Protein AF-A0A9P6TW12-F1 (afdb_monomer_lite)

Sequence (571 aa):
MSLGIKYRTGRFTNHEDELIRQTIREYMERNNIDEEELKVWFSKSNRNSNPLERRFNSLWVAIAVRLETRPVHNIYLHLRRMYHPNNNVGLWSKEDDEKLVRLYAKYKGQWTIIGDELGRMADGCRDRYRNFLKDKDTANKGAWTLEEDERLLDIMREVLKKQGKSFDDTTFPWTVISGKMNGTRSRHQCRWRYTLVLRDRMEKVEFVDSKLTAIMKARRASNKDSGEKRSQDLEEHEKAILRETKRSILRGEESQQALAKTLRGALADVLMNDPSRTLEEDGTTKNSRRGVKQASYQLLDALKMVIESGKKYRSEVDWDKIARKLRTRVEESNAVPLAKITNACELFRSQMDKHTGDEEESIAATAAYEALKAAEVAAQAESMRARLSTIEGHRIKNGLEYLRLRPGNKNGQYKDIIPFMVAKTKRHLENSKYAKDANIQAAIAGLDGPISDTSLADMMSQQAIVDEACDAVLKSLETYFPLWTSGDDDEATSALASISMGLEMVNDALTKSGLPPIESRSLTRRASKAAKVTEEVFRTDEYLTDTDISDDDDDDDDVVKNEESDESIDD

Organism: NCBI:txid41804

InterPro domains:
  IPR001005 SANT/Myb domain [PS50090] (84-133)
  IPR001005 SANT/Myb domain [PS50090] (136-198)
  IPR001005 SANT/Myb domain [SM00717] (8-85)
  IPR001005 SANT/Myb domain [SM00717] (88-135)
  IPR001005 SANT/Myb domain [SM00717] (140-200)
  IPR009057 Homedomain-like superfamily [SSF46689] (63-136)
  IPR009057 Homedomain-like superfamily [SSF46689] (119-205)
  IPR017930 Myb domain [PS51294] (84-137)
  IPR051651 DMTF1 DNA-binding transcriptional regulators [PTHR46380] (6-328)

Radius of gyration: 40.32 Å; chains: 1; bounding box: 72×124×106 Å

Foldseek 3Di:
DDPDQQADDDDDDPVLVVLLVVLVVVLCVVVVNDLVNLQVVLADPDPPDDPCVVSVVVSLVSSCVSVVRHDSVVVVVVSSQVRHQQHPPDDQDPVLLVLLVVLCVVPVLPLSVSCVVSSHHSVVSVCCCQADNVLPVQAAPDDDDLCNLVLLVVLQVVQCVVVVHDPPPPDDPLSSSCVSSVVHHHSVRSVCCCPPPVVVLVVLLVVLVVVVVVVVVVVVVVVVVVVDDDDVVLVVVVVVLSVVLSSCSSNVPVNVVSNCVSVVVNCCVVPHPDPPDDDDDDDCVVLVVLLVLLQLQLLLVLLLVCVVVVHFDPVVDDLQVSLVVQLVLLLVLLVLLLVLLVQLLVVLVVCLVVQPDDPLSNLLSVLLNVLSVLLNVQLVVLSVSSSVSRQHSVRSVVVVVVQCPDPPRVPDTSVVVNVVSLVVNLVVCCVDPCVPPPVLVVLSVCSVDHDDSQHNSSVSSNVVSVVRSLVSSVVSLCVSLPDDDDDDLPVLLSSLCSSVSSLVSNQVSSVVSVHHRRDDVVSVVSSVVSVVVVVVVVVVVVVVPPDDDDDDDDDDDDDDDDDDDDDDDDD

Secondary structure (DSSP, 8-state):
---------SPPPHHHHHHHHHHHHHHHHHHT--HHHHHHHHH----SS-THHHHHHHHHHHHHHHHSSS-HHHHHHHHHHHS-TTSS--S--HHHHHHHHHHHHHHTT-HHHHHHHHTS-HHHHHHHIIIIITTTTT---SPPPHHHHHHHHHHHHHHHHHHT--TTSS---HHHHHHHTTTSS-HHHHHHHIIIIIHHHHHHHHHHHHHHHHHHHHHHHHHHHHTPPPPHHHHHHHHHHHHHHHHHHHHTS-TTHHHHHHHHHHHHHTT----------SSTHHHHHHHHHHHHHHHHHHHHHHHHTT--STTS--HHHHHHHHHHHHHHHHHHHHHHHHHHHHHHHTTGGG--SSHHHHHHHHHHHHHHHHHHHHHHHHHHHHHHSSPPHHHHHHHHHHHHTSTT-TT--GGGTHHHHHHHHHHHHHTSTTTT-HHHHHHHHGGGSS--SS-HHHHHHHHHHHHHHHHHHHHHHHHHS----SS-HHHHHHHHHHHHHHHHHHHHHHHHTT------HHHHHHHHHHHHHHHHHHHHHTTSS--------------------------

pLDDT: mean 71.52, std 16.89, range [28.06, 94.81]

Structure (mmCIF, N/CA/C/O backbone):
data_AF-A0A9P6TW12-F1
#
_entry.id   AF-A0A9P6TW12-F1
#
loop_
_atom_site.group_PDB
_atom_site.id
_atom_site.type_symbol
_atom_site.label_atom_id
_atom_site.label_alt_id
_atom_site.label_comp_id
_atom_site.label_asym_id
_atom_site.label_entity_id
_atom_site.label_seq_id
_atom_site.pdbx_PDB_ins_code
_atom_site.Cartn_x
_atom_site.Cartn_y
_atom_site.Cartn_z
_atom_site.occupancy
_atom_site.B_iso_or_equiv
_atom_site.auth_seq_id
_atom_site.auth_comp_id
_atom_site.auth_asym_id
_atom_site.auth_atom_id
_atom_site.pdbx_PDB_model_num
ATOM 1 N N . MET A 1 1 ? 6.227 -37.793 -26.957 1.00 35.91 1 MET A N 1
ATOM 2 C CA . MET A 1 1 ? 7.395 -36.880 -26.959 1.00 35.91 1 MET A CA 1
ATOM 3 C C . MET A 1 1 ? 7.417 -36.167 -28.302 1.00 35.91 1 MET A C 1
ATOM 5 O O . MET A 1 1 ? 7.296 -36.855 -29.305 1.00 35.91 1 MET A O 1
ATOM 9 N N . SER A 1 2 ? 7.514 -34.837 -28.360 1.00 42.03 2 SER A N 1
ATOM 10 C CA . SER A 1 2 ? 7.601 -34.123 -29.644 1.00 42.03 2 SER A CA 1
ATOM 11 C C . SER A 1 2 ? 9.039 -34.163 -30.175 1.00 42.03 2 SER A C 1
ATOM 13 O O . SER A 1 2 ? 9.882 -33.381 -29.731 1.00 42.03 2 SER A O 1
ATOM 15 N N . LEU A 1 3 ? 9.316 -35.076 -31.108 1.00 53.00 3 LEU A N 1
ATOM 16 C CA . LEU A 1 3 ? 10.551 -35.080 -31.893 1.00 53.00 3 LEU A CA 1
ATOM 17 C C . LEU A 1 3 ? 10.534 -33.871 -32.838 1.00 53.00 3 LEU A C 1
ATOM 19 O O . LEU A 1 3 ? 9.862 -33.879 -33.864 1.00 53.00 3 LEU A O 1
ATOM 23 N N . GLY A 1 4 ? 11.242 -32.810 -32.458 1.00 62.41 4 GLY A N 1
ATOM 24 C CA . GLY A 1 4 ? 11.359 -31.588 -33.244 1.00 62.41 4 GLY A CA 1
ATOM 25 C C . GLY A 1 4 ? 12.522 -30.736 -32.751 1.00 62.41 4 GLY A C 1
ATOM 26 O O . GLY A 1 4 ? 12.756 -30.632 -31.545 1.00 62.41 4 GLY A O 1
ATOM 27 N N . ILE A 1 5 ? 13.256 -30.133 -33.688 1.00 69.00 5 ILE A N 1
ATOM 28 C CA . ILE A 1 5 ? 14.385 -29.248 -33.387 1.0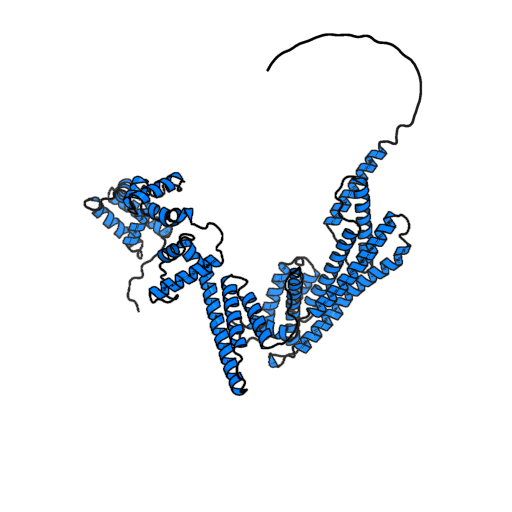0 69.00 5 ILE A CA 1
ATOM 29 C C . ILE A 1 5 ? 13.850 -28.025 -32.629 1.00 69.00 5 ILE A C 1
ATOM 31 O O . ILE A 1 5 ? 13.059 -27.245 -33.163 1.00 69.00 5 ILE A O 1
ATOM 35 N N . LYS A 1 6 ? 14.270 -27.855 -31.370 1.00 72.38 6 LYS A N 1
ATOM 36 C CA . LYS A 1 6 ? 13.885 -26.706 -30.540 1.00 72.38 6 LYS A CA 1
ATOM 37 C C . LYS A 1 6 ? 14.665 -25.468 -30.982 1.00 72.38 6 LYS A C 1
ATOM 39 O O . LYS A 1 6 ? 15.797 -25.262 -30.557 1.00 72.38 6 LYS A O 1
ATOM 44 N N . TYR A 1 7 ? 14.051 -24.644 -31.824 1.00 81.69 7 TYR A N 1
ATOM 45 C CA . TYR A 1 7 ? 14.631 -23.383 -32.282 1.00 81.69 7 TYR A CA 1
ATOM 46 C C . TYR A 1 7 ? 14.339 -22.221 -31.316 1.00 81.69 7 TYR A C 1
ATOM 48 O O . TYR A 1 7 ? 13.308 -22.179 -30.641 1.00 81.69 7 TYR A O 1
ATOM 56 N N . ARG A 1 8 ? 15.244 -21.241 -31.259 1.00 82.69 8 ARG A N 1
ATOM 57 C CA . ARG A 1 8 ? 15.177 -20.094 -30.348 1.00 82.69 8 ARG A CA 1
ATOM 58 C C . ARG A 1 8 ? 14.303 -18.972 -30.917 1.00 82.69 8 ARG A C 1
ATOM 60 O O . ARG A 1 8 ? 14.585 -18.382 -31.965 1.00 82.69 8 ARG A O 1
ATOM 67 N N . THR A 1 9 ? 13.247 -18.627 -30.188 1.00 80.19 9 THR A N 1
ATOM 68 C CA . THR A 1 9 ? 12.313 -17.535 -30.512 1.00 80.19 9 THR A CA 1
ATOM 69 C C . THR A 1 9 ? 12.504 -16.319 -29.608 1.00 80.19 9 THR A C 1
ATOM 71 O O . THR A 1 9 ? 13.036 -16.432 -28.508 1.00 80.19 9 THR A O 1
ATOM 74 N N . GLY A 1 10 ? 12.008 -15.155 -30.036 1.00 83.12 10 GLY A N 1
ATOM 75 C CA . GLY A 1 10 ? 12.087 -13.907 -29.268 1.00 83.12 10 GLY A CA 1
ATOM 76 C C . GLY A 1 10 ? 13.290 -13.040 -29.645 1.00 83.12 10 GLY A C 1
ATOM 77 O O . GLY A 1 10 ? 13.926 -13.278 -30.674 1.00 83.12 10 GLY A O 1
ATOM 78 N N . ARG A 1 11 ? 13.568 -12.014 -28.828 1.00 86.31 11 ARG A N 1
ATOM 79 C CA . ARG A 1 11 ? 14.599 -10.989 -29.079 1.00 86.31 11 ARG A CA 1
ATOM 80 C C . ARG A 1 11 ? 15.976 -11.626 -29.306 1.00 86.31 11 ARG A C 1
ATOM 82 O O . ARG A 1 11 ? 16.289 -12.627 -28.662 1.00 86.31 11 ARG A O 1
ATOM 89 N N . PHE A 1 12 ? 16.769 -11.050 -30.204 1.00 89.88 12 PHE A N 1
ATOM 90 C CA . PHE A 1 12 ? 18.193 -11.362 -30.324 1.00 89.88 12 PHE A CA 1
ATOM 91 C C . PHE A 1 12 ? 18.946 -10.760 -29.126 1.00 89.88 12 PHE A C 1
ATOM 93 O O . PHE A 1 12 ? 18.538 -9.719 -28.601 1.00 89.88 12 PHE A O 1
ATOM 100 N N . THR A 1 13 ? 19.974 -11.447 -28.630 1.00 91.62 13 THR A N 1
ATOM 101 C CA . THR A 1 13 ? 20.854 -10.926 -27.573 1.00 91.62 13 THR A CA 1
ATOM 102 C C . THR A 1 13 ? 21.998 -10.114 -28.173 1.00 91.62 13 THR A C 1
ATOM 104 O O . THR A 1 13 ? 22.372 -10.327 -29.320 1.00 91.62 13 THR A O 1
ATOM 107 N N . ASN A 1 14 ? 22.628 -9.247 -27.375 1.00 91.25 14 ASN A N 1
ATOM 108 C CA . ASN A 1 14 ? 23.792 -8.468 -27.819 1.00 91.25 14 ASN A CA 1
ATOM 109 C C . ASN A 1 14 ? 24.940 -9.357 -28.345 1.00 91.25 14 ASN A C 1
ATOM 111 O O . ASN A 1 14 ? 25.681 -8.938 -29.226 1.00 91.25 14 ASN A O 1
ATOM 115 N N . HIS A 1 15 ? 25.073 -10.583 -27.825 1.00 91.75 15 HIS A N 1
ATOM 116 C CA . HIS A 1 15 ? 26.046 -11.564 -28.309 1.00 91.75 15 HIS A CA 1
ATOM 117 C C . HIS A 1 15 ? 25.642 -12.166 -29.665 1.00 91.75 15 HIS A C 1
ATOM 119 O O . HIS A 1 15 ? 26.483 -12.269 -30.550 1.00 91.75 15 HIS A O 1
ATOM 125 N N . GLU A 1 16 ? 24.359 -12.499 -29.866 1.00 92.06 16 GLU A N 1
ATOM 126 C CA . GLU A 1 16 ? 23.861 -12.908 -31.189 1.00 92.06 16 GLU A CA 1
ATOM 127 C C . GLU A 1 16 ? 24.025 -11.770 -32.211 1.00 92.06 16 GLU A C 1
ATOM 129 O O . GLU A 1 16 ? 24.448 -12.027 -33.333 1.00 92.06 16 GLU A O 1
ATOM 134 N N . ASP A 1 17 ? 23.761 -10.519 -31.821 1.00 92.56 17 ASP A N 1
ATOM 135 C CA . ASP A 1 17 ? 23.966 -9.337 -32.667 1.00 92.56 17 ASP A CA 1
ATOM 136 C C . ASP A 1 17 ? 25.442 -9.135 -33.041 1.00 92.56 17 ASP A C 1
ATOM 138 O O . ASP A 1 17 ? 25.735 -8.788 -34.184 1.00 92.56 17 ASP A O 1
ATOM 142 N N . GLU A 1 18 ? 26.383 -9.365 -32.121 1.00 93.62 18 GLU A N 1
ATOM 143 C CA . GLU A 1 18 ? 27.808 -9.218 -32.430 1.00 93.62 18 GLU A CA 1
ATOM 144 C C . GLU A 1 18 ? 28.330 -10.355 -33.313 1.00 93.62 18 GLU A C 1
ATOM 146 O O . GLU A 1 18 ? 29.008 -10.083 -34.305 1.00 93.62 18 GLU A O 1
ATOM 151 N N . LEU A 1 19 ? 27.919 -11.604 -33.055 1.00 92.50 19 LEU A N 1
ATOM 152 C CA . LEU A 1 19 ? 28.173 -12.731 -33.962 1.00 92.50 19 LEU A CA 1
ATOM 153 C C . LEU A 1 19 ? 27.624 -12.450 -35.366 1.00 92.50 19 LEU A C 1
ATOM 155 O O . LEU A 1 19 ? 28.294 -12.726 -36.361 1.00 92.50 19 LEU A O 1
ATOM 159 N N . ILE A 1 20 ? 26.431 -11.860 -35.462 1.00 92.62 20 ILE A N 1
ATOM 160 C CA . ILE A 1 20 ? 25.836 -11.418 -36.725 1.00 92.62 20 ILE A CA 1
ATOM 161 C C . ILE A 1 20 ? 26.722 -10.368 -37.412 1.00 92.62 20 ILE A C 1
ATOM 163 O O . ILE A 1 20 ? 27.108 -10.577 -38.563 1.00 92.62 20 ILE A O 1
ATOM 167 N N . ARG A 1 21 ? 27.095 -9.275 -36.727 1.00 92.81 21 ARG A N 1
ATOM 168 C CA . ARG A 1 21 ? 27.945 -8.210 -37.301 1.00 92.81 21 ARG A CA 1
ATOM 169 C C . ARG A 1 21 ? 29.314 -8.722 -37.732 1.00 92.81 21 ARG A C 1
ATOM 171 O O . ARG A 1 21 ? 29.840 -8.271 -38.745 1.00 92.81 21 ARG A O 1
ATOM 178 N N . GLN A 1 22 ? 29.921 -9.610 -36.950 1.00 93.62 22 GLN A N 1
ATOM 179 C CA . GLN A 1 22 ? 31.202 -10.230 -37.280 1.00 93.62 22 GLN A CA 1
ATOM 180 C C . GLN A 1 22 ? 31.068 -11.100 -38.536 1.00 93.62 22 GLN A C 1
ATOM 182 O O . GLN A 1 22 ? 31.840 -10.956 -39.478 1.00 93.62 22 GLN A O 1
ATOM 187 N N . THR A 1 23 ? 30.042 -11.952 -38.590 1.00 92.19 23 THR A N 1
ATOM 188 C CA . THR A 1 23 ? 29.798 -12.842 -39.736 1.00 92.19 23 THR A CA 1
ATOM 189 C C . THR A 1 23 ? 29.503 -12.065 -41.016 1.00 92.19 23 THR A C 1
ATOM 191 O O . THR A 1 23 ? 29.952 -12.474 -42.081 1.00 92.19 23 THR A O 1
ATOM 194 N N . ILE A 1 24 ? 28.795 -10.935 -40.919 1.00 90.56 24 ILE A N 1
ATOM 195 C CA . ILE A 1 24 ? 28.547 -10.036 -42.053 1.00 90.56 24 ILE A CA 1
ATOM 196 C C . ILE A 1 24 ? 29.852 -9.411 -42.552 1.00 90.56 24 ILE A C 1
ATOM 198 O O . ILE A 1 24 ? 30.121 -9.527 -43.743 1.00 90.56 24 ILE A O 1
ATOM 202 N N . ARG A 1 25 ? 30.680 -8.836 -41.664 1.00 90.50 25 ARG A N 1
ATOM 203 C CA . ARG A 1 25 ? 31.995 -8.264 -42.020 1.00 90.50 25 ARG A CA 1
ATOM 204 C C . ARG A 1 25 ? 32.876 -9.279 -42.747 1.00 90.50 25 ARG A C 1
ATOM 206 O O . ARG A 1 25 ? 33.227 -9.067 -43.903 1.00 90.50 25 ARG A O 1
ATOM 213 N N . GLU A 1 26 ? 33.114 -10.439 -42.134 1.00 91.31 26 GLU A N 1
ATOM 214 C CA . GLU A 1 26 ? 33.948 -11.477 -42.750 1.00 91.31 26 GLU A CA 1
ATOM 215 C C . GLU A 1 26 ? 33.359 -12.029 -44.067 1.00 91.31 26 GLU A C 1
ATOM 217 O O . GLU A 1 26 ? 34.082 -12.561 -44.909 1.00 91.31 26 GLU A O 1
ATOM 222 N N . TYR A 1 27 ? 32.033 -12.005 -44.238 1.00 89.44 27 TYR A N 1
ATOM 223 C CA . TYR A 1 27 ? 31.390 -12.449 -45.476 1.00 89.44 27 TYR A CA 1
ATOM 224 C C . TYR A 1 27 ? 31.514 -11.397 -46.584 1.00 89.44 27 TYR A C 1
ATOM 226 O O . TYR A 1 27 ? 31.771 -11.759 -47.731 1.00 89.44 27 TYR A O 1
ATOM 234 N N . MET A 1 28 ? 31.350 -10.118 -46.245 1.00 87.50 28 MET A N 1
ATOM 235 C CA . MET A 1 28 ? 31.531 -8.981 -47.150 1.00 87.50 28 MET A CA 1
ATOM 236 C C . MET A 1 28 ? 32.958 -8.931 -47.693 1.00 87.50 28 MET A C 1
ATOM 238 O O . MET A 1 28 ? 33.137 -8.939 -48.910 1.00 87.50 28 MET A O 1
ATOM 242 N N . GLU A 1 29 ? 33.952 -9.023 -46.804 1.00 88.81 29 GLU A N 1
ATOM 243 C CA . GLU A 1 29 ? 35.379 -9.101 -47.147 1.00 88.81 29 GLU A CA 1
ATOM 244 C C . GLU A 1 29 ? 35.679 -10.259 -48.112 1.00 88.81 29 GLU A C 1
ATOM 246 O O . GLU A 1 29 ? 36.309 -10.064 -49.147 1.00 88.81 29 GLU A O 1
ATOM 251 N N . ARG A 1 30 ? 35.179 -11.472 -47.830 1.00 87.94 30 ARG A N 1
ATOM 252 C CA . ARG A 1 30 ? 35.426 -12.657 -48.679 1.00 87.94 30 ARG A CA 1
ATOM 253 C C . ARG A 1 30 ? 34.749 -12.609 -50.051 1.00 87.94 30 ARG A C 1
ATOM 255 O O . ARG A 1 30 ? 35.147 -13.366 -50.932 1.00 87.94 30 ARG A O 1
ATOM 262 N N . ASN A 1 31 ? 33.709 -11.793 -50.226 1.00 84.19 31 ASN A N 1
ATOM 263 C CA . ASN A 1 31 ? 32.914 -11.740 -51.459 1.00 84.19 31 ASN A CA 1
ATOM 264 C C . ASN A 1 31 ? 33.047 -10.409 -52.219 1.00 84.19 31 ASN A C 1
ATOM 266 O O . ASN A 1 31 ? 32.387 -10.253 -53.248 1.00 84.19 31 ASN A O 1
ATOM 270 N N . ASN A 1 32 ? 33.874 -9.473 -51.734 1.00 84.25 32 ASN A N 1
ATOM 271 C CA . ASN A 1 32 ? 33.990 -8.099 -52.238 1.00 84.25 32 ASN A CA 1
ATOM 272 C C . ASN A 1 32 ? 32.618 -7.406 -52.374 1.00 84.25 32 ASN A C 1
ATOM 274 O O . ASN A 1 32 ? 32.292 -6.854 -53.423 1.00 84.25 32 ASN A O 1
ATOM 278 N N . ILE A 1 33 ? 31.798 -7.496 -51.321 1.00 82.56 33 ILE A N 1
ATOM 279 C CA . ILE A 1 33 ? 30.477 -6.852 -51.223 1.00 82.56 33 ILE A CA 1
ATOM 280 C C . ILE A 1 33 ? 30.601 -5.661 -50.275 1.00 82.56 33 ILE A C 1
ATOM 282 O O . ILE A 1 33 ? 31.031 -5.840 -49.137 1.00 82.56 33 ILE A O 1
ATOM 286 N N . ASP A 1 34 ? 30.196 -4.475 -50.720 1.00 83.75 34 ASP A N 1
ATOM 287 C CA . ASP A 1 34 ? 30.173 -3.274 -49.879 1.00 83.75 34 ASP A CA 1
ATOM 288 C C . ASP A 1 34 ? 28.940 -3.244 -48.950 1.00 83.75 34 ASP A C 1
ATOM 290 O O . ASP A 1 34 ? 27.887 -3.820 -49.249 1.00 83.75 34 ASP A O 1
ATOM 294 N N . GLU A 1 35 ? 29.037 -2.553 -47.811 1.00 80.50 35 GLU A N 1
ATOM 295 C CA . GLU A 1 35 ? 27.927 -2.437 -46.858 1.00 80.50 35 GLU A CA 1
ATOM 296 C C . GLU A 1 35 ? 26.733 -1.682 -47.468 1.00 80.50 35 GLU A C 1
ATOM 298 O O . GLU A 1 35 ? 25.574 -2.016 -47.195 1.00 80.50 35 GLU A O 1
ATOM 303 N N . GLU A 1 36 ? 26.989 -0.719 -48.359 1.00 81.25 36 GLU A N 1
ATOM 304 C CA . GLU A 1 36 ? 25.931 -0.018 -49.087 1.00 81.25 36 GLU A CA 1
ATOM 305 C C . GLU A 1 36 ? 25.160 -0.947 -50.039 1.00 81.25 36 GLU A C 1
ATOM 307 O O . GLU A 1 36 ? 23.946 -0.791 -50.179 1.00 81.25 36 GLU A O 1
ATOM 312 N N . GLU A 1 37 ? 25.782 -1.988 -50.614 1.00 80.12 37 GLU A N 1
ATOM 313 C CA . GLU A 1 37 ? 25.046 -2.986 -51.408 1.00 80.12 37 GLU A CA 1
ATOM 314 C C . GLU A 1 37 ? 24.021 -3.747 -50.553 1.00 80.12 37 GLU A C 1
ATOM 316 O O . GLU A 1 37 ? 22.907 -4.016 -51.015 1.00 80.12 37 GLU A O 1
ATOM 321 N N . LEU A 1 38 ? 24.348 -4.047 -49.288 1.00 79.88 38 LEU A N 1
ATOM 322 C CA . LEU A 1 38 ? 23.417 -4.678 -48.344 1.00 79.88 38 LEU A CA 1
ATOM 323 C C . LEU A 1 38 ? 22.264 -3.728 -47.971 1.00 79.88 38 LEU A C 1
ATOM 325 O O . LEU A 1 38 ? 21.104 -4.150 -47.946 1.00 79.88 38 LEU A O 1
ATOM 329 N N . LYS A 1 39 ? 22.550 -2.442 -47.726 1.00 81.88 39 LYS A N 1
ATOM 330 C CA . LYS A 1 39 ? 21.523 -1.421 -47.428 1.00 81.88 39 LYS A CA 1
ATOM 331 C C . LYS A 1 39 ? 20.589 -1.196 -48.622 1.00 81.88 39 LYS A C 1
ATOM 333 O O . LYS A 1 39 ? 19.366 -1.174 -48.457 1.00 81.88 39 LYS A O 1
ATOM 338 N N . VAL A 1 40 ? 21.141 -1.112 -49.835 1.00 80.38 40 VAL A N 1
ATOM 339 C CA . VAL A 1 40 ? 20.389 -1.000 -51.098 1.00 80.38 40 VAL A CA 1
ATOM 340 C C . VAL A 1 40 ? 19.559 -2.257 -51.379 1.00 80.38 40 VAL A C 1
ATOM 342 O O . VAL A 1 40 ? 18.440 -2.156 -51.889 1.00 80.38 40 VAL A O 1
ATOM 345 N N . TRP A 1 41 ? 20.051 -3.444 -51.012 1.00 79.25 41 TRP A N 1
ATOM 346 C CA . TRP A 1 41 ? 19.275 -4.681 -51.118 1.00 79.25 41 TRP A CA 1
ATOM 347 C C . TRP A 1 41 ? 18.048 -4.680 -50.196 1.00 79.25 41 TRP A C 1
ATOM 349 O O . TRP A 1 41 ? 16.976 -5.127 -50.603 1.00 79.25 41 TRP A O 1
ATOM 359 N N . PHE A 1 42 ? 18.159 -4.120 -48.986 1.00 78.06 42 PHE A N 1
ATOM 360 C CA . PHE A 1 42 ? 17.013 -3.967 -48.085 1.00 78.06 42 PHE A CA 1
ATOM 361 C C . PHE A 1 42 ? 16.052 -2.827 -48.458 1.00 78.06 42 PHE A C 1
ATOM 363 O O . PHE A 1 42 ? 14.911 -2.861 -47.993 1.00 78.06 42 PHE A O 1
ATOM 370 N N . SER A 1 43 ? 16.472 -1.844 -49.265 1.00 71.69 43 SER A N 1
ATOM 371 C CA . SER A 1 43 ? 15.648 -0.678 -49.626 1.00 71.69 43 SER A CA 1
ATOM 372 C C . SER A 1 43 ? 14.775 -0.879 -50.867 1.00 71.69 43 SER A C 1
ATOM 374 O O . SER A 1 43 ? 13.687 -0.311 -50.952 1.00 71.69 43 SER A O 1
ATOM 376 N N . LYS A 1 44 ? 15.212 -1.687 -51.841 1.00 65.94 44 LYS A N 1
ATOM 377 C CA . LYS A 1 44 ? 14.475 -1.877 -53.099 1.00 65.94 44 LYS A CA 1
ATOM 378 C C . LYS A 1 44 ? 13.314 -2.865 -52.932 1.00 65.94 44 LYS A C 1
ATOM 380 O O . LYS A 1 44 ? 13.501 -4.041 -52.642 1.00 65.94 44 LYS A O 1
ATOM 385 N N . SER A 1 45 ? 12.099 -2.394 -53.215 1.00 53.56 45 SER A N 1
ATOM 386 C CA . SER A 1 45 ? 10.848 -3.170 -53.113 1.00 53.56 45 SER A CA 1
ATOM 387 C C . SER A 1 45 ? 10.736 -4.341 -54.117 1.00 53.56 45 SER A C 1
ATOM 389 O O . SER A 1 45 ? 9.920 -5.248 -53.938 1.00 53.56 45 SER A O 1
ATOM 391 N N . ASN A 1 46 ? 11.562 -4.363 -55.172 1.00 51.34 46 ASN A N 1
ATOM 392 C CA . ASN A 1 46 ? 11.480 -5.365 -56.236 1.00 51.34 46 ASN A CA 1
ATOM 393 C C . ASN A 1 46 ? 12.302 -6.630 -55.919 1.00 51.34 46 ASN A C 1
ATOM 395 O O . ASN A 1 46 ? 13.530 -6.618 -55.984 1.00 51.34 46 ASN A O 1
ATOM 399 N N . ARG A 1 47 ? 11.604 -7.727 -55.598 1.00 54.75 47 ARG A N 1
ATOM 400 C CA . ARG A 1 47 ? 12.206 -9.022 -55.228 1.00 54.75 47 ARG A CA 1
ATOM 401 C C . ARG A 1 47 ? 12.558 -9.915 -56.412 1.00 54.75 47 ARG A C 1
ATOM 403 O O . ARG A 1 47 ? 13.333 -10.844 -56.241 1.00 54.75 47 ARG A O 1
ATOM 410 N N . ASN A 1 48 ? 12.007 -9.655 -57.594 1.00 53.66 48 ASN A N 1
ATOM 411 C CA . ASN A 1 48 ? 12.191 -10.537 -58.737 1.00 53.66 48 ASN A CA 1
ATOM 412 C C . ASN A 1 48 ? 13.268 -9.950 -59.659 1.00 53.66 48 ASN A C 1
ATOM 414 O O . ASN A 1 48 ? 13.057 -8.895 -60.256 1.00 53.66 48 ASN A O 1
ATOM 418 N N . SER A 1 49 ? 14.373 -10.684 -59.839 1.00 52.91 49 SER A N 1
ATOM 419 C CA . SER A 1 49 ? 15.497 -10.381 -60.758 1.00 52.91 49 SER A CA 1
ATOM 420 C C . SER A 1 49 ? 16.643 -9.505 -60.216 1.00 52.91 49 SER A C 1
ATOM 422 O O . SER A 1 49 ? 17.221 -8.729 -60.973 1.00 52.91 49 SER A O 1
ATOM 424 N N . ASN A 1 50 ? 17.045 -9.648 -58.946 1.00 56.50 50 ASN A N 1
ATOM 425 C CA . ASN A 1 50 ? 18.325 -9.090 -58.479 1.00 56.50 50 ASN A CA 1
ATOM 426 C C . ASN A 1 50 ? 19.422 -10.182 -58.418 1.00 56.50 50 ASN A C 1
ATOM 428 O O . ASN A 1 50 ? 19.309 -11.086 -57.588 1.00 56.50 50 ASN A O 1
ATOM 432 N N . PRO A 1 51 ? 20.514 -10.101 -59.213 1.00 59.03 51 PRO A N 1
ATOM 433 C CA . PRO A 1 51 ? 21.645 -11.038 -59.139 1.00 59.03 51 PRO A CA 1
ATOM 434 C C . PRO A 1 51 ? 22.255 -11.197 -57.734 1.00 59.03 51 PRO A C 1
ATOM 436 O O . PRO A 1 51 ? 22.788 -12.259 -57.406 1.00 59.03 51 PRO A O 1
ATOM 439 N N . LEU A 1 52 ? 22.135 -10.170 -56.884 1.00 62.44 52 LEU A N 1
ATOM 440 C CA . LEU A 1 52 ? 22.606 -10.178 -55.496 1.00 62.44 52 LEU A CA 1
ATOM 441 C C . LEU A 1 52 ? 21.809 -11.124 -54.576 1.00 62.44 52 LEU A C 1
ATOM 443 O O . LEU A 1 52 ? 22.328 -11.533 -53.541 1.00 62.44 52 LEU A O 1
ATOM 447 N N . GLU A 1 53 ? 20.582 -11.525 -54.930 1.00 67.00 53 GLU A N 1
ATOM 448 C CA . GLU A 1 53 ? 19.747 -12.390 -54.078 1.00 67.00 53 GLU A CA 1
ATOM 449 C C . GLU A 1 53 ? 20.420 -13.744 -53.790 1.00 67.00 53 GLU A C 1
ATOM 451 O O . GLU A 1 53 ? 20.446 -14.201 -52.647 1.00 67.00 53 GLU A O 1
ATOM 456 N N . ARG A 1 54 ? 21.054 -14.355 -54.802 1.00 66.62 54 ARG A N 1
ATOM 457 C CA . ARG A 1 54 ? 21.809 -15.607 -54.623 1.00 66.62 54 ARG A CA 1
ATOM 458 C C . ARG A 1 54 ? 23.003 -15.432 -53.682 1.00 66.62 54 ARG A C 1
ATOM 460 O O . ARG A 1 54 ? 23.265 -16.332 -52.892 1.00 66.62 54 ARG A O 1
ATOM 467 N N . ARG A 1 55 ? 23.684 -14.278 -53.736 1.00 71.44 55 ARG A N 1
ATOM 468 C CA . ARG A 1 55 ? 24.815 -13.953 -52.850 1.00 71.44 55 ARG A CA 1
ATOM 469 C C . ARG A 1 55 ? 24.347 -13.761 -51.408 1.00 71.44 55 ARG A C 1
ATOM 471 O O . ARG A 1 55 ? 24.950 -14.312 -50.498 1.00 71.44 55 ARG A O 1
ATOM 478 N N . PHE A 1 56 ? 23.267 -13.024 -51.168 1.00 77.69 56 PHE A N 1
ATOM 479 C CA . PHE A 1 56 ? 22.787 -12.819 -49.799 1.00 77.69 56 PHE A CA 1
ATOM 480 C C . PHE A 1 56 ? 22.110 -14.064 -49.198 1.00 77.69 56 PHE A C 1
ATOM 482 O O . PHE A 1 56 ? 22.168 -14.264 -47.987 1.00 77.69 56 PHE A O 1
ATOM 489 N N . ASN A 1 57 ? 21.569 -14.974 -50.013 1.00 78.75 57 ASN A N 1
ATOM 490 C CA . ASN A 1 57 ? 21.037 -16.242 -49.505 1.00 78.75 57 ASN A CA 1
ATOM 491 C C . ASN A 1 57 ? 22.102 -17.122 -48.819 1.00 78.75 57 ASN A C 1
ATOM 493 O O . ASN A 1 57 ? 21.803 -17.719 -47.783 1.00 78.75 57 ASN A O 1
ATOM 497 N N . SER A 1 58 ? 23.349 -17.159 -49.308 1.00 83.50 58 SER A N 1
ATOM 498 C CA . SER A 1 58 ? 24.445 -17.852 -48.607 1.00 83.50 58 SER A CA 1
ATOM 499 C C . SER A 1 58 ? 24.889 -17.141 -47.324 1.00 83.50 58 SER A C 1
ATOM 501 O O . SER A 1 58 ? 25.255 -17.819 -46.362 1.00 83.50 58 SER A O 1
ATOM 503 N N . LEU A 1 59 ? 24.776 -15.808 -47.246 1.00 85.75 59 LEU A N 1
ATOM 504 C CA . LEU A 1 59 ? 25.010 -15.054 -46.007 1.00 85.75 59 LEU A CA 1
ATOM 505 C C . LEU A 1 59 ? 24.025 -15.466 -44.899 1.00 85.75 59 LEU A C 1
ATOM 507 O O . LEU A 1 59 ? 24.444 -15.702 -43.765 1.00 85.75 59 LEU A O 1
ATOM 511 N N . TRP A 1 60 ? 22.729 -15.614 -45.205 1.00 87.44 60 TRP A N 1
ATOM 512 C CA . TRP A 1 60 ? 21.745 -16.029 -44.191 1.00 87.44 60 TRP A CA 1
ATOM 513 C C . TRP A 1 60 ? 22.041 -17.424 -43.629 1.00 87.44 60 TRP A C 1
ATOM 515 O O . TRP A 1 60 ? 21.842 -17.654 -42.437 1.00 87.44 60 TRP A O 1
ATOM 525 N N . VAL A 1 61 ? 22.532 -18.340 -44.471 1.00 86.62 61 VAL A N 1
ATOM 526 C CA . VAL A 1 61 ? 22.941 -19.692 -44.059 1.00 86.62 61 VAL A CA 1
ATOM 527 C C . VAL A 1 61 ? 24.199 -19.637 -43.190 1.00 86.62 61 VAL A C 1
ATOM 529 O O . VAL A 1 61 ? 24.211 -20.248 -42.124 1.00 86.62 61 VAL A O 1
ATOM 532 N N . ALA A 1 62 ? 25.218 -18.859 -43.571 1.00 88.06 62 ALA A N 1
ATOM 533 C CA . ALA A 1 62 ? 26.436 -18.688 -42.773 1.00 88.06 62 ALA A CA 1
ATOM 534 C C . ALA A 1 62 ? 26.143 -18.134 -41.363 1.00 88.06 62 ALA A C 1
ATOM 536 O O . ALA A 1 62 ? 26.690 -18.619 -40.370 1.00 88.06 62 ALA A O 1
ATOM 537 N N . ILE A 1 63 ? 25.222 -17.168 -41.261 1.00 90.56 63 ILE A N 1
ATOM 538 C CA . ILE A 1 63 ? 24.746 -16.639 -39.977 1.00 90.56 63 ILE A CA 1
ATOM 539 C C . ILE A 1 63 ? 23.939 -17.697 -39.208 1.00 90.56 63 ILE A C 1
ATOM 541 O O . ILE A 1 63 ? 24.135 -17.858 -38.005 1.00 90.56 63 ILE A O 1
ATOM 545 N N . ALA A 1 64 ? 23.052 -18.446 -39.873 1.00 89.75 64 ALA A N 1
ATOM 546 C CA . ALA A 1 64 ? 22.248 -19.481 -39.221 1.00 89.75 64 ALA A CA 1
ATOM 547 C C . ALA A 1 64 ? 23.102 -20.606 -38.615 1.00 89.75 64 ALA A C 1
ATOM 549 O O . ALA A 1 64 ? 22.801 -21.051 -37.511 1.00 89.75 64 ALA A O 1
ATOM 550 N N . VAL A 1 65 ? 24.188 -21.006 -39.288 1.00 88.81 65 VAL A N 1
ATOM 551 C CA . VAL A 1 65 ? 25.159 -21.983 -38.766 1.00 88.81 65 VAL A CA 1
ATOM 552 C C . VAL A 1 65 ? 25.811 -21.474 -37.478 1.00 88.81 65 VAL A C 1
ATOM 554 O O . VAL A 1 65 ? 25.813 -22.194 -36.487 1.00 88.81 65 VAL A O 1
ATOM 557 N N . ARG A 1 66 ? 26.289 -20.221 -37.445 1.00 90.00 66 ARG A N 1
ATOM 558 C CA . ARG A 1 66 ? 26.930 -19.628 -36.251 1.00 90.00 66 ARG A CA 1
ATOM 559 C C . ARG A 1 66 ? 25.974 -19.322 -35.093 1.00 90.00 66 ARG A C 1
ATOM 561 O O . ARG A 1 66 ? 26.428 -19.152 -33.968 1.00 90.00 66 ARG A O 1
ATOM 568 N N . LEU A 1 67 ? 24.670 -19.217 -35.352 1.00 87.56 67 LEU A N 1
ATOM 569 C CA . LEU A 1 67 ? 23.649 -19.015 -34.315 1.00 87.56 67 LEU A CA 1
ATOM 570 C C . LEU A 1 67 ? 23.007 -20.323 -33.826 1.00 87.56 67 LEU A C 1
ATOM 572 O O . LEU A 1 67 ? 22.267 -20.278 -32.840 1.00 87.56 67 LEU A O 1
ATOM 576 N N . GLU A 1 68 ? 23.255 -21.440 -34.525 1.00 79.88 68 GLU A N 1
ATOM 577 C CA . GLU A 1 68 ? 22.874 -22.849 -34.274 1.00 79.88 68 GLU A CA 1
ATOM 578 C C . GLU A 1 68 ? 21.369 -23.168 -34.144 1.00 79.88 68 GLU A C 1
ATOM 580 O O . GLU A 1 68 ? 20.897 -24.225 -34.555 1.00 79.88 68 GLU A O 1
ATOM 585 N N . THR A 1 69 ? 20.586 -22.256 -33.574 1.00 83.06 69 THR A N 1
ATOM 586 C CA . THR A 1 69 ? 19.213 -22.468 -33.101 1.00 83.06 69 THR A CA 1
ATOM 587 C C . THR A 1 69 ? 18.222 -21.449 -33.667 1.00 83.06 69 THR A C 1
ATOM 589 O O . THR A 1 69 ? 17.027 -21.525 -33.375 1.00 83.06 69 THR A O 1
ATOM 592 N N . ARG A 1 70 ? 18.669 -20.469 -34.463 1.00 87.94 70 ARG A N 1
ATOM 593 C CA . ARG A 1 70 ? 17.819 -19.396 -35.011 1.00 87.94 70 ARG A CA 1
ATOM 594 C C . ARG A 1 70 ? 17.331 -19.735 -36.430 1.00 87.94 70 ARG A C 1
ATOM 596 O O . ARG A 1 70 ? 18.159 -19.938 -37.312 1.00 87.94 70 ARG A O 1
ATOM 603 N N . PRO A 1 71 ? 16.010 -19.731 -36.707 1.00 88.75 71 PRO A N 1
ATOM 604 C CA . PRO A 1 71 ? 15.503 -19.945 -38.062 1.00 88.75 71 PRO A CA 1
ATOM 605 C C . PRO A 1 71 ? 15.955 -18.843 -39.030 1.00 88.75 71 PRO A C 1
ATOM 607 O O . PRO A 1 71 ? 15.853 -17.658 -38.703 1.00 88.75 71 PRO A O 1
ATOM 610 N N . VAL A 1 72 ? 16.340 -19.227 -40.252 1.00 87.69 72 VAL A N 1
ATOM 611 C CA . VAL A 1 72 ? 16.789 -18.324 -41.336 1.00 87.69 72 VAL A CA 1
ATOM 612 C C . VAL A 1 72 ? 15.822 -17.152 -41.561 1.00 87.69 72 VAL A C 1
ATOM 614 O O . VAL A 1 72 ? 16.245 -16.007 -41.690 1.00 87.69 72 VAL A O 1
ATOM 617 N N . HIS A 1 73 ? 14.510 -17.403 -41.515 1.00 86.50 73 HIS A N 1
ATOM 618 C CA . HIS A 1 73 ? 13.491 -16.357 -41.647 1.00 86.50 73 HIS A CA 1
ATOM 619 C C . HIS A 1 73 ? 13.576 -15.278 -40.550 1.00 86.50 73 HIS A C 1
ATOM 621 O O . HIS A 1 73 ? 13.438 -14.088 -40.833 1.00 86.50 73 HIS A O 1
ATOM 627 N N . ASN A 1 74 ? 13.844 -15.671 -39.300 1.00 89.44 74 ASN A N 1
ATOM 628 C CA . ASN A 1 74 ? 13.981 -14.729 -38.186 1.00 89.44 74 ASN A CA 1
ATOM 629 C C . ASN A 1 74 ? 15.264 -13.902 -38.312 1.00 89.44 74 ASN A C 1
ATOM 631 O O . ASN A 1 74 ? 15.251 -12.720 -37.975 1.00 89.44 74 ASN A O 1
ATOM 635 N N . ILE A 1 75 ? 16.340 -14.511 -38.821 1.00 89.44 75 ILE A N 1
ATOM 636 C CA . ILE A 1 75 ? 17.608 -13.839 -39.125 1.00 89.44 75 ILE A CA 1
ATOM 637 C C . ILE A 1 75 ? 17.379 -12.780 -40.211 1.00 89.44 75 ILE A C 1
ATOM 639 O O . ILE A 1 75 ? 17.650 -11.608 -39.973 1.00 89.44 75 ILE A O 1
ATOM 643 N N . TYR A 1 76 ? 16.761 -13.144 -41.340 1.00 87.56 76 TYR A N 1
ATOM 644 C CA . TYR A 1 76 ? 16.387 -12.194 -42.396 1.00 87.56 76 TYR A CA 1
ATOM 645 C C . TYR A 1 76 ? 15.547 -11.016 -41.863 1.00 87.56 76 TYR A C 1
ATOM 647 O O . TYR A 1 76 ? 15.854 -9.857 -42.142 1.00 87.56 76 TYR A O 1
ATOM 655 N N . LEU A 1 77 ? 14.514 -11.282 -41.052 1.00 87.50 77 LEU A N 1
ATOM 656 C CA . LEU A 1 77 ? 13.677 -10.226 -40.464 1.00 87.50 77 LEU A CA 1
ATOM 657 C C . LEU A 1 77 ? 14.425 -9.321 -39.475 1.00 87.50 77 LEU A C 1
ATOM 659 O O . LEU A 1 77 ? 14.022 -8.174 -39.281 1.00 87.50 77 LEU A O 1
ATOM 663 N N . HIS A 1 78 ? 15.460 -9.832 -38.810 1.00 89.44 78 HIS A N 1
ATOM 664 C CA . HIS A 1 78 ? 16.296 -9.063 -37.891 1.00 89.44 78 HIS A CA 1
ATOM 665 C C . HIS A 1 78 ? 17.278 -8.174 -38.653 1.00 89.44 78 HIS A C 1
ATOM 667 O O . HIS A 1 78 ? 17.315 -6.966 -38.432 1.00 89.44 78 HIS A O 1
ATOM 673 N N . LEU A 1 79 ? 17.957 -8.735 -39.653 1.00 88.44 79 LEU A N 1
ATOM 674 C CA . LEU A 1 79 ? 18.875 -8.015 -40.538 1.00 88.44 79 LEU A CA 1
ATOM 675 C C . LEU A 1 79 ? 18.168 -6.919 -41.335 1.00 88.44 79 LEU A C 1
ATOM 677 O O . LEU A 1 79 ? 18.656 -5.792 -41.393 1.00 88.44 79 LEU A O 1
ATOM 681 N N . ARG A 1 80 ? 16.949 -7.193 -41.817 1.00 86.50 80 ARG A N 1
ATOM 682 C CA . ARG A 1 80 ? 16.073 -6.189 -42.437 1.00 86.50 80 ARG A CA 1
ATOM 683 C C . ARG A 1 80 ? 15.707 -5.038 -41.493 1.00 86.50 80 ARG A C 1
ATOM 685 O O . ARG A 1 80 ? 15.315 -3.984 -41.971 1.00 86.50 80 ARG A O 1
ATOM 692 N N . ARG A 1 81 ? 15.800 -5.195 -40.170 1.00 86.75 81 ARG A N 1
ATOM 693 C CA . ARG A 1 81 ? 15.665 -4.063 -39.234 1.00 86.75 81 ARG A CA 1
ATOM 694 C C . ARG A 1 81 ? 17.008 -3.385 -38.975 1.00 86.75 81 ARG A C 1
ATOM 696 O O . ARG A 1 81 ? 17.041 -2.167 -38.890 1.00 86.75 81 ARG A O 1
ATOM 703 N N . MET A 1 82 ? 18.100 -4.140 -38.873 1.00 86.19 82 MET A N 1
ATOM 704 C CA . MET A 1 82 ? 19.432 -3.573 -38.631 1.00 86.19 82 MET A CA 1
ATOM 705 C C . MET A 1 82 ? 19.928 -2.682 -39.782 1.00 86.19 82 MET A C 1
ATOM 707 O O . MET A 1 82 ? 20.461 -1.615 -39.507 1.00 86.19 82 MET A O 1
ATOM 711 N N . TYR A 1 83 ? 19.725 -3.095 -41.040 1.00 85.00 83 TYR A N 1
ATOM 712 C CA . TYR A 1 83 ? 20.392 -2.507 -42.216 1.00 85.00 83 TYR A CA 1
ATOM 713 C C . TYR A 1 83 ? 19.463 -1.808 -43.226 1.00 85.00 83 TYR A C 1
ATOM 715 O O . TYR A 1 83 ? 19.925 -1.328 -44.256 1.00 85.00 83 TYR A O 1
ATOM 723 N N . HIS A 1 84 ? 18.151 -1.738 -42.986 1.00 83.62 84 HIS A N 1
ATOM 724 C CA . HIS A 1 84 ? 17.250 -1.004 -43.883 1.00 83.62 84 HIS A CA 1
ATOM 725 C C . HIS A 1 84 ? 17.440 0.511 -43.693 1.00 83.62 84 HIS A C 1
ATOM 727 O O . HIS A 1 84 ? 17.253 0.979 -42.569 1.00 83.62 84 HIS A O 1
ATOM 733 N N . PRO A 1 85 ? 17.727 1.299 -44.749 1.00 81.88 85 PRO A N 1
ATOM 734 C CA . PRO A 1 85 ? 18.130 2.704 -44.600 1.00 81.88 85 PRO A CA 1
ATOM 735 C C . PRO A 1 85 ? 17.048 3.570 -43.945 1.00 81.88 85 PRO A C 1
ATOM 737 O O . PRO A 1 85 ? 17.347 4.394 -43.092 1.00 81.88 85 PRO A O 1
ATOM 740 N N . ASN A 1 86 ? 15.771 3.312 -44.247 1.00 82.00 86 ASN A N 1
ATOM 741 C CA . ASN A 1 86 ? 14.648 4.032 -43.628 1.00 82.00 86 ASN A CA 1
ATOM 742 C C . ASN A 1 86 ? 14.264 3.489 -42.227 1.00 82.00 86 ASN A C 1
ATOM 744 O O . ASN A 1 86 ? 13.132 3.693 -41.776 1.00 82.00 86 ASN A O 1
ATOM 748 N N . ASN A 1 87 ? 15.142 2.743 -41.549 1.00 78.81 87 ASN A N 1
ATOM 749 C CA . ASN A 1 87 ? 15.006 2.442 -40.122 1.00 78.81 87 ASN A CA 1
ATOM 750 C C . ASN A 1 87 ? 15.862 3.419 -39.291 1.00 78.81 87 ASN A C 1
ATOM 752 O O . ASN A 1 87 ? 16.839 3.964 -39.782 1.00 78.81 87 ASN A O 1
ATOM 756 N N . ASN A 1 88 ? 15.497 3.648 -38.026 1.00 65.25 88 ASN A N 1
ATOM 757 C CA . ASN A 1 88 ? 16.173 4.594 -37.122 1.00 65.25 88 ASN A CA 1
ATOM 758 C C . ASN A 1 88 ? 16.194 6.070 -37.595 1.00 65.25 88 ASN A C 1
ATOM 760 O O . ASN A 1 88 ? 17.050 6.834 -37.159 1.00 65.25 88 ASN A O 1
ATOM 764 N N . VAL A 1 89 ? 15.213 6.499 -38.403 1.00 76.00 89 VAL A N 1
ATOM 765 C CA . VAL A 1 89 ? 15.015 7.891 -38.890 1.00 76.00 89 VAL A CA 1
ATOM 766 C C . VAL A 1 89 ? 14.539 8.845 -37.769 1.00 76.00 89 VAL A C 1
ATOM 768 O O . VAL A 1 89 ? 13.581 9.597 -37.918 1.00 76.00 89 VAL A O 1
ATOM 771 N N . GLY A 1 90 ? 15.136 8.750 -36.582 1.00 76.94 90 GLY A N 1
ATOM 772 C CA . GLY A 1 90 ? 14.784 9.542 -35.406 1.00 76.94 90 GLY A CA 1
ATOM 773 C C . GLY A 1 90 ? 13.376 9.301 -34.840 1.00 76.94 90 GLY A C 1
ATOM 774 O O . GLY A 1 90 ? 12.621 8.413 -35.258 1.00 76.94 90 GLY A O 1
ATOM 775 N N . LEU A 1 91 ? 13.046 10.122 -33.841 1.00 85.44 91 LEU A N 1
ATOM 776 C CA . LEU A 1 91 ? 11.733 10.195 -33.197 1.00 85.44 91 LEU A CA 1
ATOM 777 C C . LEU A 1 91 ? 10.641 10.570 -34.213 1.00 85.44 91 LEU A C 1
ATOM 779 O O . LEU A 1 91 ? 10.922 11.182 -35.238 1.00 85.44 91 LEU A O 1
ATOM 783 N N . TRP A 1 92 ? 9.397 10.195 -33.921 1.00 89.94 92 TRP A N 1
ATOM 784 C CA . TRP A 1 92 ? 8.231 10.570 -34.728 1.00 89.94 92 TRP A CA 1
ATOM 785 C C . TRP A 1 92 ? 7.794 11.994 -34.389 1.00 89.94 92 TRP A C 1
ATOM 787 O O . TRP A 1 92 ? 7.444 12.252 -33.232 1.00 89.94 92 TRP A O 1
ATOM 797 N N . SER A 1 93 ? 7.796 12.890 -35.376 1.00 90.44 93 SER A N 1
ATOM 798 C CA . SER A 1 93 ? 7.294 14.257 -35.216 1.00 90.44 93 SER A CA 1
ATOM 799 C C . SER A 1 93 ? 5.760 14.325 -35.346 1.00 90.44 93 SER A C 1
ATOM 801 O O . SER A 1 93 ? 5.098 13.328 -35.656 1.00 90.44 93 SER A O 1
ATOM 803 N N . LYS A 1 94 ? 5.158 15.499 -35.099 1.00 89.88 94 LYS A N 1
ATOM 804 C CA . LYS A 1 94 ? 3.711 15.694 -35.327 1.00 89.88 94 LYS A CA 1
ATOM 805 C C . LYS A 1 94 ? 3.387 15.683 -36.823 1.00 89.88 94 LYS A C 1
ATOM 807 O O . LYS A 1 94 ? 2.369 15.135 -37.234 1.00 89.88 94 LYS A O 1
ATOM 812 N N . GLU A 1 95 ? 4.288 16.235 -37.621 1.00 91.00 95 GLU A N 1
ATOM 813 C CA . GLU A 1 95 ? 4.218 16.343 -39.075 1.00 91.00 95 GLU A CA 1
ATOM 814 C C . GLU A 1 95 ? 4.328 14.952 -39.724 1.00 91.00 95 GLU A C 1
ATOM 816 O O . GLU A 1 95 ? 3.553 14.636 -40.628 1.00 91.00 95 GLU A O 1
ATOM 821 N N . ASP A 1 96 ? 5.212 14.082 -39.209 1.00 91.06 96 ASP A N 1
ATOM 822 C CA . ASP A 1 96 ? 5.269 12.659 -39.577 1.00 91.06 96 ASP A CA 1
ATOM 823 C C . ASP A 1 96 ? 3.935 11.948 -39.312 1.00 91.06 96 ASP A C 1
ATOM 825 O O . ASP A 1 96 ? 3.441 11.205 -40.162 1.00 91.06 96 ASP A O 1
ATOM 829 N N . ASP A 1 97 ? 3.357 12.155 -38.123 1.00 93.50 97 ASP A N 1
ATOM 830 C CA . ASP A 1 97 ? 2.095 11.534 -37.719 1.00 93.50 97 ASP A CA 1
ATOM 831 C C . ASP A 1 97 ? 0.932 11.996 -38.608 1.00 93.50 97 ASP A C 1
ATOM 833 O O . ASP A 1 97 ? 0.134 11.176 -39.068 1.00 93.50 97 ASP A O 1
ATOM 837 N N . GLU A 1 98 ? 0.841 13.296 -38.895 1.00 93.19 98 GLU A N 1
ATOM 838 C CA . GLU A 1 98 ? -0.158 13.845 -39.811 1.00 93.19 98 GLU A CA 1
ATOM 839 C C . GLU A 1 98 ? 0.014 13.318 -41.234 1.00 93.19 98 GLU A C 1
ATOM 841 O O . GLU A 1 98 ? -0.961 12.877 -41.850 1.00 93.19 98 GLU A O 1
ATOM 846 N N . LYS A 1 99 ? 1.245 13.317 -41.760 1.00 94.44 99 LYS A N 1
ATOM 847 C CA . LYS A 1 99 ? 1.543 12.776 -43.089 1.00 94.44 99 LYS A CA 1
ATOM 848 C C . LYS A 1 99 ? 1.192 11.288 -43.151 1.00 94.44 99 LYS A C 1
ATOM 850 O O . LYS A 1 99 ? 0.536 10.867 -44.101 1.00 94.44 99 LYS A O 1
ATOM 855 N N . LEU A 1 100 ? 1.513 10.503 -42.121 1.00 94.31 100 LEU A N 1
ATOM 856 C CA . LEU A 1 100 ? 1.143 9.088 -42.019 1.00 94.31 100 LEU A CA 1
ATOM 857 C C . LEU A 1 100 ? -0.381 8.872 -41.998 1.00 94.31 100 LEU A C 1
ATOM 859 O O . LEU A 1 100 ? -0.871 7.962 -42.669 1.00 94.31 100 LEU A O 1
ATOM 863 N N . VAL A 1 101 ? -1.150 9.708 -41.290 1.00 93.12 101 VAL A N 1
ATOM 864 C CA . VAL A 1 101 ? -2.626 9.648 -41.309 1.00 93.12 101 VAL A CA 1
ATOM 865 C C . VAL A 1 101 ? -3.177 9.969 -42.704 1.00 93.12 101 VAL A C 1
ATOM 867 O O . VAL A 1 101 ? -4.010 9.213 -43.209 1.00 93.12 101 VAL A O 1
ATOM 870 N N . ARG A 1 102 ? -2.677 11.022 -43.369 1.00 94.12 102 ARG A N 1
ATOM 871 C CA . ARG A 1 102 ? -3.076 11.394 -44.743 1.00 94.12 102 ARG A CA 1
ATOM 872 C C . ARG A 1 102 ? -2.745 10.279 -45.751 1.00 94.12 102 ARG A C 1
ATOM 874 O O . ARG A 1 102 ? -3.601 9.887 -46.545 1.00 94.12 102 ARG A O 1
ATOM 881 N N . LEU A 1 103 ? -1.544 9.701 -45.675 1.00 94.69 103 LEU A N 1
ATOM 882 C CA . LEU A 1 103 ? -1.113 8.581 -46.522 1.00 94.69 103 LEU A CA 1
ATOM 883 C C . LEU A 1 103 ? -1.936 7.310 -46.274 1.00 94.69 103 LEU A C 1
ATOM 885 O O . LEU A 1 103 ? -2.312 6.624 -47.225 1.00 94.69 103 LEU A O 1
ATOM 889 N N . TYR A 1 104 ? -2.283 7.007 -45.020 1.00 93.75 104 TYR A N 1
ATOM 890 C CA . TYR A 1 104 ? -3.185 5.898 -44.716 1.00 93.75 104 TYR A CA 1
ATOM 891 C C . TYR A 1 104 ? -4.602 6.143 -45.250 1.00 93.75 104 TYR A C 1
ATOM 893 O O . TYR A 1 104 ? -5.231 5.216 -45.762 1.00 93.75 104 TYR A O 1
ATOM 901 N N . ALA A 1 105 ? -5.105 7.380 -45.192 1.00 92.44 105 ALA A N 1
ATOM 902 C CA . ALA A 1 105 ? -6.404 7.724 -45.762 1.00 92.44 105 ALA A CA 1
ATOM 903 C C . ALA A 1 105 ? -6.452 7.472 -47.282 1.00 92.44 105 ALA A C 1
ATOM 905 O O . ALA A 1 105 ? -7.470 6.957 -47.751 1.00 92.44 105 ALA A O 1
ATOM 906 N N . LYS A 1 106 ? -5.350 7.754 -47.998 1.00 94.81 106 LYS A N 1
ATOM 907 C CA . LYS A 1 106 ? -5.167 7.531 -49.445 1.00 94.81 106 LYS A CA 1
ATOM 908 C C . LYS A 1 106 ? -4.972 6.052 -49.816 1.00 94.81 106 LYS A C 1
ATOM 910 O O . LYS A 1 106 ? -5.676 5.549 -50.682 1.00 94.81 106 LYS A O 1
ATOM 915 N N . TYR A 1 107 ? -4.057 5.345 -49.146 1.00 93.44 107 TYR A N 1
ATOM 916 C CA . TYR A 1 107 ? -3.602 4.000 -49.548 1.00 93.44 107 TYR A CA 1
ATOM 917 C C . TYR A 1 107 ? -4.099 2.839 -48.667 1.00 93.44 107 TYR A C 1
ATOM 919 O O . TYR A 1 107 ? -3.690 1.695 -48.859 1.00 93.44 107 TYR A O 1
ATOM 927 N N . LYS A 1 108 ? -4.950 3.112 -47.669 1.00 88.62 108 LYS A N 1
ATOM 928 C CA . LYS A 1 108 ? -5.694 2.129 -46.848 1.00 88.62 108 LYS A CA 1
ATOM 929 C C . LYS A 1 108 ? -4.869 0.931 -46.338 1.00 88.62 108 LYS A C 1
ATOM 931 O O . LYS A 1 108 ? -5.336 -0.204 -46.314 1.00 88.62 108 LYS A O 1
ATOM 936 N N . GLY A 1 109 ? -3.644 1.184 -45.875 1.00 85.38 109 GLY A N 1
ATOM 937 C CA . GLY A 1 109 ? -2.781 0.159 -45.273 1.00 85.38 109 GLY A CA 1
ATOM 938 C C . GLY A 1 109 ? -1.854 -0.583 -46.238 1.00 85.38 109 GLY A C 1
ATOM 939 O O . GLY A 1 109 ? -1.287 -1.606 -45.855 1.00 85.38 109 GLY A O 1
ATOM 940 N N . GLN A 1 110 ? -1.632 -0.069 -47.450 1.00 91.75 110 GLN A N 1
ATOM 941 C CA . GLN A 1 110 ? -0.514 -0.482 -48.308 1.00 91.75 110 GLN A CA 1
ATOM 942 C C . GLN A 1 110 ? 0.816 0.053 -47.734 1.00 91.75 110 GLN A C 1
ATOM 944 O O . GLN A 1 110 ? 1.397 1.020 -48.221 1.00 91.75 110 GLN A O 1
ATOM 949 N N . TRP A 1 111 ? 1.278 -0.560 -46.638 1.00 91.81 111 TRP A N 1
ATOM 950 C CA . TRP A 1 111 ? 2.362 -0.038 -45.793 1.00 91.81 111 TRP A CA 1
ATOM 951 C C . TRP A 1 111 ? 3.700 0.174 -46.499 1.00 91.81 111 TRP A C 1
ATOM 953 O O . TRP A 1 111 ? 4.461 1.022 -46.051 1.00 91.81 111 TRP A O 1
ATOM 963 N N . THR A 1 112 ? 3.984 -0.572 -47.570 1.00 88.06 112 THR A N 1
ATOM 964 C CA . THR A 1 112 ? 5.185 -0.377 -48.394 1.00 88.06 112 THR A CA 1
ATOM 965 C C . THR A 1 112 ? 5.166 1.008 -49.039 1.00 88.06 112 THR A C 1
ATOM 967 O O . THR A 1 112 ? 6.003 1.829 -48.697 1.00 88.06 112 THR A O 1
ATOM 970 N N . ILE A 1 113 ? 4.125 1.320 -49.821 1.00 89.00 113 ILE A N 1
ATOM 971 C CA . ILE A 1 113 ? 3.951 2.624 -50.489 1.00 89.00 113 ILE A CA 1
ATOM 972 C C . ILE A 1 113 ? 3.908 3.766 -49.464 1.00 89.00 113 ILE A C 1
ATOM 974 O O . ILE A 1 113 ? 4.569 4.786 -49.632 1.00 89.00 113 ILE A O 1
ATOM 978 N N . ILE A 1 114 ? 3.179 3.572 -48.358 1.00 92.69 114 ILE A N 1
ATOM 979 C CA . ILE A 1 114 ? 3.111 4.548 -47.258 1.00 92.69 114 ILE A CA 1
ATOM 980 C C . ILE A 1 114 ? 4.501 4.792 -46.644 1.00 92.69 114 ILE A C 1
ATOM 982 O O . ILE A 1 114 ? 4.817 5.923 -46.289 1.00 92.69 114 ILE A O 1
ATOM 986 N N . GLY A 1 115 ? 5.319 3.749 -46.482 1.00 89.88 115 GLY A N 1
ATOM 987 C CA . GLY A 1 115 ? 6.675 3.860 -45.949 1.00 89.88 115 GLY A CA 1
ATOM 988 C C . GLY A 1 115 ? 7.639 4.550 -46.908 1.00 89.88 115 GLY A C 1
ATOM 989 O O . GLY A 1 115 ? 8.392 5.427 -46.486 1.00 89.88 115 GLY A O 1
ATOM 990 N N . ASP A 1 116 ? 7.553 4.213 -48.192 1.00 87.69 116 ASP A N 1
ATOM 991 C CA . ASP A 1 116 ? 8.368 4.801 -49.253 1.00 87.69 116 ASP A CA 1
ATOM 992 C C . ASP A 1 116 ? 8.073 6.311 -49.391 1.00 87.69 116 ASP A C 1
ATOM 994 O O . ASP A 1 116 ? 8.997 7.120 -49.350 1.00 87.69 116 ASP A O 1
ATOM 998 N N . GLU A 1 117 ? 6.796 6.724 -49.418 1.00 89.81 117 GLU A N 1
ATOM 999 C CA . GLU A 1 117 ? 6.405 8.148 -49.461 1.00 89.81 117 GLU A CA 1
ATOM 1000 C C . GLU A 1 117 ? 6.684 8.917 -48.157 1.00 89.81 117 GLU A C 1
ATOM 1002 O O . GLU A 1 117 ? 6.848 10.143 -48.174 1.00 89.81 117 GLU A O 1
ATOM 1007 N N . LEU A 1 118 ? 6.725 8.233 -47.009 1.00 89.19 118 LEU A N 1
ATOM 1008 C CA . LEU A 1 118 ? 7.056 8.843 -45.718 1.00 89.19 118 LEU A CA 1
ATOM 1009 C C . LEU A 1 118 ? 8.569 8.891 -45.446 1.00 89.19 118 LEU A C 1
ATOM 1011 O O . LEU A 1 118 ? 8.986 9.624 -44.558 1.00 89.19 118 LEU A O 1
ATOM 1015 N N . GLY A 1 119 ? 9.387 8.136 -46.186 1.00 88.25 119 GLY A N 1
ATOM 1016 C CA . GLY A 1 119 ? 10.815 7.974 -45.892 1.00 88.25 119 GLY A CA 1
ATOM 1017 C C . GLY A 1 119 ? 11.086 7.149 -44.625 1.00 88.25 119 GLY A C 1
ATOM 1018 O O . GLY A 1 119 ? 12.136 7.293 -44.006 1.00 88.25 119 GLY A O 1
ATOM 1019 N N . ARG A 1 120 ? 10.148 6.285 -44.209 1.00 89.75 120 ARG A N 1
ATOM 1020 C CA . ARG A 1 120 ? 10.232 5.465 -42.982 1.00 89.75 120 ARG A CA 1
ATOM 1021 C C . ARG A 1 120 ? 9.879 4.005 -43.279 1.00 89.75 120 ARG A C 1
ATOM 1023 O O . ARG A 1 120 ? 9.037 3.712 -44.118 1.00 89.75 120 ARG A O 1
ATOM 1030 N N . MET A 1 121 ? 10.504 3.055 -42.583 1.00 88.50 121 MET A N 1
ATOM 1031 C CA . MET A 1 121 ? 10.277 1.621 -42.805 1.00 88.50 121 MET A CA 1
ATOM 1032 C C . MET A 1 121 ? 8.787 1.248 -42.664 1.00 88.50 121 MET A C 1
ATOM 1034 O O . MET A 1 121 ? 8.170 1.514 -41.633 1.00 88.50 121 MET A O 1
ATOM 1038 N N . ALA A 1 122 ? 8.236 0.540 -43.656 1.00 89.00 122 ALA A N 1
ATOM 1039 C CA . ALA A 1 122 ? 6.828 0.122 -43.722 1.00 89.00 122 ALA A CA 1
ATOM 1040 C C . ALA A 1 122 ? 6.285 -0.541 -42.436 1.00 89.00 122 ALA A C 1
ATOM 1042 O O . ALA A 1 122 ? 5.162 -0.270 -42.004 1.00 89.00 122 ALA A O 1
ATOM 1043 N N . ASP A 1 123 ? 7.088 -1.400 -41.797 1.00 88.06 123 ASP A N 1
ATOM 1044 C CA . ASP A 1 123 ? 6.742 -2.035 -40.520 1.00 88.06 123 ASP A CA 1
ATOM 1045 C C . ASP A 1 123 ? 6.595 -1.002 -39.385 1.00 88.06 123 ASP A C 1
ATOM 1047 O O . ASP A 1 123 ? 5.651 -1.087 -38.598 1.00 88.06 123 ASP A O 1
ATOM 1051 N N . GLY A 1 124 ? 7.474 0.006 -39.349 1.00 88.62 124 GLY A N 1
ATOM 1052 C CA . GLY A 1 124 ? 7.412 1.136 -38.422 1.00 88.62 124 GLY A CA 1
ATOM 1053 C C . GLY A 1 124 ? 6.189 2.020 -38.662 1.00 88.62 124 GLY A C 1
ATOM 1054 O O . GLY A 1 124 ? 5.493 2.348 -37.705 1.00 88.62 124 GLY A O 1
ATOM 1055 N N . CYS A 1 125 ? 5.857 2.326 -39.920 1.00 91.56 125 CYS A N 1
ATOM 1056 C CA . CYS A 1 125 ? 4.649 3.080 -40.282 1.00 91.56 125 CYS A CA 1
ATOM 1057 C C . CYS A 1 125 ? 3.368 2.355 -39.845 1.00 91.56 125 CYS A C 1
ATOM 1059 O O . CYS A 1 125 ? 2.500 2.950 -39.204 1.00 91.56 125 CYS A O 1
ATOM 1061 N N . ARG A 1 126 ? 3.276 1.043 -40.112 1.00 90.56 126 ARG A N 1
ATOM 1062 C CA . ARG A 1 126 ? 2.163 0.202 -39.645 1.00 90.56 126 ARG A CA 1
ATOM 1063 C C . ARG A 1 126 ? 2.033 0.233 -38.129 1.00 90.56 126 ARG A C 1
ATOM 1065 O O . ARG A 1 126 ? 0.925 0.351 -37.607 1.00 90.56 126 ARG A O 1
ATOM 1072 N N . ASP A 1 127 ? 3.144 0.060 -37.420 1.00 87.81 127 ASP A N 1
ATOM 1073 C CA . ASP A 1 127 ? 3.130 -0.062 -35.966 1.00 87.81 127 ASP A CA 1
ATOM 1074 C C . ASP A 1 127 ? 2.929 1.293 -35.274 1.00 87.81 127 ASP A C 1
ATOM 1076 O O . ASP A 1 127 ? 2.234 1.335 -34.257 1.00 87.81 127 ASP A O 1
ATOM 1080 N N . ARG A 1 128 ? 3.398 2.405 -35.857 1.00 89.75 128 ARG A N 1
ATOM 1081 C CA . ARG A 1 128 ? 3.026 3.759 -35.426 1.00 89.75 128 ARG A CA 1
ATOM 1082 C C . ARG A 1 128 ? 1.530 3.986 -35.606 1.00 89.75 128 ARG A C 1
ATOM 1084 O O . ARG A 1 128 ? 0.841 4.267 -34.625 1.00 89.75 128 ARG A O 1
ATOM 1091 N N . TYR A 1 129 ? 1.010 3.781 -36.818 1.00 89.50 129 TYR A N 1
ATOM 1092 C CA . TYR A 1 129 ? -0.401 4.026 -37.107 1.00 89.50 129 TYR A CA 1
ATOM 1093 C C . TYR A 1 129 ? -1.315 3.184 -36.208 1.00 89.50 129 TYR A C 1
ATOM 1095 O O . TYR A 1 129 ? -2.160 3.722 -35.497 1.00 89.50 129 TYR A O 1
ATOM 1103 N N . ARG A 1 130 ? -1.097 1.863 -36.161 1.00 85.12 130 ARG A N 1
ATOM 1104 C CA . ARG A 1 130 ? -1.941 0.920 -35.410 1.00 85.12 130 ARG A CA 1
ATOM 1105 C C . ARG A 1 130 ? -1.911 1.113 -33.893 1.00 85.12 130 ARG A C 1
ATOM 1107 O O . ARG A 1 130 ? -2.896 0.768 -33.248 1.00 85.12 130 ARG A O 1
ATOM 1114 N N . ASN A 1 131 ? -0.793 1.558 -33.317 1.00 81.25 131 ASN A N 1
ATOM 1115 C CA . ASN A 1 131 ? -0.659 1.652 -31.860 1.00 81.25 131 ASN A CA 1
ATOM 1116 C C . ASN A 1 131 ? -0.885 3.076 -31.317 1.00 81.25 131 ASN A C 1
ATOM 1118 O O . ASN A 1 131 ? -1.192 3.192 -30.135 1.00 81.25 131 ASN A O 1
ATOM 1122 N N . PHE A 1 132 ? -0.730 4.126 -32.139 1.00 81.88 132 PHE A N 1
ATOM 1123 C CA . PHE A 1 132 ? -0.746 5.524 -31.677 1.00 81.88 132 PHE A CA 1
ATOM 1124 C C . PHE A 1 132 ? -1.671 6.469 -32.460 1.00 81.88 132 PHE A C 1
ATOM 1126 O O . PHE A 1 132 ? -2.097 7.465 -31.883 1.00 81.88 132 PHE A O 1
ATOM 1133 N N . LEU A 1 133 ? -1.975 6.203 -33.741 1.00 86.44 133 LEU A N 1
ATOM 1134 C CA . LEU A 1 133 ? -2.676 7.178 -34.601 1.00 86.44 133 LEU A CA 1
ATOM 1135 C C . LEU A 1 133 ? -4.102 6.783 -34.973 1.00 86.44 133 LEU A C 1
ATOM 1137 O O . LEU A 1 133 ? -4.967 7.649 -35.015 1.00 86.44 133 LEU A O 1
ATOM 1141 N N . LYS A 1 134 ? -4.361 5.492 -35.217 1.00 81.75 134 LYS A N 1
ATOM 1142 C CA . LYS A 1 134 ? -5.660 4.981 -35.685 1.00 81.75 134 LYS A CA 1
ATOM 1143 C C . LYS A 1 134 ? -6.830 5.455 -34.820 1.00 81.75 134 LYS A C 1
ATOM 1145 O O . LYS A 1 134 ? -7.876 5.805 -35.346 1.00 81.75 134 LYS A O 1
ATOM 1150 N N . ASP A 1 135 ? -6.624 5.420 -33.508 1.00 79.00 135 ASP A N 1
ATOM 1151 C CA . ASP A 1 135 ? -7.643 5.668 -32.491 1.00 79.00 135 ASP A CA 1
ATOM 1152 C C . ASP A 1 135 ? -7.289 6.918 -31.640 1.00 79.00 135 ASP A C 1
ATOM 1154 O O . ASP A 1 135 ? -7.806 7.082 -30.537 1.00 79.00 135 ASP A O 1
ATOM 1158 N N . LYS A 1 136 ? -6.386 7.791 -32.134 1.00 78.25 136 LYS A N 1
ATOM 1159 C CA . LYS A 1 136 ? -5.750 8.918 -31.407 1.00 78.25 136 LYS A CA 1
ATOM 1160 C C . LYS A 1 136 ? -6.737 9.834 -30.683 1.00 78.25 136 LYS A C 1
ATOM 1162 O O . LYS A 1 136 ? -6.461 10.231 -29.554 1.00 78.25 136 LYS A O 1
ATOM 1167 N N . ASP A 1 137 ? -7.861 10.132 -31.324 1.00 75.12 137 ASP A N 1
ATOM 1168 C CA . ASP A 1 137 ? -8.869 11.079 -30.829 1.00 75.12 137 ASP A CA 1
ATOM 1169 C C . ASP A 1 137 ? -9.816 10.439 -29.799 1.00 75.12 137 ASP A C 1
ATOM 1171 O O . ASP A 1 137 ? -10.435 11.129 -28.998 1.00 75.12 137 ASP A O 1
ATOM 1175 N N . THR A 1 138 ? -9.877 9.103 -29.775 1.00 74.31 138 THR A N 1
ATOM 1176 C CA . THR A 1 138 ? -10.648 8.308 -28.802 1.00 74.31 138 THR A CA 1
ATOM 1177 C C . THR A 1 138 ? -9.790 7.730 -27.672 1.00 74.31 138 THR A C 1
ATOM 1179 O O . THR A 1 138 ? -10.330 7.211 -26.699 1.00 74.31 138 THR A O 1
ATOM 1182 N N . ALA A 1 139 ? -8.460 7.771 -27.796 1.00 76.75 139 ALA A N 1
ATOM 1183 C CA . ALA A 1 139 ? -7.534 7.050 -26.928 1.00 76.75 139 ALA A CA 1
ATOM 1184 C C . ALA A 1 139 ? -7.388 7.689 -25.534 1.00 76.75 139 ALA A C 1
ATOM 1186 O O . ALA A 1 139 ? -6.804 8.764 -25.365 1.00 76.75 139 ALA A O 1
ATOM 1187 N N . ASN A 1 140 ? -7.805 6.951 -24.504 1.00 77.81 140 ASN A N 1
ATOM 1188 C CA . ASN A 1 140 ? -7.662 7.340 -23.108 1.00 77.81 140 ASN A CA 1
ATOM 1189 C C . ASN A 1 140 ? -6.191 7.268 -22.667 1.00 77.81 140 ASN A C 1
ATOM 1191 O O . ASN A 1 140 ? -5.573 6.195 -22.621 1.00 77.81 140 ASN A O 1
ATOM 1195 N N . LYS A 1 141 ? -5.639 8.428 -22.287 1.00 74.62 141 LYS A N 1
ATOM 1196 C CA . LYS A 1 141 ? -4.266 8.579 -21.765 1.00 74.62 141 LYS A CA 1
ATOM 1197 C C . LYS A 1 141 ? -4.164 8.437 -20.240 1.00 74.62 141 LYS A C 1
ATOM 1199 O O . LYS A 1 141 ? -3.069 8.208 -19.738 1.00 74.62 141 LYS A O 1
ATOM 1204 N N . GLY A 1 142 ? -5.281 8.560 -19.518 1.00 79.31 142 GLY A N 1
ATOM 1205 C CA . GLY A 1 142 ? -5.334 8.435 -18.057 1.00 79.31 142 GLY A CA 1
ATOM 1206 C C . GLY A 1 142 ? -5.152 7.000 -17.546 1.00 79.31 142 GLY A C 1
ATOM 1207 O O . GLY A 1 142 ? -5.037 6.049 -18.329 1.00 79.31 142 GLY A O 1
ATOM 1208 N N . ALA A 1 143 ? -5.168 6.835 -16.220 1.00 79.62 143 ALA A N 1
ATOM 1209 C CA . ALA A 1 143 ? -5.181 5.525 -15.565 1.00 79.62 143 ALA A CA 1
ATOM 1210 C C . ALA A 1 143 ? -6.362 4.660 -16.049 1.00 79.62 143 ALA A C 1
ATOM 1212 O O . ALA A 1 143 ? -7.358 5.187 -16.539 1.00 79.62 143 ALA A O 1
ATOM 1213 N N . TRP A 1 144 ? -6.236 3.334 -15.949 1.00 83.88 144 TRP A N 1
ATOM 1214 C CA . TRP A 1 144 ? -7.340 2.413 -16.245 1.00 83.88 144 TRP A CA 1
ATOM 1215 C C . TRP A 1 144 ? -8.441 2.572 -15.202 1.00 83.88 144 TRP A C 1
ATOM 1217 O O . TRP A 1 144 ? -8.184 2.360 -14.015 1.00 83.88 144 TRP A O 1
ATOM 1227 N N . THR A 1 145 ? -9.635 2.934 -15.662 1.00 82.19 145 THR A N 1
ATOM 1228 C CA . THR A 1 145 ? -10.842 2.987 -14.831 1.00 82.19 145 THR A CA 1
ATOM 1229 C C . THR A 1 145 ? -11.415 1.583 -14.614 1.00 82.19 145 THR A C 1
ATOM 1231 O O . THR A 1 145 ? -10.979 0.605 -15.231 1.00 82.19 145 THR A O 1
ATOM 1234 N N . LEU A 1 146 ? -12.380 1.474 -13.706 1.00 74.12 146 LEU A N 1
ATOM 1235 C CA . LEU A 1 146 ? -12.994 0.203 -13.324 1.00 74.12 146 LEU A CA 1
ATOM 1236 C C . LEU A 1 146 ? -13.930 -0.302 -14.422 1.00 74.12 146 LEU A C 1
ATOM 1238 O O . LEU A 1 146 ? -13.924 -1.477 -14.779 1.00 74.12 146 LEU A O 1
ATOM 1242 N N . GLU A 1 147 ? -14.646 0.632 -15.028 1.00 80.94 147 GLU A N 1
ATOM 1243 C CA . GLU A 1 147 ? -15.573 0.447 -16.131 1.00 80.94 147 GLU A CA 1
ATOM 1244 C C . GLU A 1 147 ? -14.816 -0.033 -17.380 1.00 80.94 147 GLU A C 1
ATOM 1246 O O . GLU A 1 147 ? -15.294 -0.895 -18.114 1.00 80.94 147 GLU A O 1
ATOM 1251 N N . GLU A 1 148 ? -13.593 0.462 -17.608 1.00 84.44 148 GLU A N 1
ATOM 1252 C CA . GLU A 1 148 ? -12.711 -0.035 -18.671 1.00 84.44 148 GLU A CA 1
ATOM 1253 C C . GLU A 1 148 ? -12.195 -1.458 -18.418 1.00 84.44 148 GLU A C 1
ATOM 1255 O O . GLU A 1 148 ? -12.059 -2.223 -19.376 1.00 84.44 148 GLU A O 1
ATOM 1260 N N . ASP A 1 149 ? -11.912 -1.824 -17.163 1.00 86.81 149 ASP A N 1
ATOM 1261 C CA . ASP A 1 149 ? -11.506 -3.183 -16.788 1.00 86.81 149 ASP A CA 1
ATOM 1262 C C . ASP A 1 149 ? -12.661 -4.182 -16.966 1.00 86.81 149 ASP A C 1
ATOM 1264 O O . ASP A 1 149 ? -12.481 -5.227 -17.599 1.00 86.81 149 ASP A O 1
ATOM 1268 N N . GLU A 1 150 ? -13.857 -3.861 -16.461 1.00 83.12 150 GLU A N 1
ATOM 1269 C CA . GLU A 1 150 ? -15.058 -4.693 -16.618 1.00 83.12 150 GLU A CA 1
ATOM 1270 C C . GLU A 1 150 ? -15.412 -4.874 -18.100 1.00 83.12 150 GLU A C 1
ATOM 1272 O O . GLU A 1 150 ? -15.551 -6.003 -18.582 1.00 83.12 150 GLU A O 1
ATOM 1277 N N . ARG A 1 151 ? -15.436 -3.771 -18.859 1.00 87.94 151 ARG A N 1
ATOM 1278 C CA . ARG A 1 151 ? -15.708 -3.768 -20.300 1.00 87.94 151 ARG A CA 1
ATOM 1279 C C . ARG A 1 151 ? -14.684 -4.578 -21.096 1.00 87.94 151 ARG A C 1
ATOM 1281 O O . ARG A 1 151 ? -15.064 -5.301 -22.019 1.00 87.94 151 ARG A O 1
ATOM 1288 N N . LEU A 1 152 ? -13.399 -4.509 -20.736 1.00 89.69 152 LEU A N 1
ATOM 1289 C CA . LEU A 1 152 ? -12.358 -5.342 -21.342 1.00 89.69 152 LEU A CA 1
ATOM 1290 C C . LEU A 1 152 ? -12.639 -6.836 -21.109 1.00 89.69 152 LEU A C 1
ATOM 1292 O O . LEU A 1 152 ? -12.551 -7.627 -22.052 1.00 89.69 152 LEU A O 1
ATOM 1296 N N . LEU A 1 153 ? -13.014 -7.226 -19.887 1.00 87.19 153 LEU A N 1
ATOM 1297 C CA . LEU A 1 153 ? -13.330 -8.618 -19.549 1.00 87.19 153 LEU A CA 1
ATOM 1298 C C . LEU A 1 153 ? -14.607 -9.126 -20.230 1.00 87.19 153 LEU A C 1
ATOM 1300 O O . LEU A 1 153 ? -14.638 -10.279 -20.667 1.00 87.19 153 LEU A O 1
ATOM 1304 N N . ASP A 1 154 ? -15.636 -8.289 -20.352 1.00 88.00 154 ASP A N 1
ATOM 1305 C CA . ASP A 1 154 ? -16.876 -8.612 -21.068 1.00 88.00 154 ASP A CA 1
ATOM 1306 C C . ASP A 1 154 ? -16.614 -8.847 -22.562 1.00 88.00 154 ASP A C 1
ATOM 1308 O O . ASP A 1 154 ? -17.031 -9.865 -23.122 1.00 88.00 154 ASP A O 1
ATOM 1312 N N . ILE A 1 155 ? -15.840 -7.961 -23.197 1.00 90.62 155 ILE A N 1
ATOM 1313 C CA . ILE A 1 155 ? -15.415 -8.103 -24.595 1.00 90.62 155 ILE A CA 1
ATOM 1314 C C . ILE A 1 155 ? -14.598 -9.383 -24.794 1.00 90.62 155 ILE A C 1
ATOM 1316 O O . ILE A 1 155 ? -14.810 -10.098 -25.777 1.00 90.62 155 ILE A O 1
ATOM 1320 N N . MET A 1 156 ? -13.677 -9.699 -23.876 1.00 88.12 156 MET A N 1
ATOM 1321 C CA . MET A 1 156 ? -12.912 -10.947 -23.926 1.00 88.12 156 MET A CA 1
ATOM 1322 C C . MET A 1 156 ? -13.834 -12.169 -23.817 1.00 88.12 156 MET A C 1
ATOM 1324 O O . MET A 1 156 ? -13.748 -13.054 -24.668 1.00 88.12 156 MET A O 1
ATOM 1328 N N . ARG A 1 157 ? -14.773 -12.186 -22.857 1.00 85.69 157 ARG A N 1
ATOM 1329 C CA . ARG A 1 157 ? -15.791 -13.246 -22.712 1.00 85.69 157 ARG A CA 1
ATOM 1330 C C . ARG A 1 157 ? -16.612 -13.442 -23.988 1.00 85.69 157 ARG A C 1
ATOM 1332 O O . ARG A 1 157 ? -16.781 -14.574 -24.440 1.00 85.69 157 ARG A O 1
ATOM 1339 N N . GLU A 1 158 ? -17.090 -12.363 -24.604 1.00 87.06 158 GLU A N 1
ATOM 1340 C CA . GLU A 1 158 ? -17.900 -12.426 -25.826 1.00 87.06 158 GLU A CA 1
ATOM 1341 C C . GLU A 1 158 ? -17.098 -12.941 -27.037 1.00 87.06 158 GLU A C 1
ATOM 1343 O O . GLU A 1 158 ? -17.598 -13.751 -27.822 1.00 87.06 158 GLU A O 1
ATOM 1348 N N . VAL A 1 159 ? -15.843 -12.502 -27.187 1.00 87.12 159 VAL A N 1
ATOM 1349 C CA . VAL A 1 159 ? -14.945 -12.943 -28.268 1.00 87.12 159 VAL A CA 1
ATOM 1350 C C . VAL A 1 159 ? -14.578 -14.422 -28.124 1.00 87.12 159 VAL A C 1
ATOM 1352 O O . VAL A 1 159 ? -14.642 -15.154 -29.109 1.00 87.12 159 VAL A O 1
ATOM 1355 N N . LEU A 1 160 ? -14.256 -14.877 -26.911 1.00 83.38 160 LEU A N 1
ATOM 1356 C CA . LEU A 1 160 ? -13.942 -16.280 -26.620 1.00 83.38 160 LEU A CA 1
ATOM 1357 C C . LEU A 1 160 ? -15.147 -17.195 -26.857 1.00 83.38 160 LEU A C 1
ATOM 1359 O O . LEU A 1 160 ? -15.023 -18.202 -27.556 1.00 83.38 160 LEU A O 1
ATOM 1363 N N . LYS A 1 161 ? -16.335 -16.792 -26.383 1.00 83.31 161 LYS A N 1
ATOM 1364 C CA . LYS A 1 161 ? -17.595 -17.514 -26.620 1.00 83.31 161 LYS A CA 1
ATOM 1365 C C . LYS A 1 161 ? -17.887 -17.673 -28.115 1.00 83.31 161 LYS A C 1
ATOM 1367 O O . LYS A 1 161 ? -18.276 -18.756 -28.541 1.00 83.31 161 LYS A O 1
ATOM 1372 N N . LYS A 1 162 ? -17.651 -16.632 -28.924 1.00 83.19 162 LYS A N 1
ATOM 1373 C CA . LYS A 1 162 ? -17.798 -16.684 -30.393 1.00 83.19 162 LYS A CA 1
ATOM 1374 C C . LYS A 1 162 ? -16.748 -17.552 -31.096 1.00 83.19 162 LYS A C 1
ATOM 1376 O O . LYS A 1 162 ? -16.990 -17.976 -32.219 1.00 83.19 162 LYS A O 1
ATOM 1381 N N . GLN A 1 163 ? -15.609 -17.821 -30.459 1.00 79.75 163 GLN A N 1
ATOM 1382 C CA . GLN A 1 163 ? -14.561 -18.709 -30.978 1.00 79.75 163 GLN A CA 1
ATOM 1383 C C . GLN A 1 163 ? -14.635 -20.142 -30.423 1.00 79.75 163 GLN A C 1
ATOM 1385 O O . GLN A 1 163 ? -13.833 -20.976 -30.833 1.00 79.75 163 GLN A O 1
ATOM 1390 N N . GLY A 1 164 ? -15.561 -20.436 -29.501 1.00 76.00 164 GLY A N 1
ATOM 1391 C CA . GLY A 1 164 ? -15.647 -21.739 -28.830 1.00 76.00 164 GLY A CA 1
ATOM 1392 C C . GLY A 1 164 ? -14.464 -22.040 -27.899 1.00 76.00 164 GLY A C 1
ATOM 1393 O O . GLY A 1 164 ? -14.140 -23.205 -27.689 1.00 76.00 164 GLY A O 1
ATOM 1394 N N . LYS A 1 165 ? -13.792 -21.006 -27.373 1.00 74.69 165 LYS A N 1
ATOM 1395 C CA . LYS A 1 165 ? -12.557 -21.118 -26.573 1.00 74.69 165 LYS A CA 1
ATOM 1396 C C . LYS A 1 165 ? -12.782 -20.722 -25.111 1.00 74.69 165 LYS A C 1
ATOM 1398 O O . LYS A 1 165 ? -13.628 -19.875 -24.830 1.00 74.69 165 LYS A O 1
ATOM 1403 N N . SER A 1 166 ? -12.006 -21.300 -24.190 1.00 69.69 166 SER A N 1
ATOM 1404 C CA . SER A 1 166 ? -11.925 -20.854 -22.790 1.00 69.69 166 SER A CA 1
ATOM 1405 C C . SER A 1 166 ? -10.832 -19.790 -22.601 1.00 69.69 166 SER A C 1
ATOM 1407 O O . SER A 1 166 ? -10.070 -19.495 -23.523 1.00 69.69 166 SER A O 1
ATOM 1409 N N . PHE A 1 167 ? -10.739 -19.213 -21.398 1.00 67.81 167 PHE A N 1
ATOM 1410 C CA . PHE A 1 167 ? -9.646 -18.302 -21.024 1.00 67.81 167 PHE A CA 1
ATOM 1411 C C . PHE A 1 167 ? -8.278 -18.995 -20.883 1.00 67.81 167 PHE A C 1
ATOM 1413 O O . PHE A 1 167 ? -7.262 -18.304 -20.820 1.00 67.81 167 PHE A O 1
ATOM 1420 N N . ASP A 1 168 ? -8.242 -20.331 -20.870 1.00 61.62 168 ASP A N 1
ATOM 1421 C CA . ASP A 1 168 ? -7.009 -21.124 -20.778 1.00 61.62 168 ASP A CA 1
ATOM 1422 C C . ASP A 1 168 ? -6.239 -21.166 -22.110 1.00 61.62 168 ASP A C 1
ATOM 1424 O O . ASP A 1 168 ? -5.040 -21.458 -22.132 1.00 61.62 168 ASP A O 1
ATOM 1428 N N . ASP A 1 169 ? -6.894 -20.841 -23.235 1.00 63.59 169 ASP A N 1
ATOM 1429 C CA . ASP A 1 169 ? -6.198 -20.648 -24.506 1.00 63.59 169 ASP A CA 1
ATOM 1430 C C . ASP A 1 169 ? -5.361 -19.364 -24.444 1.00 63.59 169 ASP A C 1
ATOM 1432 O O . ASP A 1 169 ? -5.865 -18.244 -24.347 1.00 63.59 169 ASP A O 1
ATOM 1436 N N . THR A 1 170 ? -4.045 -19.528 -24.554 1.00 62.84 170 THR A N 1
ATOM 1437 C CA . THR A 1 170 ? -3.057 -18.450 -24.436 1.00 62.84 170 THR A CA 1
ATOM 1438 C C . THR A 1 170 ? -3.168 -17.384 -25.548 1.00 62.84 170 THR A C 1
ATOM 1440 O O . THR A 1 170 ? -2.493 -16.349 -25.486 1.00 62.84 170 THR A O 1
ATOM 1443 N N . THR A 1 171 ? -3.996 -17.602 -26.580 1.00 76.94 171 THR A N 1
ATOM 1444 C CA . THR A 1 171 ? -4.008 -16.822 -27.830 1.00 76.94 171 THR A CA 1
ATOM 1445 C C . THR A 1 171 ? -5.261 -15.954 -28.011 1.00 76.94 171 THR A C 1
ATOM 1447 O O . THR A 1 171 ? -6.139 -16.243 -28.824 1.00 76.94 171 THR A O 1
ATOM 1450 N N . PHE A 1 172 ? -5.315 -14.810 -27.322 1.00 82.06 172 PHE A N 1
ATOM 1451 C CA . PHE A 1 172 ? -6.386 -13.819 -27.510 1.00 82.06 172 PHE A CA 1
ATOM 1452 C C . PHE A 1 172 ? -6.168 -12.916 -28.748 1.00 82.06 172 PHE A C 1
ATOM 1454 O O . PHE A 1 172 ? -5.065 -12.389 -28.948 1.00 82.06 172 PHE A O 1
ATOM 1461 N N . PRO A 1 173 ? -7.211 -12.623 -29.553 1.00 86.69 173 PRO A N 1
ATOM 1462 C CA . PRO A 1 173 ? -7.123 -11.731 -30.713 1.00 86.69 173 PRO A CA 1
ATOM 1463 C C . PRO A 1 173 ? -7.179 -10.247 -30.295 1.00 86.69 173 PRO A C 1
ATOM 1465 O O . PRO A 1 173 ? -8.152 -9.536 -30.550 1.00 86.69 173 PRO A O 1
ATOM 1468 N N . TRP A 1 174 ? -6.109 -9.748 -29.666 1.00 86.88 174 TRP A N 1
ATOM 1469 C CA . TRP A 1 174 ? -6.036 -8.402 -29.062 1.00 86.88 174 TRP A CA 1
ATOM 1470 C C . TRP A 1 174 ? -6.418 -7.230 -29.981 1.00 86.88 174 TRP A C 1
ATOM 1472 O O . TRP A 1 174 ? -6.893 -6.205 -29.499 1.00 86.88 174 TRP A O 1
ATOM 1482 N N . THR A 1 175 ? -6.237 -7.364 -31.297 1.00 85.81 175 THR A N 1
ATOM 1483 C CA . THR A 1 175 ? -6.669 -6.350 -32.276 1.00 85.81 175 THR A CA 1
ATOM 1484 C C . THR A 1 175 ? -8.197 -6.253 -32.382 1.00 85.81 175 THR A C 1
ATOM 1486 O O . THR A 1 175 ? -8.714 -5.147 -32.496 1.00 85.81 175 THR A O 1
ATOM 1489 N N . VAL A 1 176 ? -8.924 -7.371 -32.275 1.00 87.62 176 VAL A N 1
ATOM 1490 C CA . VAL A 1 176 ? -10.399 -7.383 -32.251 1.00 87.62 176 VAL A CA 1
ATOM 1491 C C . VAL A 1 176 ? -10.913 -6.839 -30.917 1.00 87.62 176 VAL A C 1
ATOM 1493 O O . VAL A 1 176 ? -11.834 -6.029 -30.897 1.00 87.62 176 VAL A O 1
ATOM 1496 N N . ILE A 1 177 ? -10.275 -7.231 -29.809 1.00 90.25 177 ILE A N 1
ATOM 1497 C CA . ILE A 1 177 ? -10.617 -6.774 -28.451 1.00 90.25 177 ILE A CA 1
ATOM 1498 C C . ILE A 1 177 ? -10.474 -5.246 -28.334 1.00 90.25 177 ILE A C 1
ATOM 1500 O O . ILE A 1 177 ? -11.400 -4.573 -27.897 1.00 90.25 177 ILE A O 1
ATOM 1504 N N . SER A 1 178 ? -9.353 -4.681 -28.792 1.00 88.62 178 SER A N 1
ATOM 1505 C CA . SER A 1 178 ? -9.122 -3.226 -28.807 1.00 88.62 178 SER A CA 1
ATOM 1506 C C . SER A 1 178 ? -10.082 -2.481 -29.748 1.00 88.62 178 SER A C 1
ATOM 1508 O O . SER A 1 178 ? -10.590 -1.424 -29.384 1.00 88.62 178 SER A O 1
ATOM 1510 N N . GLY A 1 179 ? -10.432 -3.060 -30.904 1.00 87.00 179 GLY A N 1
ATOM 1511 C CA . GLY A 1 179 ? -11.475 -2.503 -31.776 1.00 87.00 179 GLY A CA 1
ATOM 1512 C C . GLY A 1 179 ? -12.848 -2.432 -31.093 1.00 87.00 179 GLY A C 1
ATOM 1513 O O . GLY A 1 179 ? -13.527 -1.412 -31.177 1.00 87.00 179 GLY A O 1
ATOM 1514 N N . LYS A 1 180 ? -13.223 -3.474 -30.342 1.00 88.94 180 LYS A N 1
ATOM 1515 C CA . LYS A 1 180 ? -14.461 -3.510 -29.545 1.00 88.94 180 LYS A CA 1
ATOM 1516 C C . LYS A 1 180 ? -14.459 -2.588 -28.322 1.00 88.94 180 LYS A C 1
ATOM 1518 O O . LYS A 1 180 ? -15.530 -2.243 -27.841 1.00 88.94 180 LYS A O 1
ATOM 1523 N N . MET A 1 181 ? -13.292 -2.139 -27.857 1.00 87.19 181 MET A N 1
ATOM 1524 C CA . MET A 1 181 ? -13.183 -1.057 -26.867 1.00 87.19 181 MET A CA 1
ATOM 1525 C C . MET A 1 181 ? -13.491 0.331 -27.472 1.00 87.19 181 MET A C 1
ATOM 1527 O O . MET A 1 181 ? -13.359 1.329 -26.773 1.00 87.19 181 MET A O 1
ATOM 1531 N N . ASN A 1 182 ? -13.922 0.432 -28.739 1.00 84.19 182 ASN A N 1
ATOM 1532 C CA . ASN A 1 182 ? -14.126 1.698 -29.466 1.00 84.19 182 ASN A CA 1
ATOM 1533 C C . ASN A 1 182 ? -12.863 2.578 -29.514 1.00 84.19 182 ASN A C 1
ATOM 1535 O O . ASN A 1 182 ? -12.955 3.797 -29.452 1.00 84.19 182 ASN A O 1
ATOM 1539 N N . GLY A 1 183 ? -11.676 1.966 -29.590 1.00 78.50 183 GLY A N 1
ATOM 1540 C CA . GLY A 1 183 ? -10.419 2.711 -29.701 1.00 78.50 183 GLY A CA 1
ATOM 1541 C C . GLY A 1 183 ? -9.925 3.368 -28.405 1.00 78.50 183 GLY A C 1
ATOM 1542 O O . GLY A 1 183 ? -8.812 3.888 -28.390 1.00 78.50 183 GLY A O 1
ATOM 1543 N N . THR A 1 184 ? -10.665 3.280 -27.289 1.00 86.00 184 THR A N 1
ATOM 1544 C CA . THR A 1 184 ? -10.258 3.933 -26.028 1.00 86.00 184 THR A CA 1
ATOM 1545 C C . THR A 1 184 ? -8.937 3.412 -25.472 1.00 86.00 184 THR A C 1
ATOM 1547 O O . THR A 1 184 ? -8.188 4.162 -24.848 1.00 86.00 184 THR A O 1
ATOM 1550 N N . ARG A 1 185 ? -8.611 2.137 -25.718 1.00 86.69 185 ARG A N 1
ATOM 1551 C CA . ARG A 1 185 ? -7.359 1.496 -25.298 1.00 86.69 185 ARG A CA 1
ATOM 1552 C C . ARG A 1 185 ? -6.774 0.658 -26.431 1.00 86.69 185 ARG A C 1
ATOM 1554 O O . ARG A 1 185 ? -7.465 -0.144 -27.065 1.00 86.69 185 ARG A O 1
ATOM 1561 N N . SER A 1 186 ? -5.471 0.811 -26.660 1.00 84.62 186 SER A N 1
ATOM 1562 C CA . SER A 1 186 ? -4.736 0.057 -27.679 1.00 84.62 186 SER A CA 1
ATOM 1563 C C . SER A 1 186 ? -4.598 -1.424 -27.312 1.00 84.62 186 SER A C 1
ATOM 1565 O O . SER A 1 186 ? -4.542 -1.804 -26.140 1.00 84.62 186 SER A O 1
ATOM 1567 N N . ARG A 1 187 ? -4.418 -2.278 -28.328 1.00 85.56 187 ARG A N 1
ATOM 1568 C CA . ARG A 1 187 ? -4.202 -3.731 -28.168 1.00 85.56 187 ARG A CA 1
ATOM 1569 C C . ARG A 1 187 ? -3.102 -4.098 -27.159 1.00 85.56 187 ARG A C 1
ATOM 1571 O O . ARG A 1 187 ? -3.185 -5.144 -26.522 1.00 85.56 187 ARG A O 1
ATOM 1578 N N . HIS A 1 188 ? -2.068 -3.261 -27.036 1.00 81.12 188 HIS A N 1
ATOM 1579 C CA . HIS A 1 188 ? -0.955 -3.480 -26.110 1.00 81.12 188 HIS A CA 1
ATOM 1580 C C . HIS A 1 188 ? -1.341 -3.125 -24.678 1.00 81.12 188 HIS A C 1
ATOM 1582 O O . HIS A 1 188 ? -1.056 -3.912 -23.780 1.00 81.12 188 HIS A O 1
ATOM 1588 N N . GLN A 1 189 ? -2.047 -2.008 -24.470 1.00 84.25 189 GLN A N 1
ATOM 1589 C CA . GLN A 1 189 ? -2.583 -1.642 -23.157 1.00 84.25 189 GLN A CA 1
ATOM 1590 C C . GLN A 1 189 ? -3.581 -2.704 -22.669 1.00 84.25 189 GLN A C 1
ATOM 1592 O O . GLN A 1 189 ? -3.439 -3.171 -21.543 1.00 84.25 189 GLN A O 1
ATOM 1597 N N . CYS A 1 190 ? -4.515 -3.162 -23.516 1.00 88.88 190 CYS A N 1
ATOM 1598 C CA . CYS A 1 190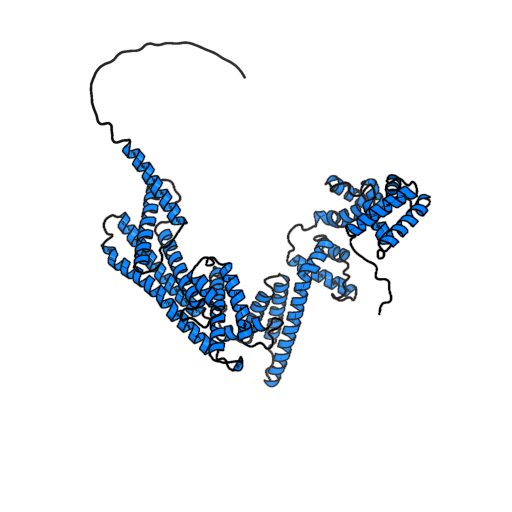 ? -5.469 -4.223 -23.157 1.00 88.88 190 CYS A CA 1
ATOM 1599 C C . CYS A 1 190 ? -4.759 -5.528 -22.761 1.00 88.88 190 CYS A C 1
ATOM 1601 O O . CYS A 1 190 ? -5.046 -6.101 -21.710 1.00 88.88 190 CYS A O 1
ATOM 1603 N N . ARG A 1 191 ? -3.781 -5.976 -23.567 1.00 85.88 191 ARG A N 1
ATOM 1604 C CA . ARG A 1 191 ? -2.988 -7.178 -23.262 1.00 85.88 191 ARG A CA 1
ATOM 1605 C C . ARG A 1 191 ? -2.224 -7.038 -21.949 1.00 85.88 191 ARG A C 1
ATOM 1607 O O . ARG A 1 191 ? -2.200 -7.982 -21.162 1.00 85.88 191 ARG A O 1
ATOM 1614 N N . TRP A 1 192 ? -1.577 -5.895 -21.728 1.00 85.25 192 TRP A N 1
ATOM 1615 C CA . TRP A 1 192 ? -0.803 -5.627 -20.517 1.00 85.25 192 TRP A CA 1
ATOM 1616 C C . TRP A 1 192 ? -1.714 -5.624 -19.286 1.00 85.25 192 TRP A C 1
ATOM 1618 O O . TRP A 1 192 ? -1.453 -6.377 -18.345 1.00 85.25 192 TRP A O 1
ATOM 1628 N N . ARG A 1 193 ? -2.821 -4.869 -19.324 1.00 87.94 193 ARG A N 1
ATOM 1629 C CA . ARG A 1 193 ? -3.793 -4.787 -18.227 1.00 87.94 193 ARG A CA 1
ATOM 1630 C C . ARG A 1 193 ? -4.337 -6.161 -17.853 1.00 87.94 193 ARG A C 1
ATOM 1632 O O . ARG A 1 193 ? -4.310 -6.522 -16.679 1.00 87.94 193 ARG A O 1
ATOM 1639 N N . TYR A 1 194 ? -4.725 -6.966 -18.843 1.00 86.00 194 TYR A N 1
ATOM 1640 C CA . TYR A 1 194 ? -5.146 -8.339 -18.587 1.00 86.00 194 TYR A CA 1
ATOM 1641 C C . TYR A 1 194 ? -4.026 -9.185 -17.962 1.00 86.00 194 TYR A C 1
ATOM 1643 O O . TYR A 1 194 ? -4.212 -9.767 -16.897 1.00 86.00 194 TYR A O 1
ATOM 1651 N N . THR A 1 195 ? -2.845 -9.220 -18.587 1.00 81.75 195 THR A N 1
ATOM 1652 C CA . THR A 1 195 ? -1.774 -10.165 -18.220 1.00 81.75 195 THR A CA 1
ATOM 1653 C C . THR A 1 195 ? -1.164 -9.892 -16.843 1.00 81.75 195 THR A C 1
ATOM 1655 O O . THR A 1 195 ? -0.795 -10.848 -16.165 1.00 81.75 195 THR A O 1
ATOM 1658 N N . LEU A 1 196 ? -1.022 -8.621 -16.437 1.00 76.75 196 LEU A N 1
ATOM 1659 C CA . LEU A 1 196 ? -0.379 -8.259 -15.163 1.00 76.75 196 LEU A CA 1
ATOM 1660 C C . LEU A 1 196 ? -1.344 -7.866 -14.038 1.00 76.75 196 LEU A C 1
ATOM 1662 O O . LEU A 1 196 ? -0.902 -7.789 -12.897 1.00 76.75 196 LEU A O 1
ATOM 1666 N N . VAL A 1 197 ? -2.620 -7.586 -14.331 1.00 79.31 197 VAL A N 1
ATOM 1667 C CA . VAL A 1 197 ? -3.579 -7.117 -13.314 1.00 79.31 197 VAL A CA 1
ATOM 1668 C C . VAL A 1 197 ? -4.832 -7.984 -13.282 1.00 79.31 197 VAL A C 1
ATOM 1670 O O . VAL A 1 197 ? -5.149 -8.556 -12.242 1.00 79.31 197 VAL A O 1
ATOM 1673 N N . LEU A 1 198 ? -5.553 -8.112 -14.400 1.00 81.81 198 LEU A N 1
ATOM 1674 C CA . LEU A 1 198 ? -6.875 -8.749 -14.364 1.00 81.81 198 LEU A CA 1
ATOM 1675 C C . LEU A 1 198 ? -6.815 -10.271 -14.239 1.00 81.81 198 LEU A C 1
ATOM 1677 O O . LEU A 1 198 ? -7.683 -10.831 -13.583 1.00 81.81 198 LEU A O 1
ATOM 1681 N N . ARG A 1 199 ? -5.790 -10.941 -14.784 1.00 80.50 199 ARG A N 1
ATOM 1682 C CA . ARG A 1 199 ? -5.644 -12.401 -14.661 1.00 80.50 199 ARG A CA 1
ATOM 1683 C C . ARG A 1 199 ? -5.534 -12.841 -13.194 1.00 80.50 199 ARG A C 1
ATOM 1685 O O . ARG A 1 199 ? -6.305 -13.681 -12.755 1.00 80.50 199 ARG A O 1
ATOM 1692 N N . ASP A 1 200 ? -4.662 -12.197 -12.418 1.00 71.88 200 ASP A N 1
ATOM 1693 C CA . ASP A 1 200 ? -4.510 -12.443 -10.973 1.00 71.88 200 ASP A CA 1
ATOM 1694 C C . ASP A 1 200 ? -5.792 -12.098 -10.181 1.00 71.88 200 ASP A C 1
ATOM 1696 O O . ASP A 1 200 ? -6.163 -12.819 -9.255 1.00 71.88 200 ASP A O 1
ATOM 1700 N N . ARG A 1 201 ? -6.532 -11.048 -10.575 1.00 74.19 201 ARG A N 1
ATOM 1701 C CA . ARG A 1 201 ? -7.860 -10.755 -10.001 1.00 74.19 201 ARG A CA 1
ATOM 1702 C C . ARG A 1 201 ? -8.892 -11.842 -10.344 1.00 74.19 201 ARG A C 1
ATOM 1704 O O . ARG A 1 201 ? -9.666 -12.219 -9.469 1.00 74.19 201 ARG A O 1
ATOM 1711 N N . MET A 1 202 ? -8.893 -12.376 -11.567 1.00 73.38 202 MET A N 1
ATOM 1712 C CA . MET A 1 202 ? -9.801 -13.450 -12.001 1.00 73.38 202 MET A CA 1
ATOM 1713 C C . MET A 1 202 ? -9.505 -14.785 -11.308 1.00 73.38 202 MET A C 1
ATOM 1715 O O . MET A 1 202 ? -10.425 -15.386 -10.761 1.00 73.38 202 MET A O 1
ATOM 1719 N N . GLU A 1 203 ? -8.238 -15.200 -11.236 1.00 69.12 203 GLU A N 1
ATOM 1720 C CA . GLU A 1 203 ? -7.812 -16.407 -10.506 1.00 69.12 203 GLU A CA 1
ATOM 1721 C C . GLU A 1 203 ? -8.272 -16.350 -9.028 1.00 69.12 203 GLU A C 1
ATOM 1723 O O . GLU A 1 203 ? -8.738 -17.341 -8.459 1.00 69.12 203 GLU A O 1
ATOM 1728 N N . LYS A 1 204 ? -8.242 -15.157 -8.407 1.00 66.31 204 LYS A N 1
ATOM 1729 C CA . LYS A 1 204 ? -8.789 -14.919 -7.057 1.00 66.31 204 LYS A CA 1
ATOM 1730 C C . LYS A 1 204 ? -10.318 -15.000 -6.998 1.00 66.31 204 LYS A C 1
ATOM 1732 O O . LYS A 1 204 ? -10.842 -15.560 -6.038 1.00 66.31 204 LYS A O 1
ATOM 1737 N N . VAL A 1 205 ? -11.034 -14.469 -7.991 1.00 67.75 205 VAL A N 1
ATOM 1738 C CA . VAL A 1 205 ? -12.504 -14.575 -8.098 1.00 67.75 205 VAL A CA 1
ATOM 1739 C C . VAL A 1 205 ? -12.944 -16.040 -8.204 1.00 67.75 205 VAL A C 1
ATOM 1741 O O . VAL A 1 205 ? -13.846 -16.454 -7.477 1.00 67.75 205 VAL A O 1
ATOM 1744 N N . GLU A 1 206 ? -12.283 -16.845 -9.036 1.00 68.00 206 GLU A N 1
ATOM 1745 C CA . GLU A 1 206 ? -12.592 -18.274 -9.202 1.00 68.00 206 GLU A CA 1
ATOM 1746 C C . GLU A 1 206 ? -12.284 -19.086 -7.935 1.00 68.00 206 GLU A C 1
ATOM 1748 O O . GLU A 1 206 ? -13.074 -19.940 -7.519 1.00 68.00 206 GLU A O 1
ATOM 1753 N N . PHE A 1 207 ? -11.180 -18.771 -7.249 1.00 65.62 207 PHE A N 1
ATOM 1754 C CA . PHE A 1 207 ? -10.864 -19.350 -5.942 1.00 65.62 207 PHE A CA 1
ATOM 1755 C C . PHE A 1 207 ? -11.946 -19.046 -4.887 1.00 65.62 207 PHE A C 1
ATOM 1757 O O . PHE A 1 207 ? -12.305 -19.921 -4.092 1.00 65.62 207 PHE A O 1
ATOM 1764 N N . VAL A 1 208 ? -12.497 -17.826 -4.891 1.00 61.66 208 VAL A N 1
ATOM 1765 C CA . VAL A 1 208 ? -13.602 -17.424 -4.003 1.00 61.66 208 VAL A CA 1
ATOM 1766 C C . VAL A 1 208 ? -14.889 -18.175 -4.335 1.00 61.66 208 VAL A C 1
ATOM 1768 O O . VAL A 1 208 ? -15.510 -18.714 -3.419 1.00 61.66 208 VAL A O 1
ATOM 1771 N N . ASP A 1 209 ? -15.254 -18.276 -5.615 1.00 63.47 209 ASP A N 1
ATOM 1772 C CA . ASP A 1 209 ? -16.427 -19.036 -6.067 1.00 63.47 209 ASP A CA 1
ATOM 1773 C C . ASP A 1 209 ? -16.357 -20.505 -5.642 1.00 63.47 209 ASP A C 1
ATOM 1775 O O . ASP A 1 209 ? -17.318 -21.045 -5.088 1.00 63.47 209 ASP A O 1
ATOM 1779 N N . SER A 1 210 ? -15.203 -21.145 -5.845 1.00 65.69 210 SER A N 1
ATOM 1780 C CA . SER A 1 210 ? -14.968 -22.535 -5.447 1.00 65.69 210 SER A CA 1
ATOM 1781 C C . SER A 1 210 ? -15.124 -22.723 -3.931 1.00 65.69 210 SER A C 1
ATOM 1783 O O . SER A 1 210 ? -15.859 -23.603 -3.468 1.00 65.69 210 SER A O 1
ATOM 1785 N N . LYS A 1 211 ? -14.515 -21.832 -3.135 1.00 59.78 211 LYS A N 1
ATOM 1786 C CA . LYS A 1 211 ? -14.580 -21.884 -1.669 1.00 59.78 211 LYS A CA 1
ATOM 1787 C C . LYS A 1 211 ? -15.992 -21.625 -1.132 1.00 59.78 211 LYS A C 1
ATOM 1789 O O . LYS A 1 211 ? -16.424 -22.326 -0.218 1.00 59.78 211 LYS A O 1
ATOM 1794 N N . LEU A 1 212 ? -16.726 -20.667 -1.700 1.00 58.88 212 LEU A N 1
ATOM 1795 C CA . LEU A 1 212 ? -18.109 -20.385 -1.311 1.00 58.88 212 LEU A CA 1
ATOM 1796 C C . LEU A 1 212 ? -19.050 -21.530 -1.707 1.00 58.88 212 LEU A C 1
ATOM 1798 O O . LEU A 1 212 ? -19.882 -21.940 -0.902 1.00 58.88 212 LEU A O 1
ATOM 1802 N N . THR A 1 213 ? -18.868 -22.111 -2.896 1.00 64.12 213 THR A N 1
ATOM 1803 C CA . THR A 1 213 ? -19.637 -23.282 -3.351 1.00 64.12 213 THR A CA 1
ATOM 1804 C C . THR A 1 213 ? -19.451 -24.470 -2.403 1.00 64.12 213 THR A C 1
ATOM 1806 O O . THR A 1 213 ? -20.421 -25.153 -2.068 1.00 64.12 213 THR A O 1
ATOM 1809 N N . ALA A 1 214 ? -18.231 -24.690 -1.898 1.00 62.41 214 ALA A N 1
ATOM 1810 C CA . ALA A 1 214 ? -17.959 -25.704 -0.881 1.00 62.41 214 ALA A CA 1
ATOM 1811 C C . ALA A 1 214 ? -18.668 -25.412 0.458 1.00 62.41 214 ALA A C 1
ATOM 1813 O O . ALA A 1 214 ? -19.263 -26.322 1.036 1.00 62.41 214 ALA A O 1
ATOM 1814 N N . ILE A 1 215 ? -18.674 -24.154 0.922 1.00 56.22 215 ILE A N 1
ATOM 1815 C CA . ILE A 1 215 ? -19.386 -23.730 2.145 1.00 56.22 215 ILE A CA 1
ATOM 1816 C C . ILE A 1 215 ? -20.902 -23.929 1.995 1.00 56.22 215 ILE A C 1
ATOM 1818 O O . ILE A 1 215 ? -21.526 -24.560 2.847 1.00 56.22 215 ILE A O 1
ATOM 1822 N N . MET A 1 216 ? -21.491 -23.471 0.886 1.00 60.16 216 MET A N 1
ATOM 1823 C CA . MET A 1 216 ? -22.916 -23.661 0.586 1.00 60.16 216 MET A CA 1
ATOM 1824 C C . MET A 1 216 ? -23.289 -25.147 0.513 1.00 60.16 216 MET A C 1
ATOM 1826 O O . MET A 1 216 ? -24.350 -25.542 0.995 1.00 60.16 216 MET A O 1
ATOM 1830 N N . LYS A 1 217 ? -22.417 -25.996 -0.049 1.00 63.78 217 LYS A N 1
ATOM 1831 C CA . LYS A 1 217 ? -22.614 -27.452 -0.091 1.00 63.78 217 LYS A CA 1
ATOM 1832 C C . LYS A 1 217 ? -22.566 -28.082 1.307 1.00 63.78 217 LYS A C 1
ATOM 1834 O O . LYS A 1 217 ? -23.415 -28.916 1.607 1.00 63.78 217 LYS A O 1
ATOM 1839 N N . ALA A 1 218 ? -21.630 -27.665 2.161 1.00 58.38 218 ALA A N 1
ATOM 1840 C CA . ALA A 1 218 ? -21.531 -28.140 3.542 1.00 58.38 218 ALA A CA 1
ATOM 1841 C C . ALA A 1 218 ? -22.747 -27.718 4.389 1.00 58.38 218 ALA A C 1
ATOM 1843 O O . ALA A 1 218 ? -23.338 -28.552 5.072 1.00 58.38 218 ALA A O 1
ATOM 1844 N N . ARG A 1 219 ? -23.194 -26.457 4.281 1.00 57.75 219 ARG A N 1
ATOM 1845 C CA . ARG A 1 219 ? -24.388 -25.973 4.997 1.00 57.75 219 ARG A CA 1
ATOM 1846 C C . ARG A 1 219 ? -25.670 -26.653 4.511 1.00 57.75 219 ARG A C 1
ATOM 1848 O O . ARG A 1 219 ? -26.503 -27.020 5.328 1.00 57.75 219 ARG A O 1
ATOM 1855 N N . ARG A 1 220 ? -25.802 -26.912 3.203 1.00 59.56 220 ARG A N 1
ATOM 1856 C CA . ARG A 1 220 ? -26.917 -27.707 2.649 1.00 59.56 220 ARG A CA 1
ATOM 1857 C C . ARG A 1 220 ? -26.960 -29.140 3.175 1.00 59.56 220 ARG A C 1
ATOM 1859 O O . ARG A 1 220 ? -28.054 -29.680 3.270 1.00 59.56 220 ARG A O 1
ATOM 1866 N N . ALA A 1 221 ? -25.819 -29.750 3.503 1.00 60.03 221 ALA A N 1
ATOM 1867 C CA . ALA A 1 221 ? -25.809 -31.038 4.193 1.00 60.03 221 ALA A CA 1
ATOM 1868 C C . ALA A 1 221 ? -26.346 -30.881 5.627 1.00 60.03 221 ALA A C 1
ATOM 1870 O O . ALA A 1 221 ? -27.306 -31.551 5.982 1.00 60.03 221 ALA A O 1
ATOM 1871 N N . SER A 1 222 ? -25.830 -29.909 6.389 1.00 55.56 222 SER A N 1
ATOM 1872 C CA . SER A 1 222 ? -26.258 -29.648 7.774 1.00 55.56 222 SER A CA 1
ATOM 1873 C C . SER A 1 222 ? -27.749 -29.297 7.916 1.00 55.56 222 SER A C 1
ATOM 1875 O O . SER A 1 222 ? -28.407 -29.799 8.818 1.00 55.56 222 SER A O 1
ATOM 1877 N N . ASN A 1 223 ? -28.308 -28.465 7.028 1.00 54.00 223 ASN A N 1
ATOM 1878 C CA . ASN A 1 223 ? -29.734 -28.106 7.057 1.00 54.00 223 ASN A CA 1
ATOM 1879 C C . ASN A 1 223 ? -30.655 -29.252 6.600 1.00 54.00 223 ASN A C 1
ATOM 1881 O O . ASN A 1 223 ? -31.853 -29.229 6.875 1.00 54.00 223 ASN A O 1
ATOM 1885 N N . LYS A 1 224 ? -30.119 -30.259 5.898 1.00 56.22 224 LYS A N 1
ATOM 1886 C CA . LYS A 1 224 ? -30.892 -31.446 5.513 1.00 56.22 224 LYS A CA 1
ATOM 1887 C C . LYS A 1 224 ? -31.161 -32.354 6.717 1.00 56.22 224 LYS A C 1
ATOM 1889 O O . LYS A 1 224 ? -32.209 -32.990 6.746 1.00 56.22 224 LYS A O 1
ATOM 1894 N N . ASP A 1 225 ? -30.268 -32.338 7.707 1.00 50.94 225 ASP A N 1
ATOM 1895 C CA . ASP A 1 225 ? -30.436 -33.044 8.980 1.00 50.94 225 ASP A CA 1
ATOM 1896 C C . ASP A 1 225 ? -31.348 -32.278 9.965 1.00 50.94 225 ASP A C 1
ATOM 1898 O O . ASP A 1 225 ? -31.969 -32.903 10.820 1.00 50.94 225 ASP A O 1
ATOM 1902 N N . SER A 1 226 ? -31.488 -30.947 9.837 1.00 53.06 226 SER A N 1
ATOM 1903 C CA . SER A 1 226 ? -32.375 -30.132 10.695 1.00 53.06 226 SER A CA 1
ATOM 1904 C C . SER A 1 226 ? -33.812 -29.961 10.176 1.00 53.06 226 SER A C 1
ATOM 1906 O O . SER A 1 226 ? -34.658 -29.434 10.893 1.00 53.06 226 SER A O 1
ATOM 1908 N N . GLY A 1 227 ? -34.111 -30.383 8.941 1.00 47.69 227 GLY A N 1
ATOM 1909 C CA . GLY A 1 227 ? -35.455 -30.300 8.343 1.00 47.69 227 GLY A CA 1
ATOM 1910 C C . GLY A 1 227 ? -35.917 -28.888 7.945 1.00 47.69 227 GLY A C 1
ATOM 1911 O O . GLY A 1 227 ? -37.067 -28.697 7.546 1.00 47.69 227 GLY A O 1
ATOM 1912 N N . GLU A 1 228 ? -35.036 -27.894 8.031 1.00 51.53 228 GLU A N 1
ATOM 1913 C CA . GLU A 1 228 ? -35.383 -26.476 7.936 1.00 51.53 228 GLU A CA 1
ATOM 1914 C C . GLU A 1 228 ? -35.433 -25.983 6.474 1.00 51.53 228 GLU A C 1
ATOM 1916 O O . GLU A 1 228 ? -34.452 -26.065 5.725 1.00 51.53 228 GLU A O 1
ATOM 1921 N N . LYS A 1 229 ? -36.591 -25.466 6.037 1.00 50.31 229 LYS A N 1
ATOM 1922 C CA . LYS A 1 229 ? -36.809 -25.012 4.651 1.00 50.31 229 LYS A CA 1
ATOM 1923 C C . LYS A 1 229 ? -36.227 -23.609 4.432 1.00 50.31 229 LYS A C 1
ATOM 1925 O O . LYS A 1 229 ? -36.548 -22.672 5.152 1.00 50.31 229 LYS A O 1
ATOM 1930 N N . ARG A 1 230 ? -35.388 -23.460 3.402 1.00 51.88 230 ARG A N 1
ATOM 1931 C CA . ARG A 1 230 ? -34.668 -22.216 3.068 1.00 51.88 230 ARG A CA 1
ATOM 1932 C C . ARG A 1 230 ? -35.634 -21.090 2.659 1.00 51.88 230 ARG A C 1
ATOM 1934 O O . ARG A 1 230 ? -36.414 -21.293 1.731 1.00 51.88 230 ARG A O 1
ATOM 1941 N N . SER A 1 231 ? -35.520 -19.902 3.265 1.00 58.56 231 SER A N 1
ATOM 1942 C CA . SER A 1 231 ? -36.117 -18.682 2.690 1.00 58.56 231 SER A CA 1
ATOM 1943 C C . SER A 1 231 ? -35.381 -18.288 1.401 1.00 58.56 231 SER A C 1
ATOM 1945 O O . SER A 1 231 ? -34.148 -18.341 1.350 1.00 58.56 231 SER A O 1
ATOM 1947 N N . GLN A 1 232 ? -36.125 -17.886 0.365 1.00 56.38 232 GLN A N 1
ATOM 1948 C CA . GLN A 1 232 ? -35.549 -17.398 -0.894 1.00 56.38 232 GLN A CA 1
ATOM 1949 C C . GLN A 1 232 ? -34.717 -16.123 -0.691 1.00 56.38 232 GLN A C 1
ATOM 1951 O O . GLN A 1 232 ? -33.690 -15.967 -1.353 1.00 56.38 232 GLN A O 1
ATOM 1956 N N . ASP A 1 233 ? -35.085 -15.279 0.273 1.00 51.03 233 ASP A N 1
ATOM 1957 C CA . ASP A 1 233 ? -34.444 -13.980 0.515 1.00 51.03 233 ASP A CA 1
ATOM 1958 C C . ASP A 1 233 ? -32.977 -14.135 0.943 1.00 51.03 233 ASP A C 1
ATOM 1960 O O . ASP A 1 233 ? -32.097 -13.414 0.474 1.00 51.03 233 ASP A O 1
ATOM 1964 N N . LEU A 1 234 ? -32.681 -15.149 1.767 1.00 53.88 234 LEU A N 1
ATOM 1965 C CA . LEU A 1 234 ? -31.312 -15.485 2.178 1.00 53.88 234 LEU A CA 1
ATOM 1966 C C . LEU A 1 234 ? -30.455 -15.936 0.986 1.00 53.88 234 LEU A C 1
ATOM 1968 O O . LEU A 1 234 ? -29.273 -15.610 0.902 1.00 53.88 234 LEU A O 1
ATOM 1972 N N . GLU A 1 235 ? -31.044 -16.668 0.039 1.00 60.22 235 GLU A N 1
ATOM 1973 C CA . GLU A 1 235 ? -30.352 -17.109 -1.173 1.00 60.22 235 GLU A CA 1
ATOM 1974 C C . GLU A 1 235 ? -30.095 -15.958 -2.163 1.00 60.22 235 GLU A C 1
ATOM 1976 O O . GLU A 1 235 ? -29.058 -15.940 -2.834 1.00 60.22 235 GLU A O 1
ATOM 1981 N N . GLU A 1 236 ? -31.019 -15.004 -2.264 1.00 63.00 236 GLU A N 1
ATOM 1982 C CA . GLU A 1 236 ? -30.854 -13.766 -3.033 1.00 63.00 236 GLU A CA 1
ATOM 1983 C C . GLU A 1 236 ? -29.744 -12.892 -2.418 1.00 63.00 236 GLU A C 1
ATOM 1985 O O . GLU A 1 236 ? -28.836 -12.444 -3.125 1.00 63.00 236 GLU A O 1
ATOM 1990 N N . HIS A 1 237 ? -29.755 -12.736 -1.091 1.00 58.44 237 HIS A N 1
ATOM 1991 C CA . HIS A 1 237 ? -28.779 -11.956 -0.332 1.00 58.44 237 HIS A CA 1
ATOM 1992 C C . HIS A 1 237 ? -27.352 -12.522 -0.454 1.00 58.44 237 HIS A C 1
ATOM 1994 O O . HIS A 1 237 ? -26.429 -11.794 -0.824 1.00 58.44 237 HIS A O 1
ATOM 2000 N N . GLU A 1 238 ? -27.161 -13.838 -0.281 1.00 56.62 238 GLU A N 1
ATOM 2001 C CA . GLU A 1 238 ? -25.869 -14.510 -0.512 1.00 56.62 238 GLU A CA 1
ATOM 2002 C C . GLU A 1 238 ? -25.327 -14.261 -1.938 1.00 56.62 238 GLU A C 1
ATOM 2004 O O . GLU A 1 238 ? -24.128 -14.030 -2.134 1.00 56.62 238 GLU A O 1
ATOM 2009 N N . LYS A 1 239 ? -26.205 -14.265 -2.953 1.00 65.50 239 LYS A N 1
ATOM 2010 C CA . LYS A 1 239 ? -25.836 -13.979 -4.352 1.00 65.50 239 LYS A CA 1
ATOM 2011 C C . LYS A 1 239 ? -25.501 -12.501 -4.571 1.00 65.50 239 LYS A C 1
ATOM 2013 O O . LYS A 1 239 ? -24.592 -12.207 -5.350 1.00 65.50 239 LYS A O 1
ATOM 2018 N N . ALA A 1 240 ? -26.191 -11.577 -3.904 1.00 64.31 240 ALA A N 1
ATOM 2019 C CA . ALA A 1 240 ? -25.903 -10.144 -3.961 1.00 64.31 240 ALA A CA 1
ATOM 2020 C C . ALA A 1 240 ? -24.523 -9.817 -3.362 1.00 64.31 240 ALA A C 1
ATOM 2022 O O . ALA A 1 240 ? -23.704 -9.174 -4.022 1.00 64.31 240 ALA A O 1
ATOM 2023 N N . ILE A 1 241 ? -24.219 -10.361 -2.180 1.00 58.88 241 ILE A N 1
ATOM 2024 C CA . ILE A 1 241 ? -22.906 -10.248 -1.525 1.00 58.88 241 ILE A CA 1
ATOM 2025 C C . ILE A 1 241 ? -21.793 -10.780 -2.432 1.00 58.88 241 ILE A C 1
ATOM 2027 O O . ILE A 1 241 ? -20.744 -10.145 -2.567 1.00 58.88 241 ILE A O 1
ATOM 2031 N N . LEU A 1 242 ? -22.005 -11.928 -3.085 1.00 62.59 242 LEU A N 1
ATOM 2032 C CA . LEU A 1 242 ? -21.024 -12.486 -4.015 1.00 62.59 242 LEU A CA 1
ATOM 2033 C C . LEU A 1 242 ? -20.785 -11.555 -5.212 1.00 62.59 242 LEU A C 1
ATOM 2035 O O . LEU A 1 242 ? -19.632 -11.309 -5.562 1.00 62.59 242 LEU A O 1
ATOM 2039 N N . ARG A 1 243 ? -21.845 -11.002 -5.820 1.00 70.19 243 ARG A N 1
ATOM 2040 C CA . ARG A 1 243 ? -21.731 -10.024 -6.922 1.00 70.19 243 ARG A CA 1
ATOM 2041 C C . ARG A 1 243 ? -20.931 -8.786 -6.497 1.00 70.19 243 ARG A C 1
ATOM 2043 O O . ARG A 1 243 ? -20.080 -8.334 -7.259 1.00 70.19 243 ARG A O 1
ATOM 2050 N N . GLU A 1 244 ? -21.143 -8.273 -5.285 1.00 66.62 244 GLU A N 1
ATOM 2051 C CA . GLU A 1 244 ? -20.383 -7.123 -4.775 1.00 66.62 244 GLU A CA 1
ATOM 2052 C C . GLU A 1 244 ? -18.933 -7.473 -4.425 1.00 66.62 244 GLU A C 1
ATOM 2054 O O . GLU A 1 244 ? -18.015 -6.742 -4.782 1.00 66.62 244 GLU A O 1
ATOM 2059 N N . THR A 1 245 ? -18.694 -8.639 -3.822 1.00 60.53 245 THR A N 1
ATOM 2060 C CA . THR A 1 245 ? -17.337 -9.121 -3.511 1.00 60.53 245 THR A CA 1
ATOM 2061 C C . THR A 1 245 ? -16.510 -9.307 -4.784 1.00 60.53 245 THR A C 1
ATOM 2063 O O . THR A 1 245 ? -15.340 -8.929 -4.827 1.00 60.53 245 THR A O 1
ATOM 2066 N N . LYS A 1 246 ? -17.120 -9.850 -5.847 1.00 70.00 246 LYS A N 1
ATOM 2067 C CA . LYS A 1 246 ? -16.484 -9.984 -7.164 1.00 70.00 246 LYS A CA 1
ATOM 2068 C C . LYS A 1 246 ? -16.127 -8.631 -7.756 1.00 70.00 246 LYS A C 1
ATOM 2070 O O . LYS A 1 246 ? -14.991 -8.466 -8.194 1.00 70.00 246 LYS A O 1
ATOM 2075 N N . ARG A 1 247 ? -17.056 -7.668 -7.717 1.00 69.69 247 ARG A N 1
ATOM 2076 C CA . ARG A 1 247 ? -16.785 -6.287 -8.136 1.00 69.69 247 ARG A CA 1
ATOM 2077 C C . ARG A 1 247 ? -15.635 -5.695 -7.326 1.00 69.69 247 ARG A C 1
ATOM 2079 O O . ARG A 1 247 ? -14.650 -5.315 -7.932 1.00 69.69 247 ARG A O 1
ATOM 2086 N N . SER A 1 248 ? -15.651 -5.745 -5.994 1.00 65.69 248 SER A N 1
ATOM 2087 C CA . SER A 1 248 ? -14.558 -5.241 -5.136 1.00 65.69 248 SER A CA 1
ATOM 2088 C C . SER A 1 248 ? -13.176 -5.861 -5.441 1.00 65.69 248 SER A C 1
ATOM 2090 O O . SER A 1 248 ? -12.182 -5.142 -5.581 1.00 65.69 248 SER A O 1
ATOM 2092 N N . ILE A 1 249 ? -13.090 -7.182 -5.662 1.00 64.38 249 ILE A N 1
ATOM 2093 C CA . ILE A 1 249 ? -11.833 -7.840 -6.083 1.00 64.38 249 ILE A CA 1
ATOM 2094 C C . ILE A 1 249 ? -11.389 -7.350 -7.470 1.00 64.38 249 ILE A C 1
ATOM 2096 O O . ILE A 1 249 ? -10.197 -7.100 -7.679 1.00 64.38 249 ILE A O 1
ATOM 2100 N N . LEU A 1 250 ? -12.330 -7.172 -8.403 1.00 66.56 250 LEU A N 1
ATOM 2101 C CA . LEU A 1 250 ? -12.072 -6.572 -9.712 1.00 66.56 250 LEU A CA 1
ATOM 2102 C C . LEU A 1 250 ? -11.699 -5.084 -9.608 1.00 66.56 250 LEU A C 1
ATOM 2104 O O . LEU A 1 250 ? -10.854 -4.655 -10.392 1.00 66.56 250 LEU A O 1
ATOM 2108 N N . ARG A 1 251 ? -12.197 -4.338 -8.607 1.00 63.69 251 ARG A N 1
ATOM 2109 C CA . ARG A 1 251 ? -11.773 -2.962 -8.279 1.00 63.69 251 ARG A CA 1
ATOM 2110 C C . ARG A 1 251 ? -10.328 -2.894 -7.783 1.00 63.69 251 ARG A C 1
ATOM 2112 O O . ARG A 1 251 ? -9.644 -1.893 -7.980 1.00 63.69 251 ARG A O 1
ATOM 2119 N N . GLY A 1 252 ? -9.813 -3.986 -7.219 1.00 53.44 252 GLY A N 1
ATOM 2120 C CA . GLY A 1 252 ? -8.460 -4.051 -6.664 1.00 53.44 252 GLY A CA 1
ATOM 2121 C C . GLY A 1 252 ? -8.339 -3.472 -5.255 1.00 53.44 252 GLY A C 1
ATOM 2122 O O . GLY A 1 252 ? -7.223 -3.365 -4.750 1.00 53.44 252 GLY A O 1
ATOM 2123 N N . GLU A 1 253 ? -9.469 -3.156 -4.622 1.00 52.00 253 GLU A N 1
ATOM 2124 C CA . GLU A 1 253 ? -9.580 -2.893 -3.188 1.00 52.00 253 GLU A CA 1
ATOM 2125 C C . GLU A 1 253 ? -9.023 -4.110 -2.439 1.00 52.00 253 GLU A C 1
ATOM 2127 O O . GLU A 1 253 ? -9.470 -5.228 -2.687 1.00 52.00 253 GLU A O 1
ATOM 2132 N N . GLU A 1 254 ? -8.005 -3.900 -1.594 1.00 51.31 254 GLU A N 1
ATOM 2133 C CA . GLU A 1 254 ? -7.122 -4.913 -0.986 1.00 51.31 254 GLU A CA 1
ATOM 2134 C C . GLU A 1 254 ? -7.702 -6.341 -0.932 1.00 51.31 254 GLU A C 1
ATOM 2136 O O . GLU A 1 254 ? -8.332 -6.756 0.041 1.00 51.31 254 GLU A O 1
ATOM 2141 N N . SER A 1 255 ? -7.475 -7.115 -1.997 1.00 50.97 255 SER A N 1
ATOM 2142 C CA . SER A 1 255 ? -8.379 -8.209 -2.402 1.00 50.97 255 SER A CA 1
ATOM 2143 C C . SER A 1 255 ? -8.487 -9.406 -1.449 1.00 50.97 255 SER A C 1
ATOM 2145 O O . SER A 1 255 ? -9.418 -10.195 -1.580 1.00 50.97 255 SER A O 1
ATOM 2147 N N . GLN A 1 256 ? -7.599 -9.542 -0.457 1.00 45.22 256 GLN A N 1
ATOM 2148 C CA . GLN A 1 256 ? -7.783 -10.494 0.651 1.00 45.22 256 GLN A CA 1
ATOM 2149 C C . GLN A 1 256 ? -8.442 -9.865 1.889 1.00 45.22 256 GLN A C 1
ATOM 2151 O O . GLN A 1 256 ? -9.165 -10.559 2.601 1.00 45.22 256 GLN A O 1
ATOM 2156 N N . GLN A 1 257 ? -8.243 -8.567 2.140 1.00 48.91 257 GLN A N 1
ATOM 2157 C CA . GLN A 1 257 ? -8.858 -7.849 3.260 1.00 48.91 257 GLN A CA 1
ATOM 2158 C C . GLN A 1 257 ? -10.312 -7.478 2.969 1.00 48.91 257 GLN A C 1
ATOM 2160 O O . GLN A 1 257 ? -11.155 -7.692 3.836 1.00 48.91 257 GLN A O 1
ATOM 2165 N N . ALA A 1 258 ? -10.615 -7.006 1.754 1.00 48.75 258 ALA A N 1
ATOM 2166 C CA . ALA A 1 258 ? -11.972 -6.727 1.286 1.00 48.75 258 ALA A CA 1
ATOM 2167 C C . ALA A 1 258 ? -12.808 -8.014 1.252 1.00 48.75 258 ALA A C 1
ATOM 2169 O O . ALA A 1 258 ? -13.819 -8.108 1.942 1.00 48.75 258 ALA A O 1
ATOM 2170 N N . LEU A 1 259 ? -12.300 -9.066 0.595 1.00 47.50 259 LEU A N 1
ATOM 2171 C CA . LEU A 1 259 ? -12.882 -10.411 0.635 1.00 47.50 259 LEU A CA 1
ATOM 2172 C C . LEU A 1 259 ? -13.126 -10.887 2.072 1.00 47.50 259 LEU A C 1
ATOM 2174 O O . LEU A 1 259 ? -14.199 -11.398 2.373 1.00 47.50 259 LEU A O 1
ATOM 2178 N N . ALA A 1 260 ? -12.162 -10.705 2.978 1.00 46.44 260 ALA A N 1
ATOM 2179 C CA . ALA A 1 260 ? -12.357 -11.060 4.374 1.00 46.44 260 ALA A CA 1
ATOM 2180 C C . ALA A 1 260 ? -13.358 -10.135 5.090 1.00 46.44 260 ALA A C 1
ATOM 2182 O O . ALA A 1 260 ? -14.068 -10.626 5.952 1.00 46.44 260 ALA A O 1
ATOM 2183 N N . LYS A 1 261 ? -13.437 -8.825 4.810 1.00 53.22 261 LYS A N 1
ATOM 2184 C CA . LYS A 1 261 ? -14.409 -7.883 5.416 1.00 53.22 261 LYS A CA 1
ATOM 2185 C C . LYS A 1 261 ? -15.836 -8.228 4.976 1.00 53.22 261 LYS A C 1
ATOM 2187 O O . LYS A 1 261 ? -16.716 -8.299 5.830 1.00 53.22 261 LYS A O 1
ATOM 2192 N N . THR A 1 262 ? -16.029 -8.526 3.693 1.00 46.44 262 THR A N 1
ATOM 2193 C CA . THR A 1 262 ? -17.329 -8.859 3.098 1.00 46.44 262 THR A CA 1
ATOM 2194 C C . THR A 1 262 ? -17.760 -10.289 3.413 1.00 46.44 262 THR A C 1
ATOM 2196 O O . THR A 1 262 ? -18.894 -10.482 3.832 1.00 46.44 262 THR A O 1
ATOM 2199 N N . LEU A 1 263 ? -16.859 -11.283 3.357 1.00 41.94 263 LEU A N 1
ATOM 2200 C CA . LEU A 1 263 ? -17.171 -12.626 3.865 1.00 41.94 263 LEU A CA 1
ATOM 2201 C C . LEU A 1 263 ? -17.376 -12.634 5.381 1.00 41.94 263 LEU A C 1
ATOM 2203 O O . LEU A 1 263 ? -18.237 -13.372 5.824 1.00 41.94 263 LEU A O 1
ATOM 2207 N N . ARG A 1 264 ? -16.645 -11.842 6.185 1.00 45.88 264 ARG A N 1
ATOM 2208 C CA . ARG A 1 264 ? -16.940 -11.700 7.629 1.00 45.88 264 ARG A CA 1
ATOM 2209 C C . ARG A 1 264 ? -18.264 -10.983 7.876 1.00 45.88 264 ARG A C 1
ATOM 2211 O O . ARG A 1 264 ? -18.901 -11.313 8.859 1.00 45.88 264 ARG A O 1
ATOM 2218 N N . GLY A 1 265 ? -18.663 -10.049 7.009 1.00 41.62 265 GLY A N 1
ATOM 2219 C CA . GLY A 1 265 ? -20.002 -9.457 7.023 1.00 41.62 265 GLY A CA 1
ATOM 2220 C C . GLY A 1 265 ? -21.058 -10.524 6.785 1.00 41.62 265 GLY A C 1
ATOM 2221 O O . GLY A 1 265 ? -21.783 -10.855 7.701 1.00 41.62 265 GLY A O 1
ATOM 2222 N N . ALA A 1 266 ? -21.001 -11.200 5.640 1.00 37.72 266 ALA A N 1
ATOM 2223 C CA . ALA A 1 266 ? -21.905 -12.298 5.301 1.00 37.72 266 ALA A CA 1
ATOM 2224 C C . ALA A 1 266 ? -21.913 -13.453 6.322 1.00 37.72 266 ALA A C 1
ATOM 2226 O O . ALA A 1 266 ? -22.942 -14.079 6.548 1.00 37.72 266 ALA A O 1
ATOM 2227 N N . LEU A 1 267 ? -20.768 -13.776 6.939 1.00 35.91 267 LEU A N 1
ATOM 2228 C CA . LEU A 1 267 ? -20.720 -14.771 8.013 1.00 35.91 267 LEU A CA 1
ATOM 2229 C C . LEU A 1 267 ? -21.309 -14.234 9.317 1.00 35.91 267 LEU A C 1
ATOM 2231 O O . LEU A 1 267 ? -21.853 -15.033 10.064 1.00 35.91 267 LEU A O 1
ATOM 2235 N N . ALA A 1 268 ? -21.193 -12.936 9.605 1.00 37.97 268 ALA A N 1
ATOM 2236 C CA . ALA A 1 268 ? -21.847 -12.311 10.749 1.00 37.97 268 ALA A CA 1
ATOM 2237 C C . ALA A 1 268 ? -23.360 -12.234 10.510 1.00 37.97 268 ALA A C 1
ATOM 2239 O O . ALA A 1 268 ? -24.101 -12.839 11.265 1.00 37.97 268 ALA A O 1
ATOM 2240 N N . ASP A 1 269 ? -23.814 -11.656 9.401 1.00 34.66 269 ASP A N 1
ATOM 2241 C CA . ASP A 1 269 ? -25.235 -11.471 9.079 1.00 34.66 269 ASP A CA 1
ATOM 2242 C C . ASP A 1 269 ? -26.018 -12.808 9.013 1.00 34.66 269 ASP A C 1
ATOM 2244 O O . ASP A 1 269 ? -27.230 -12.833 9.208 1.00 34.66 269 ASP A O 1
ATOM 2248 N N . VAL A 1 270 ? -25.339 -13.946 8.782 1.00 37.28 270 VAL A N 1
ATOM 2249 C CA . VAL A 1 270 ? -25.953 -15.293 8.701 1.00 37.28 270 VAL A CA 1
ATOM 2250 C C . VAL A 1 270 ? -25.547 -16.233 9.866 1.00 37.28 270 VAL A C 1
ATOM 2252 O O . VAL A 1 270 ? -25.893 -17.422 9.850 1.00 37.28 270 VAL A O 1
ATOM 2255 N N . LEU A 1 271 ? -24.816 -15.748 10.883 1.00 34.03 271 LEU A N 1
ATOM 2256 C CA . LEU A 1 271 ? -24.513 -16.490 12.131 1.00 34.03 271 LEU A CA 1
ATOM 2257 C C . LEU A 1 271 ? -24.737 -15.685 13.429 1.00 34.03 271 LEU A C 1
ATOM 2259 O O . LEU A 1 271 ? -24.749 -16.283 14.501 1.00 34.03 271 LEU A O 1
ATOM 2263 N N . MET A 1 272 ? -24.880 -14.361 13.352 1.00 42.84 272 MET A N 1
ATOM 2264 C CA . MET A 1 272 ? -24.835 -13.418 14.470 1.00 42.84 272 MET A CA 1
ATOM 2265 C C . MET A 1 272 ? -25.850 -12.284 14.248 1.00 42.84 272 MET A C 1
ATOM 2267 O O . MET A 1 272 ? -25.567 -11.306 13.560 1.00 42.84 272 MET A O 1
ATOM 2271 N N . ASN A 1 273 ? -27.008 -12.365 14.906 1.00 36.16 273 ASN A N 1
ATOM 2272 C CA . ASN A 1 273 ? -27.744 -11.148 15.255 1.00 36.16 273 ASN A CA 1
ATOM 2273 C C . ASN A 1 273 ? -26.921 -10.411 16.329 1.00 36.16 273 ASN A C 1
ATOM 2275 O O . ASN A 1 273 ? -26.977 -10.789 17.497 1.00 36.16 273 ASN A O 1
ATOM 2279 N N . ASP A 1 274 ? -26.142 -9.399 15.939 1.00 34.78 274 ASP A N 1
ATOM 2280 C CA . ASP A 1 274 ? -25.384 -8.525 16.849 1.00 34.78 274 ASP A CA 1
ATOM 2281 C C . ASP A 1 274 ? -25.459 -7.062 16.345 1.00 34.78 274 ASP A C 1
ATOM 2283 O O . ASP A 1 274 ? -25.034 -6.807 15.213 1.00 34.78 274 ASP A O 1
ATOM 2287 N N . PRO A 1 275 ? -25.996 -6.088 17.115 1.00 36.66 275 PRO A N 1
ATOM 2288 C CA . PRO A 1 275 ? -26.335 -4.746 16.608 1.00 36.66 275 PRO A CA 1
ATOM 2289 C C . PRO A 1 275 ? -25.149 -3.809 16.306 1.00 36.66 275 PRO A C 1
ATOM 2291 O O . PRO A 1 275 ? -25.344 -2.617 16.083 1.00 36.66 275 PRO A O 1
ATOM 2294 N N . SER A 1 276 ? -23.913 -4.305 16.298 1.00 36.84 276 SER A N 1
ATOM 2295 C CA . SER A 1 276 ? -22.684 -3.495 16.269 1.00 36.84 276 SER A CA 1
ATOM 2296 C C . SER A 1 276 ? -22.270 -2.953 14.882 1.00 36.84 276 SER A C 1
ATOM 2298 O O . SER A 1 276 ? -21.092 -2.663 14.657 1.00 36.84 276 SER A O 1
ATOM 2300 N N . ARG A 1 277 ? -23.195 -2.842 13.916 1.00 35.44 277 ARG A N 1
ATOM 2301 C CA . ARG A 1 277 ? -22.914 -2.395 12.534 1.00 35.44 277 ARG A CA 1
ATOM 2302 C C . ARG A 1 277 ? -23.901 -1.352 12.010 1.00 35.44 277 ARG A C 1
ATOM 2304 O O . ARG A 1 277 ? -24.639 -1.577 11.056 1.00 35.44 277 ARG A O 1
ATOM 2311 N N . THR A 1 278 ? -23.783 -0.149 12.549 1.00 33.44 278 THR A N 1
ATOM 2312 C CA . THR A 1 278 ? -24.161 1.074 11.835 1.00 33.44 278 THR A CA 1
ATOM 2313 C C . THR A 1 278 ? -22.961 2.017 11.783 1.00 33.44 278 THR A C 1
ATOM 2315 O O . THR A 1 278 ? -22.363 2.283 12.820 1.00 33.44 278 THR A O 1
ATOM 2318 N N . LEU A 1 279 ? -22.686 2.542 10.580 1.00 31.47 279 LEU A N 1
ATOM 2319 C CA . LEU A 1 279 ? -21.810 3.687 10.268 1.00 31.47 279 LEU A CA 1
ATOM 2320 C C . LEU A 1 279 ? -20.280 3.435 10.242 1.00 31.47 279 LEU A C 1
ATOM 2322 O O . LEU A 1 279 ? -19.593 3.422 11.258 1.00 31.47 279 LEU A O 1
ATOM 2326 N N . GLU A 1 280 ? -19.733 3.351 9.022 1.00 32.19 280 GLU A N 1
ATOM 2327 C CA . GLU A 1 280 ? -18.431 3.945 8.679 1.00 32.19 280 GLU A CA 1
ATOM 2328 C C . GLU A 1 280 ? -18.730 5.231 7.892 1.00 32.19 280 GLU A C 1
ATOM 2330 O O . GLU A 1 280 ? -19.073 5.133 6.721 1.00 32.19 280 GLU A O 1
ATOM 2335 N N . GLU A 1 281 ? -18.603 6.403 8.517 1.00 38.00 281 GLU A N 1
ATOM 2336 C CA . GLU A 1 281 ? -18.349 7.696 7.857 1.00 38.00 281 GLU A CA 1
ATOM 2337 C C . GLU A 1 281 ? -17.944 8.712 8.942 1.00 38.00 281 GLU A C 1
ATOM 2339 O O . GLU A 1 281 ? -18.798 9.252 9.629 1.00 38.00 281 GLU A O 1
ATOM 2344 N N . ASP A 1 282 ? -16.625 8.814 9.184 1.00 28.06 282 ASP A N 1
ATOM 2345 C CA . ASP A 1 282 ? -15.862 9.944 9.768 1.00 28.06 282 ASP A CA 1
ATOM 2346 C C . ASP A 1 282 ? -14.607 9.476 10.531 1.00 28.06 282 ASP A C 1
ATOM 2348 O O . ASP A 1 282 ? -14.634 8.474 11.248 1.00 28.06 282 ASP A O 1
ATOM 2352 N N . GLY A 1 283 ? -13.501 10.226 10.375 1.00 36.06 283 GLY A N 1
ATOM 2353 C CA . GLY A 1 283 ? -12.323 10.379 11.268 1.00 36.06 283 GLY A CA 1
ATOM 2354 C C . GLY A 1 283 ? -11.496 9.166 11.757 1.00 36.06 283 GLY A C 1
ATOM 2355 O O . GLY A 1 283 ? -10.310 9.295 12.065 1.00 36.06 283 GLY A O 1
ATOM 2356 N N . THR A 1 284 ? -12.063 7.969 11.828 1.00 34.12 284 THR A N 1
ATOM 2357 C CA . THR A 1 284 ? -11.668 6.866 12.730 1.00 34.12 284 THR A CA 1
ATOM 2358 C C . THR A 1 284 ? -10.454 6.035 12.282 1.00 34.12 284 THR A C 1
ATOM 2360 O O . THR A 1 284 ? -10.009 5.122 12.987 1.00 34.12 284 THR A O 1
ATOM 2363 N N . THR A 1 285 ? -9.849 6.356 11.134 1.00 41.31 285 THR A N 1
ATOM 2364 C CA . THR A 1 285 ? -8.806 5.523 10.497 1.00 41.31 285 THR A CA 1
ATOM 2365 C C . THR A 1 285 ? -7.491 5.418 11.284 1.00 41.31 285 THR A C 1
ATOM 2367 O O . THR A 1 285 ? -6.781 4.417 11.144 1.00 41.31 285 THR A O 1
ATOM 2370 N N . LYS A 1 286 ? -7.155 6.396 12.143 1.00 39.94 286 LYS A N 1
ATOM 2371 C CA . LYS A 1 286 ? -5.972 6.325 13.027 1.00 39.94 286 LYS A CA 1
ATOM 2372 C C . LYS A 1 286 ? -6.157 5.291 14.149 1.00 39.94 286 LYS A C 1
ATOM 2374 O O . LYS A 1 286 ? -5.264 4.471 14.375 1.00 39.94 286 LYS A O 1
ATOM 2379 N N . ASN A 1 287 ? -7.326 5.266 14.787 1.00 39.72 287 ASN A N 1
ATOM 2380 C CA . ASN A 1 287 ? -7.582 4.450 15.982 1.00 39.72 287 ASN A CA 1
ATOM 2381 C C . ASN A 1 287 ? -7.640 2.953 15.644 1.00 39.72 287 ASN A C 1
ATOM 2383 O O . ASN A 1 287 ? -7.035 2.132 16.336 1.00 39.72 287 ASN A O 1
ATOM 2387 N N . SER A 1 288 ? -8.240 2.604 14.499 1.00 42.34 288 SER A N 1
ATOM 2388 C CA . SER A 1 288 ? -8.207 1.234 13.962 1.00 42.34 288 SER A CA 1
ATOM 2389 C C . SER A 1 288 ? -6.770 0.718 13.757 1.00 42.34 288 SER A C 1
ATOM 2391 O O . SER A 1 288 ? -6.455 -0.429 14.082 1.00 42.34 288 SER A O 1
ATOM 2393 N N . ARG A 1 289 ? -5.845 1.579 13.301 1.00 46.41 289 ARG A N 1
ATOM 2394 C CA . ARG A 1 289 ? -4.431 1.215 13.093 1.00 46.41 289 ARG A CA 1
ATOM 2395 C C . ARG A 1 289 ? -3.651 1.036 14.402 1.00 46.41 289 ARG A C 1
ATOM 2397 O O . ARG A 1 289 ? -2.764 0.184 14.426 1.00 46.41 289 ARG A O 1
ATOM 2404 N N . ARG A 1 290 ? -3.958 1.788 15.471 1.00 50.31 290 ARG A N 1
ATOM 2405 C CA . ARG A 1 290 ? -3.348 1.588 16.807 1.00 50.31 290 ARG A CA 1
ATOM 2406 C C . ARG A 1 290 ? -3.771 0.237 17.406 1.00 50.31 290 ARG A C 1
ATOM 2408 O O . ARG A 1 290 ? -2.906 -0.589 17.695 1.00 50.31 290 ARG A O 1
ATOM 2415 N N . GLY A 1 291 ? -5.074 -0.054 17.463 1.00 49.88 291 GLY A N 1
ATOM 2416 C CA . GLY A 1 291 ? -5.590 -1.317 18.023 1.00 49.88 291 GLY A CA 1
ATOM 2417 C C . GLY A 1 291 ? -5.081 -2.579 17.305 1.00 49.88 291 GLY A C 1
ATOM 2418 O O . GLY A 1 291 ? -4.764 -3.581 17.945 1.00 49.88 291 GLY A O 1
ATOM 2419 N N . VAL A 1 292 ? -4.910 -2.530 15.977 1.00 49.59 292 VAL A N 1
ATOM 2420 C CA . VAL A 1 292 ? -4.331 -3.643 15.192 1.00 49.59 292 VAL A CA 1
ATOM 2421 C C . VAL A 1 292 ? -2.855 -3.906 15.534 1.00 49.59 292 VAL A C 1
ATOM 2423 O O . VAL A 1 292 ? -2.411 -5.058 15.489 1.00 49.59 292 VAL A O 1
ATOM 2426 N N . LYS A 1 293 ? -2.087 -2.870 15.900 1.00 58.50 293 LYS A N 1
ATOM 2427 C CA . LYS A 1 293 ? -0.693 -3.026 16.347 1.00 58.50 293 LYS A CA 1
ATOM 2428 C C . LYS A 1 293 ? -0.628 -3.641 17.742 1.00 58.50 293 LYS A C 1
ATOM 2430 O O . LYS A 1 293 ? 0.076 -4.632 17.911 1.00 58.50 293 LYS A O 1
ATOM 2435 N N . GLN A 1 294 ? -1.425 -3.145 18.689 1.00 61.88 294 GLN A N 1
ATOM 2436 C CA . GLN A 1 294 ? -1.438 -3.668 20.060 1.00 61.88 294 GLN A CA 1
ATOM 2437 C C . GLN A 1 294 ? -1.852 -5.148 20.110 1.00 61.88 294 GLN A C 1
ATOM 2439 O O . GLN A 1 294 ? -1.155 -5.975 20.701 1.00 61.88 294 GLN A O 1
ATOM 2444 N N . ALA A 1 295 ? -2.893 -5.524 19.360 1.00 60.00 295 ALA A N 1
ATOM 2445 C CA . ALA A 1 295 ? -3.301 -6.920 19.197 1.00 60.00 295 ALA A CA 1
ATOM 2446 C C . ALA A 1 295 ? -2.224 -7.815 18.538 1.00 60.00 295 ALA A C 1
ATOM 2448 O O . ALA A 1 295 ? -2.262 -9.035 18.693 1.00 60.00 295 ALA A O 1
ATOM 2449 N N . SER A 1 296 ? -1.262 -7.240 17.802 1.00 61.06 296 SER A N 1
ATOM 2450 C CA . SER A 1 296 ? -0.149 -7.990 17.199 1.00 61.06 296 SER A CA 1
ATOM 2451 C C . SER A 1 296 ? 0.971 -8.296 18.198 1.00 61.06 296 SER A C 1
ATOM 2453 O O . SER A 1 296 ? 1.596 -9.349 18.074 1.00 61.06 296 SER A O 1
ATOM 2455 N N . TYR A 1 297 ? 1.213 -7.420 19.179 1.00 70.94 297 TYR A N 1
ATOM 2456 C CA . TYR A 1 297 ? 2.184 -7.659 20.254 1.00 70.94 297 TYR A CA 1
ATOM 2457 C C . TYR A 1 297 ? 1.624 -8.640 21.290 1.00 70.94 297 TYR A C 1
ATOM 2459 O O . TYR A 1 297 ? 2.242 -9.670 21.538 1.00 70.94 297 TYR A O 1
ATOM 2467 N N . GLN A 1 298 ? 0.382 -8.428 21.741 1.00 71.56 298 GLN A N 1
ATOM 2468 C CA . GLN A 1 298 ? -0.325 -9.340 22.655 1.00 71.56 298 GLN A CA 1
ATOM 2469 C C . GLN A 1 298 ? -0.440 -10.780 22.118 1.00 71.56 298 GLN A C 1
ATOM 2471 O O . GLN A 1 298 ? -0.527 -11.733 22.890 1.00 71.56 298 GLN A O 1
ATOM 2476 N N . LEU A 1 299 ? -0.426 -10.969 20.792 1.00 69.44 299 LEU A N 1
ATOM 2477 C CA . LEU A 1 299 ? -0.407 -12.294 20.163 1.00 69.44 299 LEU A CA 1
ATOM 2478 C C . LEU A 1 299 ? 0.922 -13.045 20.382 1.00 69.44 299 LEU A C 1
ATOM 2480 O O . LEU A 1 299 ? 0.921 -14.276 20.422 1.00 69.44 299 LEU A O 1
ATOM 2484 N N . LEU A 1 300 ? 2.045 -12.332 20.518 1.00 71.88 300 LEU A N 1
ATOM 2485 C CA . LEU A 1 300 ? 3.341 -12.929 20.848 1.00 71.88 300 LEU A CA 1
ATOM 2486 C C . LEU A 1 300 ? 3.372 -13.368 22.318 1.00 71.88 300 LEU A C 1
ATOM 2488 O O . LEU A 1 300 ? 3.771 -14.498 22.598 1.00 71.88 300 LEU A O 1
ATOM 2492 N N . ASP A 1 301 ? 2.862 -12.538 23.228 1.00 77.12 301 ASP A N 1
ATOM 2493 C CA . ASP A 1 301 ? 2.745 -12.889 24.647 1.00 77.12 301 ASP A CA 1
ATOM 2494 C C . ASP A 1 301 ? 1.790 -14.074 24.841 1.00 77.12 301 ASP A C 1
ATOM 2496 O O . ASP A 1 301 ? 2.142 -15.050 25.502 1.00 77.12 301 ASP A O 1
ATOM 2500 N N . ALA A 1 302 ? 0.638 -14.077 24.156 1.00 76.38 302 ALA A N 1
ATOM 2501 C CA . ALA A 1 302 ? -0.275 -15.221 24.123 1.00 76.38 302 ALA A CA 1
ATOM 2502 C C . ALA A 1 302 ? 0.424 -16.524 23.690 1.00 76.38 302 ALA A C 1
ATOM 2504 O O . ALA A 1 302 ? 0.183 -17.576 24.281 1.00 76.38 302 ALA A O 1
ATOM 2505 N N . LEU A 1 303 ? 1.298 -16.473 22.676 1.00 73.06 303 LEU A N 1
ATOM 2506 C CA . LEU A 1 303 ? 2.069 -17.636 22.222 1.00 73.06 303 LEU A CA 1
ATOM 2507 C C . LEU A 1 303 ? 3.085 -18.108 23.269 1.00 73.06 303 LEU A C 1
ATOM 2509 O O . LEU A 1 303 ? 3.183 -19.315 23.498 1.00 73.06 303 LEU A O 1
ATOM 2513 N N . LYS A 1 304 ? 3.800 -17.189 23.930 1.00 77.75 304 LYS A N 1
ATOM 2514 C CA . LYS A 1 304 ? 4.721 -17.538 25.022 1.00 77.75 304 LYS A CA 1
ATOM 2515 C C . LYS A 1 304 ? 3.977 -18.193 26.195 1.00 77.75 304 LYS A C 1
ATOM 2517 O O . LYS A 1 304 ? 4.373 -19.273 26.625 1.00 77.75 304 LYS A O 1
ATOM 2522 N N . MET A 1 305 ? 2.831 -17.641 26.609 1.00 82.06 305 MET A N 1
ATOM 2523 C CA . MET A 1 305 ? 1.991 -18.200 27.684 1.00 82.06 305 MET A CA 1
ATOM 2524 C C . MET 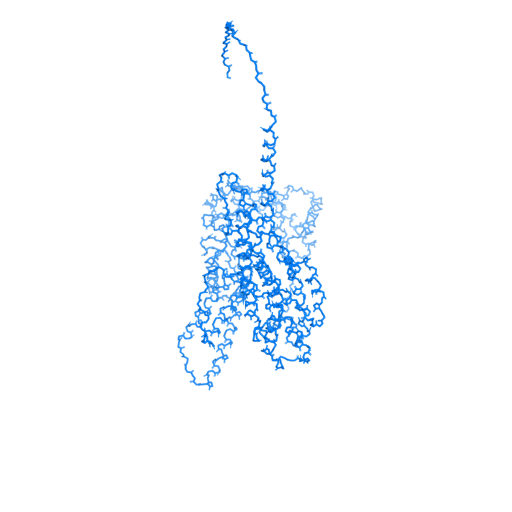A 1 305 ? 1.496 -19.622 27.373 1.00 82.06 305 MET A C 1
ATOM 2526 O O . MET A 1 305 ? 1.342 -20.445 28.277 1.00 82.06 305 MET A O 1
ATOM 2530 N N . VAL A 1 306 ? 1.241 -19.937 26.096 1.00 79.62 306 VAL A N 1
ATOM 2531 C CA . VAL A 1 306 ? 0.891 -21.302 25.674 1.00 79.62 306 VAL A CA 1
ATOM 2532 C C . VAL A 1 306 ? 2.078 -22.254 25.844 1.00 79.62 306 VAL A C 1
ATOM 2534 O O . VAL A 1 306 ? 1.883 -23.348 26.376 1.00 79.62 306 VAL A O 1
ATOM 2537 N N . ILE A 1 307 ? 3.292 -21.846 25.459 1.00 76.50 307 ILE A N 1
ATOM 2538 C CA . ILE A 1 307 ? 4.501 -22.672 25.617 1.00 76.50 307 ILE A CA 1
ATOM 2539 C C . ILE A 1 307 ? 4.828 -22.903 27.096 1.00 76.50 307 ILE A C 1
ATOM 2541 O O . ILE A 1 307 ? 5.048 -24.047 27.488 1.00 76.50 307 ILE A O 1
ATOM 2545 N N . GLU A 1 308 ? 4.786 -21.858 27.924 1.00 82.25 308 GLU A N 1
ATOM 2546 C CA . GLU A 1 308 ? 4.997 -21.952 29.377 1.00 82.25 308 GLU A CA 1
ATOM 2547 C C . GLU A 1 308 ? 3.967 -22.870 30.054 1.00 82.25 308 GLU A C 1
ATOM 2549 O O . GLU A 1 308 ? 4.293 -23.592 30.992 1.00 82.25 308 GLU A O 1
ATOM 2554 N N . SER A 1 309 ? 2.734 -22.928 29.534 1.00 81.31 309 SER A N 1
ATOM 2555 C CA . SER A 1 309 ? 1.712 -23.869 30.016 1.00 81.31 309 SER A CA 1
ATOM 2556 C C . SER A 1 309 ? 1.958 -25.340 29.635 1.00 81.31 309 SER A C 1
ATOM 2558 O O . SER A 1 309 ? 1.147 -26.199 29.981 1.00 81.31 309 SER A O 1
ATOM 2560 N N . GLY A 1 310 ? 3.028 -25.642 28.887 1.00 77.50 310 GLY A N 1
ATOM 2561 C CA . GLY A 1 310 ? 3.399 -26.990 28.436 1.00 77.50 310 GLY A CA 1
ATOM 2562 C C . GLY A 1 310 ? 2.491 -27.586 27.351 1.00 77.50 310 GLY A C 1
ATOM 2563 O O . GLY A 1 310 ? 2.720 -28.714 26.907 1.00 77.50 310 GLY A O 1
ATOM 2564 N N . LYS A 1 311 ? 1.467 -26.844 26.911 1.00 80.25 311 LYS A N 1
ATOM 2565 C CA . LYS A 1 311 ? 0.440 -27.301 25.968 1.00 80.25 311 LYS A CA 1
ATOM 2566 C C . LYS A 1 311 ? 0.994 -27.382 24.552 1.00 80.25 311 LYS A C 1
ATOM 2568 O O . LYS A 1 311 ? 1.506 -26.406 24.003 1.00 80.25 311 LYS A O 1
ATOM 2573 N N . LYS A 1 312 ? 0.868 -28.559 23.943 1.00 66.88 312 LYS A N 1
ATOM 2574 C CA . LYS A 1 312 ? 1.429 -28.863 22.619 1.00 66.88 312 LYS A CA 1
ATOM 2575 C C . LYS A 1 312 ? 0.400 -28.668 21.511 1.00 66.88 312 LYS A C 1
ATOM 2577 O O . LYS A 1 312 ? 0.786 -28.380 20.379 1.00 66.88 312 LYS A O 1
ATOM 2582 N N . TYR A 1 313 ? -0.892 -28.788 21.826 1.00 65.38 313 TYR A N 1
ATOM 2583 C CA . TYR A 1 313 ? -1.975 -28.810 20.846 1.00 65.38 313 TYR A CA 1
ATOM 2584 C C . TYR A 1 313 ? -3.043 -27.737 21.100 1.00 65.38 313 TYR A C 1
ATOM 2586 O O . TYR A 1 313 ? -3.269 -27.263 22.209 1.00 65.38 313 TYR A O 1
ATOM 2594 N N . ARG A 1 314 ? -3.740 -27.332 20.033 1.00 61.41 314 ARG A N 1
ATOM 2595 C CA . ARG A 1 314 ? -4.720 -26.227 20.055 1.00 61.41 314 ARG A CA 1
ATOM 2596 C C . ARG A 1 314 ? -6.041 -26.536 20.747 1.00 61.41 314 ARG A C 1
ATOM 2598 O O . ARG A 1 314 ? -6.689 -25.608 21.222 1.00 61.41 314 ARG A O 1
ATOM 2605 N N . SER A 1 315 ? -6.413 -27.807 20.825 1.00 68.44 315 SER A N 1
ATOM 2606 C CA . SER A 1 315 ? -7.540 -28.296 21.625 1.00 68.44 315 SER A CA 1
ATOM 2607 C C . SER A 1 315 ? -7.308 -28.150 23.132 1.00 68.44 315 SER A C 1
ATOM 2609 O O . SER A 1 315 ? -8.270 -28.062 23.882 1.00 68.44 315 SER A O 1
ATOM 2611 N N . GLU A 1 316 ? -6.050 -28.098 23.578 1.00 75.62 316 GLU A N 1
ATOM 2612 C CA . GLU A 1 316 ? -5.691 -28.024 24.999 1.00 75.62 316 GLU A CA 1
ATOM 2613 C C . GLU A 1 316 ? -5.772 -26.587 25.544 1.00 75.62 316 GLU A C 1
ATOM 2615 O O . GLU A 1 316 ? -5.816 -26.381 26.759 1.00 75.62 316 GLU A O 1
ATOM 2620 N N . VAL A 1 317 ? -5.742 -25.575 24.670 1.00 77.19 317 VAL A N 1
ATOM 2621 C CA . VAL A 1 317 ? -5.588 -24.162 25.047 1.00 77.19 317 VAL A CA 1
ATOM 2622 C C . VAL A 1 317 ? -6.939 -23.490 25.306 1.00 77.19 317 VAL A C 1
ATOM 2624 O O . VAL A 1 317 ? -7.778 -23.374 24.415 1.00 77.19 317 VAL A O 1
ATOM 2627 N N . ASP A 1 318 ? -7.095 -22.971 26.524 1.00 83.25 318 ASP A N 1
ATOM 2628 C CA . ASP A 1 318 ? -8.176 -22.067 26.924 1.00 83.25 318 ASP A CA 1
ATOM 2629 C C . ASP A 1 318 ? -7.784 -20.631 26.541 1.00 83.25 318 ASP A C 1
ATOM 2631 O O . ASP A 1 318 ? -7.022 -19.954 27.239 1.00 83.25 318 ASP A O 1
ATOM 2635 N N . TRP A 1 319 ? -8.261 -20.202 25.373 1.00 78.94 319 TRP A N 1
ATOM 2636 C CA . TRP A 1 319 ? -7.933 -18.902 24.789 1.00 78.94 319 TRP A CA 1
ATOM 2637 C C . TRP A 1 319 ? -8.562 -17.730 25.545 1.00 78.94 319 TRP A C 1
ATOM 2639 O O . TRP A 1 319 ? -7.978 -16.649 25.573 1.00 78.94 319 TRP A O 1
ATOM 2649 N N . ASP A 1 320 ? -9.708 -17.937 26.192 1.00 79.12 320 ASP A N 1
ATOM 2650 C CA . ASP A 1 320 ? -10.412 -16.883 26.924 1.00 79.12 320 ASP A CA 1
ATOM 2651 C C . ASP A 1 320 ? -9.761 -16.633 28.291 1.00 79.12 320 ASP A C 1
ATOM 2653 O O . ASP A 1 320 ? -9.669 -15.491 28.739 1.00 79.12 320 ASP A O 1
ATOM 2657 N N . LYS A 1 321 ? -9.197 -17.669 28.928 1.00 85.81 321 LYS A N 1
ATOM 2658 C CA . LYS A 1 321 ? -8.322 -17.509 30.100 1.00 85.81 321 LYS A CA 1
ATOM 2659 C C . LYS A 1 321 ? -7.023 -16.775 29.768 1.00 85.81 321 LYS A C 1
ATOM 2661 O O . LYS A 1 321 ? -6.576 -15.982 30.594 1.00 85.81 321 LYS A O 1
ATOM 2666 N N . ILE A 1 322 ? -6.441 -16.991 28.586 1.00 83.12 322 ILE A N 1
ATOM 2667 C CA . ILE A 1 322 ? -5.274 -16.217 28.124 1.00 83.12 322 ILE A CA 1
ATOM 2668 C C . ILE A 1 322 ? -5.668 -14.758 27.866 1.00 83.12 322 ILE A C 1
ATOM 2670 O O . ILE A 1 322 ? -5.026 -13.860 28.404 1.00 83.12 322 ILE A O 1
ATOM 2674 N N . ALA A 1 323 ? -6.760 -14.511 27.137 1.00 77.62 323 ALA A N 1
ATOM 2675 C CA . ALA A 1 323 ? -7.255 -13.160 26.868 1.00 77.62 323 ALA A CA 1
ATOM 2676 C C . ALA A 1 323 ? -7.588 -12.379 28.155 1.00 77.62 323 ALA A C 1
ATOM 2678 O O . ALA A 1 323 ? -7.249 -11.202 28.260 1.00 77.62 323 ALA A O 1
ATOM 2679 N N . ARG A 1 324 ? -8.190 -13.031 29.166 1.00 85.31 324 ARG A N 1
ATOM 2680 C CA . ARG A 1 324 ? -8.404 -12.428 30.495 1.00 85.31 324 ARG A CA 1
ATOM 2681 C C . ARG A 1 324 ? -7.087 -12.039 31.167 1.00 85.31 324 ARG A C 1
ATOM 2683 O O . ARG A 1 324 ? -6.956 -10.893 31.571 1.00 85.31 324 ARG A O 1
ATOM 2690 N N . LYS A 1 325 ? -6.100 -12.945 31.229 1.00 87.00 325 LYS A N 1
ATOM 2691 C CA . LYS A 1 325 ? -4.788 -12.639 31.828 1.00 87.00 325 LYS A CA 1
ATOM 2692 C C . LYS A 1 325 ? -4.068 -11.481 31.126 1.00 87.00 325 LYS A C 1
ATOM 2694 O O . LYS A 1 325 ? -3.491 -10.641 31.803 1.00 87.00 325 LYS A O 1
ATOM 2699 N N . LEU A 1 326 ? -4.109 -11.430 29.792 1.00 84.81 326 LEU A N 1
ATOM 2700 C CA . LEU A 1 326 ? -3.520 -10.329 29.022 1.00 84.81 326 LEU A CA 1
ATOM 2701 C C . LEU A 1 326 ? -4.226 -8.997 29.303 1.00 84.81 326 LEU A C 1
ATOM 2703 O O . LEU A 1 326 ? -3.560 -7.974 29.400 1.00 84.81 326 LEU A O 1
ATOM 2707 N N . ARG A 1 327 ? -5.555 -9.004 29.478 1.00 83.12 327 ARG A N 1
ATOM 2708 C CA . ARG A 1 327 ? -6.317 -7.800 29.843 1.00 83.12 327 ARG A CA 1
ATOM 2709 C C . ARG A 1 327 ? -5.920 -7.284 31.224 1.00 83.12 327 ARG A C 1
ATOM 2711 O O . ARG A 1 327 ? -5.596 -6.111 31.337 1.00 83.12 327 ARG A O 1
ATOM 2718 N N . THR A 1 328 ? -5.867 -8.165 32.225 1.00 86.88 328 THR A N 1
ATOM 2719 C CA . THR A 1 328 ? -5.441 -7.811 33.589 1.00 86.88 328 THR A CA 1
ATOM 2720 C C . THR A 1 328 ? -4.015 -7.260 33.613 1.00 86.88 328 THR A C 1
ATOM 2722 O O . THR A 1 328 ? -3.794 -6.206 34.191 1.00 86.88 328 THR A O 1
ATOM 2725 N N . ARG A 1 329 ? -3.067 -7.881 32.895 1.00 86.25 329 ARG A N 1
ATOM 2726 C CA . ARG A 1 329 ? -1.691 -7.363 32.808 1.00 86.25 329 ARG A CA 1
ATOM 2727 C C . ARG A 1 329 ? -1.619 -5.966 32.176 1.00 86.25 329 ARG A C 1
ATOM 2729 O O . ARG A 1 329 ? -0.870 -5.124 32.657 1.00 86.25 329 ARG A O 1
ATOM 2736 N N . VAL A 1 330 ? -2.409 -5.699 31.132 1.00 84.81 330 VAL A N 1
ATOM 2737 C CA . VAL A 1 330 ? -2.485 -4.360 30.517 1.00 84.81 330 VAL A CA 1
ATOM 2738 C C . VAL A 1 330 ? -3.104 -3.341 31.480 1.00 84.81 330 VAL A C 1
ATOM 2740 O O . VAL A 1 330 ? -2.623 -2.215 31.551 1.00 84.81 330 VAL A O 1
ATOM 2743 N N . GLU A 1 331 ? -4.132 -3.722 32.244 1.00 85.06 331 GLU A N 1
ATOM 2744 C CA . GLU A 1 331 ? -4.729 -2.878 33.293 1.00 85.06 331 GLU A CA 1
ATOM 2745 C C . GLU A 1 331 ? -3.696 -2.529 34.386 1.00 85.06 331 GLU A C 1
ATOM 2747 O O . GLU A 1 331 ? -3.510 -1.353 34.698 1.00 85.06 331 GLU A O 1
ATOM 2752 N N . GLU A 1 332 ? -2.970 -3.527 34.900 1.00 87.94 332 GLU A N 1
ATOM 2753 C CA . GLU A 1 332 ? -1.900 -3.375 35.900 1.00 87.94 332 GLU A CA 1
ATOM 2754 C C . GLU A 1 332 ? -0.732 -2.520 35.375 1.00 87.94 332 GLU A C 1
ATOM 2756 O O . GLU A 1 332 ? -0.267 -1.604 36.053 1.00 87.94 332 GLU A O 1
ATOM 2761 N N . SER A 1 333 ? -0.281 -2.767 34.141 1.00 88.25 333 SER A N 1
ATOM 2762 C CA . SER A 1 333 ? 0.806 -2.017 33.504 1.00 88.25 333 SER A CA 1
ATOM 2763 C C . SER A 1 333 ? 0.447 -0.546 33.272 1.00 88.25 333 SER A C 1
ATOM 2765 O O . SER A 1 333 ? 1.269 0.343 33.527 1.00 88.25 333 SER A O 1
ATOM 2767 N N . ASN A 1 334 ? -0.779 -0.273 32.819 1.00 89.88 334 ASN A N 1
ATOM 2768 C CA . ASN A 1 334 ? -1.255 1.079 32.538 1.00 89.88 334 ASN A CA 1
ATOM 2769 C C . ASN A 1 334 ? -1.483 1.913 33.809 1.00 89.88 334 ASN A C 1
ATOM 2771 O O . ASN A 1 334 ? -1.481 3.141 33.726 1.00 89.88 334 ASN A O 1
ATOM 2775 N N . ALA A 1 335 ? -1.645 1.285 34.979 1.00 89.38 335 ALA A N 1
ATOM 2776 C CA . ALA A 1 335 ? -1.792 2.002 36.245 1.00 89.38 335 ALA A CA 1
ATOM 2777 C C . ALA A 1 335 ? -0.566 2.876 36.576 1.00 89.38 335 ALA A C 1
ATOM 2779 O O . ALA A 1 335 ? -0.719 3.943 37.165 1.00 89.38 335 ALA A O 1
ATOM 2780 N N . VAL A 1 336 ? 0.639 2.473 36.148 1.00 89.88 336 VAL A N 1
ATOM 2781 C CA . VAL A 1 336 ? 1.890 3.204 36.418 1.00 89.88 336 VAL A CA 1
ATOM 2782 C C . VAL A 1 336 ? 1.936 4.593 35.753 1.00 89.88 336 VAL A C 1
ATOM 2784 O O . VAL A 1 336 ? 2.110 5.571 36.482 1.00 89.88 336 VAL A O 1
ATOM 2787 N N . PRO A 1 337 ? 1.790 4.751 34.417 1.00 90.44 337 PRO A N 1
ATOM 2788 C CA . PRO A 1 337 ? 1.756 6.079 33.803 1.00 90.44 337 PRO A CA 1
ATOM 2789 C C . PRO A 1 337 ? 0.531 6.894 34.234 1.00 90.44 337 PRO A C 1
ATOM 2791 O O . PRO A 1 337 ? 0.668 8.098 34.418 1.00 90.44 337 PRO A O 1
ATOM 2794 N N . LEU A 1 338 ? -0.630 6.261 34.459 1.00 90.94 338 LEU A N 1
ATOM 2795 C CA . LEU A 1 338 ? -1.821 6.956 34.960 1.00 90.94 338 LEU A CA 1
ATOM 2796 C C . LEU A 1 338 ? -1.566 7.610 36.321 1.00 90.94 338 LEU A C 1
ATOM 2798 O O . LEU A 1 338 ? -1.768 8.811 36.452 1.00 90.94 338 LEU A O 1
ATOM 2802 N N . ALA A 1 339 ? -1.044 6.857 37.294 1.00 92.12 339 ALA A N 1
ATOM 2803 C CA . ALA A 1 339 ? -0.731 7.388 38.618 1.00 92.12 339 ALA A CA 1
ATOM 2804 C C . ALA A 1 339 ? 0.259 8.563 38.551 1.00 92.12 339 ALA A C 1
ATOM 2806 O O . ALA A 1 339 ? 0.092 9.543 39.267 1.00 92.12 339 ALA A O 1
ATOM 2807 N N . LYS A 1 340 ? 1.255 8.517 37.655 1.00 92.69 340 LYS A N 1
ATOM 2808 C CA . LYS A 1 340 ? 2.180 9.645 37.455 1.00 92.69 340 LYS A CA 1
ATOM 2809 C C . LYS A 1 340 ? 1.497 10.892 36.882 1.00 92.69 340 LYS A C 1
ATOM 2811 O O . LYS A 1 340 ? 1.836 11.994 37.298 1.00 92.69 340 LYS A O 1
ATOM 2816 N N . ILE A 1 341 ? 0.558 10.733 35.947 1.00 91.31 341 ILE A N 1
ATOM 2817 C CA . ILE A 1 341 ? -0.181 11.858 35.352 1.00 91.31 341 ILE A CA 1
ATOM 2818 C C . ILE A 1 341 ? -1.140 12.469 36.383 1.00 91.31 341 ILE A C 1
ATOM 2820 O O . ILE A 1 341 ? -1.123 13.683 36.568 1.00 91.31 341 ILE A O 1
ATOM 2824 N N . THR A 1 342 ? -1.904 11.650 37.114 1.00 92.75 342 THR A N 1
ATOM 2825 C CA . THR A 1 342 ? -2.771 12.118 38.209 1.00 92.75 342 THR A CA 1
ATOM 2826 C C . THR A 1 342 ? -1.954 12.829 39.295 1.00 92.75 342 THR A C 1
ATOM 2828 O O . THR A 1 342 ? -2.295 13.948 39.669 1.00 92.75 342 THR A O 1
ATOM 2831 N N . ASN A 1 343 ? -0.811 12.268 39.717 1.00 92.75 343 ASN A N 1
ATOM 2832 C CA . ASN A 1 343 ? 0.095 12.923 40.669 1.00 92.75 343 ASN A CA 1
ATOM 2833 C C . ASN A 1 343 ? 0.589 14.291 40.165 1.00 92.75 343 ASN A C 1
ATOM 2835 O O . ASN A 1 343 ? 0.661 15.227 40.957 1.00 92.75 343 ASN A O 1
ATOM 2839 N N . ALA A 1 344 ? 0.898 14.439 38.869 1.00 91.44 344 ALA A N 1
ATOM 2840 C CA . ALA A 1 344 ? 1.290 15.729 38.293 1.00 91.44 344 ALA A CA 1
ATOM 2841 C C . ALA A 1 344 ? 0.147 16.754 38.363 1.00 91.44 344 ALA A C 1
ATOM 2843 O O . ALA A 1 344 ? 0.376 17.907 38.731 1.00 91.44 344 ALA A O 1
ATOM 2844 N N . CYS A 1 345 ? -1.086 16.326 38.073 1.00 91.62 345 CYS A N 1
ATOM 2845 C CA . CYS A 1 345 ? -2.281 17.165 38.159 1.00 91.62 345 CYS A CA 1
ATOM 2846 C C . CYS A 1 345 ? -2.564 17.614 39.602 1.00 91.62 345 CYS A C 1
ATOM 2848 O O . CYS A 1 345 ? -2.823 18.793 39.843 1.00 91.62 345 CYS A O 1
ATOM 2850 N N . GLU A 1 346 ? -2.488 16.697 40.572 1.00 90.50 346 GLU A N 1
ATOM 2851 C CA . GLU A 1 346 ? -2.692 16.993 41.996 1.00 90.50 346 GLU A CA 1
ATOM 2852 C C . GLU A 1 346 ? -1.585 17.890 42.568 1.00 90.50 346 GLU A C 1
ATOM 2854 O O . GLU A 1 346 ? -1.874 18.870 43.261 1.00 90.50 346 GLU A O 1
ATOM 2859 N N . LEU A 1 347 ? -0.321 17.606 42.236 1.00 88.69 347 LEU A N 1
ATOM 2860 C CA . LEU A 1 347 ? 0.826 18.402 42.663 1.00 88.69 347 LEU A CA 1
ATOM 2861 C C . LEU A 1 347 ? 0.741 19.832 42.126 1.00 88.69 347 LEU A C 1
ATOM 2863 O O . LEU A 1 347 ? 0.930 20.773 42.898 1.00 88.69 347 LEU A O 1
ATOM 2867 N N . PHE A 1 348 ? 0.407 20.006 40.845 1.00 91.56 348 PHE A N 1
ATOM 2868 C CA . PHE A 1 348 ? 0.223 21.331 40.258 1.00 91.56 348 PHE A CA 1
ATOM 2869 C C . PHE A 1 348 ? -0.963 22.069 40.890 1.00 91.56 348 PHE A C 1
ATOM 2871 O O . PHE A 1 348 ? -0.823 23.209 41.327 1.00 91.56 348 PHE A O 1
ATOM 2878 N N . ARG A 1 349 ? -2.102 21.386 41.076 1.00 89.38 349 ARG A N 1
ATOM 2879 C CA . ARG A 1 349 ? -3.272 21.941 41.776 1.00 89.38 349 ARG A CA 1
ATOM 2880 C C . ARG A 1 349 ? -2.935 22.445 43.183 1.00 89.38 349 ARG A C 1
ATOM 2882 O O . ARG A 1 349 ? -3.441 23.486 43.580 1.00 89.38 349 ARG A O 1
ATOM 2889 N N . SER A 1 350 ? -2.071 21.741 43.919 1.00 86.94 350 SER A N 1
ATOM 2890 C CA . SER A 1 350 ? -1.612 22.150 45.260 1.00 86.94 350 SER A CA 1
ATOM 2891 C C . SER A 1 350 ? -0.673 23.367 45.270 1.00 86.94 350 SER A C 1
ATOM 2893 O O . SER A 1 350 ? -0.344 23.883 46.338 1.00 86.94 350 SER A O 1
ATOM 2895 N N . GLN A 1 351 ? -0.203 23.800 44.097 1.00 85.62 351 GLN A N 1
ATOM 2896 C CA . GLN A 1 351 ? 0.733 24.911 43.915 1.00 85.62 351 GLN A CA 1
ATOM 2897 C C . GLN A 1 351 ? 0.101 26.107 43.184 1.00 85.62 351 GLN A C 1
ATOM 2899 O O . GLN A 1 351 ? 0.724 27.161 43.162 1.00 85.62 351 GLN A O 1
ATOM 2904 N N . MET A 1 352 ? -1.136 25.986 42.679 1.00 82.12 352 MET A N 1
ATOM 2905 C CA . MET A 1 352 ? -1.878 27.067 42.002 1.00 82.12 352 MET A CA 1
ATOM 2906 C C . MET A 1 352 ? -1.885 28.384 42.789 1.00 82.12 352 MET A C 1
ATOM 2908 O O . MET A 1 352 ? -1.608 29.431 42.217 1.00 82.12 352 MET A O 1
ATOM 2912 N N . ASP A 1 353 ? -2.109 28.329 44.106 1.00 80.19 353 ASP A N 1
ATOM 2913 C CA . ASP A 1 353 ? -2.166 29.513 44.982 1.00 80.19 353 ASP A CA 1
ATOM 2914 C C . ASP A 1 353 ? -0.818 30.260 45.113 1.00 80.19 353 ASP A C 1
ATOM 2916 O O . ASP A 1 353 ? -0.746 31.296 45.767 1.00 80.19 353 ASP A O 1
ATOM 2920 N N . LYS A 1 354 ? 0.270 29.735 44.529 1.00 81.12 354 LYS A N 1
ATOM 2921 C CA . LYS A 1 354 ? 1.584 30.398 44.464 1.00 81.12 354 LYS A CA 1
ATOM 2922 C C . LYS A 1 354 ? 1.777 31.227 43.193 1.00 81.12 354 LYS A C 1
ATOM 2924 O O . LYS A 1 354 ? 2.706 32.022 43.160 1.00 81.12 354 LYS A O 1
ATOM 2929 N N . HIS A 1 355 ? 0.920 31.040 42.190 1.00 76.38 355 HIS A N 1
ATOM 2930 C CA . HIS A 1 355 ? 0.981 31.680 40.872 1.00 76.38 355 HIS A CA 1
ATOM 2931 C C . HIS A 1 355 ? -0.103 32.760 40.738 1.00 76.38 355 HIS A C 1
ATOM 2933 O O . HIS A 1 355 ? -0.870 32.811 39.776 1.00 76.38 355 HIS A O 1
ATOM 2939 N N . THR A 1 356 ? -0.222 33.583 41.781 1.00 67.56 356 THR A N 1
ATOM 2940 C CA . THR A 1 356 ? -1.189 34.686 41.890 1.00 67.56 356 THR A CA 1
ATOM 2941 C C . THR A 1 356 ? -0.488 36.048 41.911 1.00 67.56 356 THR A C 1
ATOM 2943 O O . THR A 1 356 ? -1.007 36.978 42.528 1.00 67.56 356 THR A O 1
ATOM 2946 N N . GLY A 1 357 ? 0.726 36.133 41.353 1.00 69.19 357 GLY A N 1
ATOM 2947 C CA . GLY A 1 357 ? 1.507 37.364 41.274 1.00 69.19 357 GLY A CA 1
ATOM 2948 C C . GLY A 1 357 ? 0.997 38.257 40.150 1.00 69.19 357 GLY A C 1
ATOM 2949 O O . GLY A 1 357 ? 0.161 39.129 40.381 1.00 69.19 357 GLY A O 1
ATOM 2950 N N . ASP A 1 358 ? 1.482 37.998 38.939 1.00 74.31 358 ASP A N 1
ATOM 2951 C CA . ASP A 1 358 ? 1.153 38.786 37.751 1.00 74.31 358 ASP A CA 1
ATOM 2952 C C . ASP A 1 358 ? -0.040 38.194 36.977 1.00 74.31 358 ASP A C 1
ATOM 2954 O O . ASP A 1 358 ? -0.306 36.988 37.017 1.00 74.31 358 ASP A O 1
ATOM 2958 N N . GLU A 1 359 ? -0.770 39.039 36.239 1.00 77.62 359 GLU A N 1
ATOM 2959 C CA . GLU A 1 359 ? -1.955 38.619 35.471 1.00 77.62 359 GLU A CA 1
ATOM 2960 C C . GLU A 1 359 ? -1.597 37.569 34.401 1.00 77.62 359 GLU A C 1
ATOM 2962 O O . GLU A 1 359 ? -2.284 36.552 34.273 1.00 77.62 359 GLU A O 1
ATOM 2967 N N . GLU A 1 360 ? -0.460 37.741 33.717 1.00 74.56 360 GLU A N 1
ATOM 2968 C CA . GLU A 1 360 ? 0.073 36.766 32.754 1.00 74.56 360 GLU A CA 1
ATOM 2969 C C . GLU A 1 360 ? 0.455 35.428 33.417 1.00 74.56 360 GLU A C 1
ATOM 2971 O O . GLU A 1 360 ? 0.165 34.359 32.870 1.00 74.56 360 GLU A O 1
ATOM 2976 N N . GLU A 1 361 ? 1.046 35.457 34.620 1.00 80.94 361 GLU A N 1
ATOM 2977 C CA . GLU A 1 361 ? 1.386 34.246 35.384 1.00 80.94 361 GLU A CA 1
ATOM 2978 C C . GLU A 1 361 ? 0.117 33.471 35.771 1.00 80.94 361 GLU A C 1
ATOM 2980 O O . GLU A 1 361 ? 0.049 32.250 35.605 1.00 80.94 361 GLU A O 1
ATOM 2985 N N . SER A 1 362 ? -0.927 34.179 36.213 1.00 83.44 362 SER A N 1
ATOM 2986 C CA . SER A 1 362 ? -2.206 33.576 36.602 1.00 83.44 362 SER A CA 1
ATOM 2987 C C . SER A 1 362 ? -2.951 32.945 35.414 1.00 83.44 362 SER A C 1
ATOM 2989 O O . SER A 1 362 ? -3.521 31.847 35.525 1.00 83.44 362 SER A O 1
ATOM 2991 N N . ILE A 1 363 ? -2.899 33.590 34.243 1.00 81.81 363 ILE A N 1
ATOM 2992 C CA . ILE A 1 363 ? -3.448 33.059 32.987 1.00 81.81 363 ILE A CA 1
ATOM 2993 C C . ILE A 1 363 ? -2.671 31.807 32.549 1.00 81.81 363 ILE A C 1
ATOM 2995 O O . ILE A 1 363 ? -3.288 30.777 32.247 1.00 81.81 363 ILE A O 1
ATOM 2999 N N . ALA A 1 364 ? -1.334 31.845 32.573 1.00 82.94 364 ALA A N 1
ATOM 3000 C CA . ALA A 1 364 ? -0.493 30.697 32.231 1.00 82.94 364 ALA A CA 1
ATOM 3001 C C . ALA A 1 364 ? -0.692 29.514 33.195 1.00 82.94 364 ALA A C 1
ATOM 3003 O O . ALA A 1 364 ? -0.834 28.377 32.737 1.00 82.94 364 ALA A O 1
ATOM 3004 N N . ALA A 1 365 ? -0.801 29.766 34.505 1.00 86.56 365 ALA A N 1
ATOM 3005 C CA . ALA A 1 365 ? -1.105 28.748 35.513 1.00 86.56 365 ALA A CA 1
ATOM 3006 C C . ALA A 1 365 ? -2.464 28.078 35.257 1.00 86.56 365 ALA A C 1
ATOM 3008 O O . ALA A 1 365 ? -2.588 26.851 35.297 1.00 86.56 365 ALA A O 1
ATOM 3009 N N . THR A 1 366 ? -3.485 28.871 34.923 1.00 87.00 366 THR A N 1
ATOM 3010 C CA . THR A 1 366 ? -4.824 28.362 34.596 1.00 87.00 366 THR A CA 1
ATOM 3011 C C . THR A 1 366 ? -4.800 27.487 33.338 1.00 87.00 366 THR A C 1
ATOM 3013 O O . THR A 1 366 ? -5.342 26.378 33.345 1.00 87.00 366 THR A O 1
ATOM 3016 N N . ALA A 1 367 ? -4.116 27.932 32.279 1.00 86.00 367 ALA A N 1
ATOM 3017 C CA . ALA A 1 367 ? -3.952 27.163 31.046 1.00 86.00 367 ALA A CA 1
ATOM 3018 C C . ALA A 1 367 ? -3.149 25.863 31.264 1.00 86.00 367 ALA A C 1
ATOM 3020 O O . ALA A 1 367 ? -3.518 24.813 30.730 1.00 86.00 367 ALA A O 1
ATOM 3021 N N . ALA A 1 368 ? -2.094 25.903 32.086 1.00 88.44 368 ALA A N 1
ATOM 3022 C CA . ALA A 1 368 ? -1.293 24.741 32.470 1.00 88.44 368 ALA A CA 1
ATOM 3023 C C . ALA A 1 368 ? -2.115 23.700 33.251 1.00 88.44 368 ALA A C 1
ATOM 3025 O O . ALA A 1 368 ? -2.041 22.503 32.957 1.00 88.44 368 ALA A O 1
ATOM 3026 N N . TYR A 1 369 ? -2.952 24.136 34.199 1.00 90.56 369 TYR A N 1
ATOM 3027 C CA . TYR A 1 369 ? -3.813 23.237 34.972 1.00 90.56 369 TYR A CA 1
ATOM 3028 C C . TYR A 1 369 ? -4.867 22.542 34.101 1.00 90.56 369 TYR A C 1
ATOM 3030 O O . TYR A 1 369 ? -5.069 21.331 34.216 1.00 90.56 369 TYR A O 1
ATOM 3038 N N . GLU A 1 370 ? -5.517 23.272 33.193 1.00 89.25 370 GLU A N 1
ATOM 3039 C CA . GLU A 1 370 ? -6.504 22.686 32.277 1.00 89.25 370 GLU A CA 1
ATOM 3040 C C . GLU A 1 370 ? -5.844 21.783 31.221 1.00 89.25 370 GLU A C 1
ATOM 3042 O O . GLU A 1 370 ? -6.384 20.726 30.887 1.00 89.25 370 GLU A O 1
ATOM 3047 N N . ALA A 1 371 ? -4.621 22.103 30.782 1.00 89.75 371 ALA A N 1
ATOM 3048 C CA . ALA A 1 371 ? -3.822 21.208 29.947 1.00 89.75 371 ALA A CA 1
ATOM 3049 C C . ALA A 1 371 ? -3.446 19.899 30.667 1.00 89.75 371 ALA A C 1
ATOM 3051 O O . ALA A 1 371 ? -3.527 18.828 30.061 1.00 89.75 371 ALA A O 1
ATOM 3052 N N . LEU A 1 372 ? -3.109 19.953 31.961 1.00 91.00 372 LEU A N 1
ATOM 3053 C CA . LEU A 1 372 ? -2.875 18.765 32.792 1.00 91.00 372 LEU A CA 1
ATOM 3054 C C . LEU A 1 372 ? -4.146 17.913 32.955 1.00 91.00 372 LEU A C 1
ATOM 3056 O O . LEU A 1 372 ? -4.092 16.702 32.739 1.00 91.00 372 LEU A O 1
ATOM 3060 N N . LYS A 1 373 ? -5.315 18.517 33.218 1.00 92.00 373 LYS A N 1
ATOM 3061 C CA . LYS A 1 373 ? -6.595 17.775 33.227 1.00 92.00 373 LYS A CA 1
ATOM 3062 C C . LYS A 1 373 ? -6.901 17.121 31.881 1.00 92.00 373 LYS A C 1
ATOM 3064 O O . LYS A 1 373 ? -7.346 15.974 31.839 1.00 92.00 373 LYS A O 1
ATOM 3069 N N . ALA A 1 374 ? -6.674 17.832 30.775 1.00 89.25 374 ALA A N 1
ATOM 3070 C CA . ALA A 1 374 ? -6.858 17.281 29.435 1.00 89.25 374 ALA A CA 1
ATOM 3071 C C . ALA A 1 374 ? -5.943 16.064 29.206 1.00 89.25 374 ALA A C 1
ATOM 3073 O O . ALA A 1 374 ? -6.389 15.061 28.641 1.00 89.25 374 ALA A O 1
ATOM 3074 N N . ALA A 1 375 ? -4.705 16.120 29.708 1.00 90.38 375 ALA A N 1
ATOM 3075 C CA . ALA A 1 375 ? -3.757 15.010 29.704 1.00 90.38 375 ALA A CA 1
ATOM 3076 C C . ALA A 1 375 ? -4.270 13.802 30.505 1.00 90.38 375 ALA A C 1
ATOM 3078 O O . ALA A 1 375 ? -4.239 12.680 30.000 1.00 90.38 375 ALA A O 1
ATOM 3079 N N . GLU A 1 376 ? -4.788 14.020 31.718 1.00 90.00 376 GLU A N 1
ATOM 3080 C CA . GLU A 1 376 ? -5.360 12.963 32.559 1.00 90.00 376 GLU A CA 1
ATOM 3081 C C . GLU A 1 376 ? -6.563 12.281 31.888 1.00 90.00 376 GLU A C 1
ATOM 3083 O O . GLU A 1 376 ? -6.593 11.054 31.766 1.00 90.00 376 GLU A O 1
ATOM 3088 N N . VAL A 1 377 ? -7.527 13.056 31.383 1.00 88.50 377 VAL A N 1
ATOM 3089 C CA . VAL A 1 377 ? -8.712 12.517 30.693 1.00 88.50 377 VAL A CA 1
ATOM 3090 C C . VAL A 1 377 ? -8.3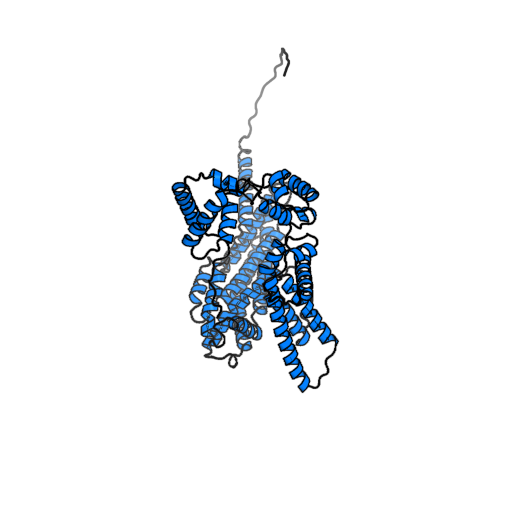12 11.736 29.435 1.00 88.50 377 VAL A C 1
ATOM 3092 O O . VAL A 1 377 ? -8.841 10.648 29.182 1.00 88.50 377 VAL A O 1
ATOM 3095 N N . ALA A 1 378 ? -7.351 12.243 28.658 1.00 84.38 378 ALA A N 1
ATOM 3096 C CA . ALA A 1 378 ? -6.832 11.558 27.476 1.00 84.38 378 ALA A CA 1
ATOM 3097 C C . ALA A 1 378 ? -6.108 10.246 27.832 1.00 84.38 378 ALA A C 1
ATOM 3099 O O . ALA A 1 378 ? -6.346 9.217 27.193 1.00 84.38 378 ALA A O 1
ATOM 3100 N N . ALA A 1 379 ? -5.295 10.254 28.889 1.00 87.06 379 ALA A N 1
ATOM 3101 C CA . ALA A 1 379 ? -4.582 9.089 29.400 1.00 87.06 379 ALA A CA 1
ATOM 3102 C C . ALA A 1 379 ? -5.538 7.995 29.906 1.00 87.06 379 ALA A C 1
ATOM 3104 O O . ALA A 1 379 ? -5.397 6.821 29.544 1.00 87.06 379 ALA A O 1
ATOM 3105 N N . GLN A 1 380 ? -6.549 8.372 30.697 1.00 86.06 380 GLN A N 1
ATOM 3106 C CA . GLN A 1 380 ? -7.598 7.464 31.172 1.00 86.06 380 GLN A CA 1
ATOM 3107 C C . GLN A 1 380 ? -8.380 6.860 29.994 1.00 86.06 380 GLN A C 1
ATOM 3109 O O . GLN A 1 380 ? -8.606 5.645 29.951 1.00 86.06 380 GLN A O 1
ATOM 3114 N N . ALA A 1 381 ? -8.726 7.679 28.995 1.00 79.75 381 ALA A N 1
ATOM 3115 C CA . ALA A 1 381 ? -9.396 7.219 27.785 1.00 79.75 381 ALA A CA 1
ATOM 3116 C C . ALA A 1 381 ? -8.531 6.239 26.970 1.00 79.75 381 ALA A C 1
ATOM 3118 O O . ALA A 1 381 ? -9.042 5.200 26.552 1.00 79.75 381 ALA A O 1
ATOM 3119 N N . GLU A 1 382 ? -7.235 6.504 26.762 1.00 81.62 382 GLU A N 1
ATOM 3120 C CA . GLU A 1 382 ? -6.350 5.580 26.033 1.00 81.62 382 GLU A CA 1
ATOM 3121 C C . GLU A 1 382 ? -6.111 4.279 26.814 1.00 81.62 382 GLU A C 1
ATOM 3123 O O . GLU A 1 382 ? -6.149 3.204 26.215 1.00 81.62 382 GLU A O 1
ATOM 3128 N N . SER A 1 383 ? -5.996 4.323 28.147 1.00 83.81 383 SER A N 1
ATOM 3129 C CA . SER A 1 383 ? -5.946 3.108 28.974 1.00 83.81 383 SER A CA 1
ATOM 3130 C C . SER A 1 383 ? -7.218 2.263 28.822 1.00 83.81 383 SER A C 1
ATOM 3132 O O . SER A 1 383 ? -7.149 1.054 28.573 1.00 83.81 383 SER A O 1
ATOM 3134 N N . MET A 1 384 ? -8.398 2.895 28.852 1.00 76.75 384 MET A N 1
ATOM 3135 C CA . MET A 1 384 ? -9.671 2.214 28.595 1.00 76.75 384 MET A CA 1
ATOM 3136 C C . MET A 1 384 ? -9.745 1.650 27.164 1.00 76.75 384 MET A C 1
ATOM 3138 O O . MET A 1 384 ? -10.246 0.541 26.967 1.00 76.75 384 MET A O 1
ATOM 3142 N N . ARG A 1 385 ? -9.197 2.343 26.157 1.00 69.31 385 ARG A N 1
ATOM 3143 C CA . ARG A 1 385 ? -9.096 1.834 24.775 1.00 69.31 385 ARG A CA 1
ATOM 3144 C C . ARG A 1 385 ? -8.115 0.663 24.660 1.00 69.31 385 ARG A C 1
ATOM 3146 O O . ARG A 1 385 ? -8.433 -0.302 23.967 1.00 69.31 385 ARG A O 1
ATOM 3153 N N . ALA A 1 386 ? -6.970 0.676 25.341 1.00 69.88 386 ALA A N 1
ATOM 3154 C CA . ALA A 1 386 ? -6.024 -0.448 25.390 1.00 69.88 386 ALA A CA 1
ATOM 3155 C C . ALA A 1 386 ? -6.666 -1.700 26.026 1.00 69.88 386 ALA A C 1
ATOM 3157 O O . ALA A 1 386 ? -6.516 -2.823 25.531 1.00 69.88 386 ALA A O 1
ATOM 3158 N N . ARG A 1 387 ? -7.475 -1.478 27.067 1.00 69.56 387 ARG A N 1
ATOM 3159 C CA . ARG A 1 387 ? -8.286 -2.476 27.777 1.00 69.56 387 ARG A CA 1
ATOM 3160 C C . ARG A 1 387 ? -9.466 -3.019 26.964 1.00 69.56 387 ARG A C 1
ATOM 3162 O O . ARG A 1 387 ? -9.857 -4.166 27.155 1.00 69.56 387 ARG A O 1
ATOM 3169 N N . LEU A 1 388 ? -10.052 -2.227 26.063 1.00 63.38 388 LEU A N 1
ATOM 3170 C CA . LEU A 1 388 ? -11.126 -2.664 25.154 1.00 63.38 388 LEU A CA 1
ATOM 3171 C C . LEU A 1 388 ? -10.585 -3.307 23.868 1.00 63.38 388 LEU A C 1
ATOM 3173 O O . LEU A 1 388 ? -11.182 -4.246 23.352 1.00 63.38 388 LEU A O 1
ATOM 3177 N N . SER A 1 389 ? -9.432 -2.848 23.377 1.00 60.31 389 SER A N 1
ATOM 3178 C CA . SER A 1 389 ? -8.743 -3.409 22.206 1.00 60.31 389 SER A CA 1
ATOM 3179 C C . SER A 1 389 ? -7.904 -4.654 22.514 1.00 60.31 389 SER A C 1
ATOM 3181 O O . SER A 1 389 ? -7.364 -5.260 21.584 1.00 60.31 389 SER A O 1
ATOM 3183 N N . THR A 1 390 ? -7.823 -5.065 23.787 1.00 62.22 390 THR A N 1
ATOM 3184 C CA . THR A 1 390 ? -7.133 -6.292 24.197 1.00 62.22 390 THR A CA 1
ATOM 3185 C C . THR A 1 390 ? -7.716 -7.498 23.463 1.00 62.22 390 THR A C 1
ATOM 3187 O O . THR A 1 390 ? -8.931 -7.703 23.440 1.00 62.22 390 THR A O 1
ATOM 3190 N N . ILE A 1 391 ? -6.849 -8.299 22.847 1.00 60.66 391 ILE A N 1
ATOM 3191 C CA . ILE A 1 391 ? -7.266 -9.338 21.906 1.00 60.66 391 ILE A CA 1
ATOM 3192 C C . ILE A 1 391 ? -8.142 -10.428 22.561 1.00 60.66 391 ILE A C 1
ATOM 3194 O O . ILE A 1 391 ? -7.744 -11.121 23.494 1.00 60.66 391 ILE A O 1
ATOM 3198 N N . GLU A 1 392 ? -9.357 -10.599 22.037 1.00 57.69 392 GLU A N 1
ATOM 3199 C CA . GLU A 1 392 ? -10.325 -11.606 22.496 1.00 57.69 392 GLU A CA 1
ATOM 3200 C C . GLU A 1 392 ? -9.841 -13.033 22.188 1.00 57.69 392 GLU A C 1
ATOM 3202 O O . GLU A 1 392 ? -9.179 -13.265 21.171 1.00 57.69 392 GLU A O 1
ATOM 3207 N N . GLY A 1 393 ? -10.209 -14.022 23.012 1.00 51.56 393 GLY A N 1
ATOM 3208 C CA . GLY A 1 393 ? -9.697 -15.394 22.887 1.00 51.56 393 GLY A CA 1
ATOM 3209 C C . GLY A 1 393 ? -9.953 -16.012 21.509 1.00 51.56 393 GLY A C 1
ATOM 3210 O O . GLY A 1 393 ? -9.047 -16.582 20.891 1.00 51.56 393 GLY A O 1
ATOM 3211 N N . HIS A 1 394 ? -11.144 -15.803 20.940 1.00 50.88 394 HIS A N 1
ATOM 3212 C CA . HIS A 1 394 ? -11.447 -16.245 19.576 1.00 50.88 394 HIS A CA 1
ATOM 3213 C C . HIS A 1 394 ? -10.632 -15.503 18.493 1.00 50.88 394 HIS A C 1
ATOM 3215 O O . HIS A 1 394 ? -10.362 -16.072 17.432 1.00 50.88 394 HIS A O 1
ATOM 3221 N N . ARG A 1 395 ? -10.183 -14.263 18.737 1.00 53.53 395 ARG A N 1
ATOM 3222 C CA . ARG A 1 395 ? -9.325 -13.500 17.810 1.00 53.53 395 ARG A CA 1
ATOM 3223 C C . ARG A 1 395 ? -7.877 -13.959 17.867 1.00 53.53 395 ARG A C 1
ATOM 3225 O O . ARG A 1 395 ? -7.284 -14.104 16.799 1.00 53.53 395 ARG A O 1
ATOM 3232 N N . ILE A 1 396 ? -7.352 -14.301 19.048 1.00 58.34 396 ILE A N 1
ATOM 3233 C CA . ILE A 1 396 ? -6.069 -15.018 19.184 1.00 58.34 396 ILE A CA 1
ATOM 3234 C C . ILE A 1 396 ? -6.145 -16.327 18.378 1.00 58.34 396 ILE A C 1
ATOM 3236 O O . ILE A 1 396 ? -5.361 -16.560 17.454 1.00 58.34 396 ILE A O 1
ATOM 3240 N N . LYS A 1 397 ? -7.172 -17.141 18.657 1.00 59.59 397 LYS A N 1
ATOM 3241 C CA . LYS A 1 397 ? -7.427 -18.444 18.022 1.00 59.59 397 LYS A CA 1
ATOM 3242 C C . LYS A 1 397 ? -7.544 -18.375 16.492 1.00 59.59 397 LYS A C 1
ATOM 3244 O O . LYS A 1 397 ? -7.171 -19.347 15.828 1.00 59.59 397 LYS A O 1
ATOM 3249 N N . ASN A 1 398 ? -8.043 -17.265 15.940 1.00 55.47 398 ASN A N 1
ATOM 3250 C CA . ASN A 1 398 ? -8.195 -17.040 14.496 1.00 55.47 398 ASN A CA 1
ATOM 3251 C C . ASN A 1 398 ? -6.956 -16.394 13.847 1.00 55.47 398 ASN A C 1
ATOM 3253 O O . ASN A 1 398 ? -6.616 -16.741 12.716 1.00 55.47 398 ASN A O 1
ATOM 3257 N N . GLY A 1 399 ? -6.242 -15.507 14.549 1.00 52.19 399 GLY A N 1
ATOM 3258 C CA . GLY A 1 399 ? -4.985 -14.921 14.068 1.00 52.19 399 GLY A CA 1
ATOM 3259 C C . GLY A 1 399 ? -3.909 -15.982 13.817 1.00 52.19 399 GLY A C 1
ATOM 3260 O O . GLY A 1 399 ? -3.198 -15.929 12.813 1.00 52.19 399 GLY A O 1
ATOM 3261 N N . LEU A 1 400 ? -3.860 -17.010 14.670 1.00 55.66 400 LEU A N 1
ATOM 3262 C CA . LEU A 1 400 ? -2.952 -18.148 14.510 1.00 55.66 400 LEU A CA 1
ATOM 3263 C C . LEU A 1 400 ? -3.295 -19.047 13.305 1.00 55.66 400 LEU A C 1
ATOM 3265 O O . LEU A 1 400 ? -2.383 -19.565 12.663 1.00 55.66 400 LEU A O 1
ATOM 3269 N N . GLU A 1 401 ? -4.572 -19.184 12.921 1.00 53.81 401 GLU A N 1
ATOM 3270 C CA . GLU A 1 401 ? -4.946 -19.915 11.691 1.00 53.81 401 GLU A CA 1
ATOM 3271 C C . GLU A 1 401 ? -4.434 -19.205 10.436 1.00 53.81 401 GLU A C 1
ATOM 3273 O O . GLU A 1 401 ? -3.962 -19.853 9.504 1.00 53.81 401 GLU A O 1
ATOM 3278 N N . TYR A 1 402 ? -4.460 -17.869 10.414 1.00 48.94 402 TYR A N 1
ATOM 3279 C CA . TYR A 1 402 ? -3.940 -17.103 9.280 1.00 48.94 402 TYR A CA 1
ATOM 3280 C C . TYR A 1 402 ? -2.428 -17.311 9.081 1.00 48.94 402 TYR A C 1
ATOM 3282 O O . TYR A 1 402 ? -1.956 -17.419 7.949 1.00 48.94 402 TYR A O 1
ATOM 3290 N N . LEU A 1 403 ? -1.667 -17.440 10.173 1.00 50.34 403 LEU A N 1
ATOM 3291 C CA . LEU A 1 403 ? -0.232 -17.748 10.131 1.00 50.34 403 LEU A CA 1
ATOM 3292 C C . LEU A 1 403 ? 0.047 -19.197 9.689 1.00 50.34 403 LEU A C 1
ATOM 3294 O O . LEU A 1 403 ? 1.029 -19.451 8.988 1.00 50.34 403 LEU A O 1
ATOM 3298 N N . ARG A 1 404 ? -0.845 -20.134 10.035 1.00 49.44 404 ARG A N 1
ATOM 3299 C CA . ARG A 1 404 ? -0.776 -21.559 9.666 1.00 49.44 404 ARG A CA 1
ATOM 3300 C C . ARG A 1 404 ? -1.010 -21.829 8.173 1.00 49.44 404 ARG A C 1
ATOM 3302 O O . ARG A 1 404 ? -0.520 -22.828 7.653 1.00 49.44 404 ARG A O 1
ATOM 3309 N N . LEU A 1 405 ? -1.726 -20.950 7.466 1.00 45.19 405 LEU A N 1
ATOM 3310 C CA . LEU A 1 405 ? -2.031 -21.108 6.034 1.00 45.19 405 LEU A CA 1
ATOM 3311 C C . LEU A 1 405 ? -0.815 -20.943 5.098 1.00 45.19 405 LEU A C 1
ATOM 3313 O O . LEU A 1 405 ? -0.945 -21.154 3.891 1.00 45.19 405 LEU A O 1
ATOM 3317 N N . ARG A 1 406 ? 0.372 -20.600 5.618 1.00 48.06 406 ARG A N 1
ATOM 3318 C CA . ARG A 1 406 ? 1.611 -20.550 4.826 1.00 48.06 406 ARG A CA 1
ATOM 3319 C C . ARG A 1 406 ? 2.158 -21.959 4.521 1.00 48.06 406 ARG A C 1
ATOM 3321 O O . ARG A 1 406 ? 2.094 -22.837 5.386 1.00 48.06 406 ARG A O 1
ATOM 3328 N N . PRO A 1 407 ? 2.736 -22.196 3.324 1.00 37.47 407 PRO A N 1
ATOM 3329 C CA . PRO A 1 407 ? 3.433 -23.446 3.021 1.00 37.47 407 PRO A CA 1
ATOM 3330 C C . PRO A 1 407 ? 4.514 -23.747 4.073 1.00 37.47 407 PRO A C 1
ATOM 3332 O O . PRO A 1 407 ? 5.294 -22.865 4.414 1.00 37.47 407 PRO A O 1
ATOM 3335 N N . GLY A 1 408 ? 4.532 -24.978 4.595 1.00 48.66 408 GLY A N 1
ATOM 3336 C CA . GLY A 1 408 ? 5.451 -25.431 5.652 1.00 48.66 408 GLY A CA 1
ATOM 3337 C C . GLY A 1 408 ? 4.796 -25.672 7.021 1.00 48.66 408 GLY A C 1
ATOM 3338 O O . GLY A 1 408 ? 5.091 -26.676 7.655 1.00 48.66 408 GLY A O 1
ATOM 3339 N N . ASN A 1 409 ? 3.825 -24.850 7.442 1.00 49.41 409 ASN A N 1
ATOM 3340 C CA . ASN A 1 409 ? 3.342 -24.834 8.840 1.00 49.41 409 ASN A CA 1
ATOM 3341 C C . ASN A 1 409 ? 2.048 -25.624 9.128 1.00 49.41 409 ASN A C 1
ATOM 3343 O O . ASN A 1 409 ? 1.440 -25.459 10.185 1.00 49.41 409 ASN A O 1
ATOM 3347 N N . LYS A 1 410 ? 1.608 -26.519 8.232 1.00 48.03 410 LYS A N 1
ATOM 3348 C CA . LYS A 1 410 ? 0.300 -27.203 8.363 1.00 48.03 410 LYS A CA 1
ATOM 3349 C C . LYS A 1 410 ? 0.143 -28.019 9.664 1.00 48.03 410 LYS A C 1
ATOM 3351 O O . LYS A 1 410 ? -0.975 -28.080 10.188 1.00 48.03 410 LYS A O 1
ATOM 3356 N N . ASN A 1 411 ? 1.251 -28.553 10.198 1.00 53.16 411 ASN A N 1
ATOM 3357 C CA . ASN A 1 411 ? 1.319 -29.417 11.389 1.00 53.16 411 ASN A CA 1
ATOM 3358 C C . ASN A 1 411 ? 2.306 -28.912 12.478 1.00 53.16 411 ASN A C 1
ATOM 3360 O O . ASN A 1 411 ? 2.708 -29.699 13.331 1.00 53.16 411 ASN A O 1
ATOM 3364 N N . GLY A 1 412 ? 2.745 -27.646 12.431 1.00 56.25 412 GLY A N 1
ATOM 3365 C CA . GLY A 1 412 ? 3.786 -27.116 13.331 1.00 56.25 412 GLY A CA 1
ATOM 3366 C C . GLY A 1 412 ? 3.351 -26.966 14.798 1.00 56.25 412 GLY A C 1
ATOM 3367 O O . GLY A 1 412 ? 2.177 -26.726 15.087 1.00 56.25 412 GLY A O 1
ATOM 3368 N N . GLN A 1 413 ? 4.308 -27.081 15.720 1.00 65.94 413 GLN A N 1
ATOM 3369 C CA . GLN A 1 413 ? 4.147 -26.765 17.144 1.00 65.94 413 GLN A CA 1
ATOM 3370 C C . GLN A 1 413 ? 4.184 -25.239 17.351 1.00 65.94 413 GLN A C 1
ATOM 3372 O O . GLN A 1 413 ? 4.753 -24.509 16.543 1.00 65.94 413 GLN A O 1
ATOM 3377 N N . TYR A 1 414 ? 3.638 -24.723 18.460 1.00 66.94 414 TYR A N 1
ATOM 3378 C CA . TYR A 1 414 ? 3.634 -23.271 18.731 1.00 66.94 414 TYR A CA 1
ATOM 3379 C C . TYR A 1 414 ? 5.029 -22.630 18.725 1.00 66.94 414 TYR A C 1
ATOM 3381 O O . TYR A 1 414 ? 5.182 -21.498 18.265 1.00 66.94 414 TYR A O 1
ATOM 3389 N N . LYS A 1 415 ? 6.050 -23.379 19.158 1.00 67.50 415 LYS A N 1
ATOM 3390 C CA . LYS A 1 415 ? 7.461 -22.969 19.109 1.00 67.50 415 LYS A CA 1
ATOM 3391 C C . LYS A 1 415 ? 7.929 -22.603 17.690 1.00 67.50 415 LYS A C 1
ATOM 3393 O O . LYS A 1 415 ? 8.765 -21.724 17.543 1.00 67.50 415 LYS A O 1
ATOM 3398 N N . ASP A 1 416 ? 7.352 -23.220 16.656 1.00 70.38 416 ASP A N 1
ATOM 3399 C CA . ASP A 1 416 ? 7.729 -23.012 15.253 1.00 70.38 416 ASP A CA 1
ATOM 3400 C C . ASP A 1 416 ? 7.123 -21.702 14.692 1.00 70.38 416 ASP A C 1
ATOM 3402 O O . ASP A 1 416 ? 7.510 -21.223 13.626 1.00 70.38 416 ASP A O 1
ATOM 3406 N N . ILE A 1 417 ? 6.167 -21.096 15.413 1.00 66.75 417 ILE A N 1
ATOM 3407 C CA . ILE A 1 417 ? 5.499 -19.833 15.052 1.00 66.75 417 ILE A CA 1
ATOM 3408 C C . ILE A 1 417 ? 6.222 -18.623 15.669 1.00 66.75 417 ILE A C 1
ATOM 3410 O O . ILE A 1 417 ? 6.246 -17.550 15.057 1.00 66.75 417 ILE A O 1
ATOM 3414 N N . ILE A 1 418 ? 6.830 -18.779 16.852 1.00 66.44 418 ILE A N 1
ATOM 3415 C CA . ILE A 1 418 ? 7.462 -17.671 17.589 1.00 66.44 418 ILE A CA 1
ATOM 3416 C C . ILE A 1 418 ? 8.583 -16.982 16.792 1.00 66.44 418 ILE A C 1
ATOM 3418 O O . ILE A 1 418 ? 8.473 -15.767 16.631 1.00 66.44 418 ILE A O 1
ATOM 3422 N N . PRO A 1 419 ? 9.583 -17.673 16.202 1.00 69.25 419 PRO A N 1
ATOM 3423 C CA . PRO A 1 419 ? 10.659 -17.006 15.459 1.00 69.25 419 PRO A CA 1
ATOM 3424 C C . PRO A 1 419 ? 10.149 -16.131 14.305 1.00 69.25 419 PRO A C 1
ATOM 3426 O O . PRO A 1 419 ? 10.670 -15.045 14.055 1.00 69.25 419 PRO A O 1
ATOM 3429 N N . PHE A 1 420 ? 9.074 -16.557 13.630 1.00 66.06 420 PHE A N 1
ATOM 3430 C CA . PHE A 1 420 ? 8.428 -15.757 12.587 1.00 66.06 420 PHE A CA 1
ATOM 3431 C C . PHE A 1 420 ? 7.750 -14.501 13.156 1.00 66.06 420 PHE A C 1
ATOM 3433 O O . PHE A 1 420 ? 7.847 -13.421 12.566 1.00 66.06 420 PHE A O 1
ATOM 3440 N N . MET A 1 421 ? 7.061 -14.632 14.293 1.00 65.31 421 MET A N 1
ATOM 3441 C CA . MET A 1 421 ? 6.418 -13.505 14.970 1.00 65.31 421 MET A CA 1
ATOM 3442 C C . MET A 1 421 ? 7.448 -12.508 15.510 1.00 65.31 421 MET A C 1
ATOM 3444 O O . MET A 1 421 ? 7.297 -11.316 15.252 1.00 65.31 421 MET A O 1
ATOM 3448 N N . VAL A 1 422 ? 8.523 -12.974 16.153 1.00 65.56 422 VAL A N 1
ATOM 3449 C CA . VAL A 1 422 ? 9.636 -12.131 16.625 1.00 65.56 422 VAL A CA 1
ATOM 3450 C C . VAL A 1 422 ? 10.275 -11.379 15.457 1.00 65.56 422 VAL A C 1
ATOM 3452 O O . VAL A 1 422 ? 10.347 -10.152 15.496 1.00 65.56 422 VAL A O 1
ATOM 3455 N N . ALA A 1 423 ? 10.636 -12.065 14.365 1.00 66.56 423 ALA A N 1
ATOM 3456 C CA . ALA A 1 423 ? 11.221 -11.423 13.185 1.00 66.56 423 ALA A CA 1
ATOM 3457 C C . ALA A 1 423 ? 10.293 -10.364 12.554 1.00 66.56 423 ALA A C 1
ATOM 3459 O O . ALA A 1 423 ? 10.753 -9.309 12.110 1.00 66.56 423 ALA A O 1
ATOM 3460 N N . LYS A 1 424 ? 8.975 -10.610 12.533 1.00 65.31 424 LYS A N 1
ATOM 3461 C CA . LYS A 1 424 ? 7.981 -9.641 12.045 1.00 65.31 424 LYS A CA 1
ATOM 3462 C C . LYS A 1 424 ? 7.847 -8.433 12.982 1.00 65.31 424 LYS A C 1
ATOM 3464 O O . LYS A 1 424 ? 7.774 -7.306 12.494 1.00 65.31 424 LYS A O 1
ATOM 3469 N N . THR A 1 425 ? 7.816 -8.660 14.295 1.00 65.62 425 THR A N 1
ATOM 3470 C CA . THR A 1 425 ? 7.736 -7.616 15.329 1.00 65.62 425 THR A CA 1
ATOM 3471 C C . THR A 1 425 ? 8.975 -6.726 15.310 1.00 65.62 425 THR A C 1
ATOM 3473 O O . THR A 1 425 ? 8.839 -5.508 15.208 1.00 65.62 425 THR A O 1
ATOM 3476 N N . LYS A 1 426 ? 10.171 -7.328 15.288 1.00 69.00 426 LYS A N 1
ATOM 3477 C CA . LYS A 1 426 ? 11.455 -6.631 15.160 1.00 69.00 426 LYS A CA 1
ATOM 3478 C C . LYS A 1 426 ? 11.479 -5.735 13.919 1.00 69.00 426 LYS A C 1
ATOM 3480 O O . LYS A 1 426 ? 11.627 -4.524 14.048 1.00 69.00 426 LYS A O 1
ATOM 3485 N N . ARG A 1 427 ? 11.161 -6.290 12.742 1.00 68.75 427 ARG A N 1
ATOM 3486 C CA . ARG A 1 427 ? 11.090 -5.523 11.487 1.00 68.75 427 ARG A CA 1
ATOM 3487 C C . ARG A 1 427 ? 10.053 -4.393 11.518 1.00 68.75 427 ARG A C 1
ATOM 3489 O O . ARG A 1 427 ? 10.255 -3.372 10.869 1.00 68.75 427 ARG A O 1
ATOM 3496 N N . HIS A 1 428 ? 8.933 -4.546 12.226 1.00 67.62 428 HIS A N 1
ATOM 3497 C CA . HIS A 1 428 ? 7.958 -3.459 12.377 1.00 67.62 428 HIS A CA 1
ATOM 3498 C C . HIS A 1 428 ? 8.502 -2.320 13.254 1.00 67.62 428 HIS A C 1
ATOM 3500 O O . HIS A 1 428 ? 8.323 -1.155 12.903 1.00 67.62 428 HIS A O 1
ATOM 3506 N N . LEU A 1 429 ? 9.186 -2.642 14.355 1.00 65.31 429 LEU A N 1
ATOM 3507 C CA . LEU A 1 429 ? 9.735 -1.650 15.284 1.00 65.31 429 LEU A CA 1
ATOM 3508 C C . LEU A 1 429 ? 10.963 -0.922 14.728 1.00 65.31 429 LEU A C 1
ATOM 3510 O O . LEU A 1 429 ? 11.032 0.298 14.862 1.00 65.31 429 LEU A O 1
ATOM 3514 N N . GLU A 1 430 ? 11.850 -1.624 14.018 1.00 71.12 430 GLU A N 1
ATOM 3515 C CA . GLU A 1 430 ? 12.980 -1.045 13.266 1.00 71.12 430 GLU A CA 1
ATOM 3516 C C . GLU A 1 430 ? 12.533 0.019 12.244 1.00 71.12 430 GLU A C 1
ATOM 3518 O O . GLU A 1 430 ? 13.276 0.948 11.951 1.00 71.12 430 GLU A O 1
ATOM 3523 N N . ASN A 1 431 ? 11.303 -0.090 11.725 1.00 67.12 431 ASN A N 1
ATOM 3524 C CA . ASN A 1 431 ? 10.700 0.859 10.782 1.00 67.12 431 ASN A CA 1
ATOM 3525 C C . ASN A 1 431 ? 9.698 1.830 11.453 1.00 67.12 431 ASN A C 1
ATOM 3527 O O . ASN A 1 431 ? 8.883 2.452 10.769 1.00 67.12 431 ASN A O 1
ATOM 3531 N N . SER A 1 432 ? 9.705 1.941 12.786 1.00 68.38 432 SER A N 1
ATOM 3532 C CA . SER A 1 432 ? 8.780 2.788 13.556 1.00 68.38 432 SER A CA 1
ATOM 3533 C C . SER A 1 432 ? 9.453 4.052 14.108 1.00 68.38 432 SER A C 1
ATOM 3535 O O . SER A 1 432 ? 10.678 4.123 14.189 1.00 68.38 432 SER A O 1
ATOM 3537 N N . LYS A 1 433 ? 8.661 5.036 14.574 1.00 72.69 433 LYS A N 1
ATOM 3538 C CA . LYS A 1 433 ? 9.204 6.227 15.263 1.00 72.69 433 LYS A CA 1
ATOM 3539 C C . LYS A 1 433 ? 10.015 5.879 16.523 1.00 72.69 433 LYS A C 1
ATOM 3541 O O . LYS A 1 433 ? 10.889 6.643 16.910 1.00 72.69 433 LYS A O 1
ATOM 3546 N N . TYR A 1 434 ? 9.765 4.707 17.111 1.00 72.94 434 TYR A N 1
ATOM 3547 C CA . TYR A 1 434 ? 10.425 4.212 18.318 1.00 72.94 434 TYR A CA 1
ATOM 3548 C C . TYR A 1 434 ? 11.720 3.426 18.041 1.00 72.94 434 TYR A C 1
ATOM 3550 O O . TYR A 1 434 ? 12.315 2.884 18.965 1.00 72.94 434 TYR A O 1
ATOM 3558 N N . ALA A 1 435 ? 12.197 3.354 16.790 1.00 71.94 435 ALA A N 1
ATOM 3559 C CA . ALA A 1 435 ? 13.387 2.572 16.429 1.00 71.94 435 ALA A CA 1
ATOM 3560 C C . ALA A 1 435 ? 14.679 2.986 17.172 1.00 71.94 435 ALA A C 1
ATOM 3562 O O . ALA A 1 435 ? 15.632 2.211 17.201 1.00 71.94 435 ALA A O 1
ATOM 3563 N N . LYS A 1 436 ? 14.722 4.190 17.761 1.00 74.62 436 LYS A N 1
ATOM 3564 C CA . LYS A 1 436 ? 15.863 4.720 18.531 1.00 74.62 436 LYS A CA 1
ATOM 3565 C C . LYS A 1 436 ? 15.690 4.650 20.055 1.00 74.62 436 LYS A C 1
ATOM 3567 O O . LYS A 1 436 ? 16.605 5.041 20.770 1.00 74.62 436 LYS A O 1
ATOM 3572 N N . ASP A 1 437 ? 14.542 4.197 20.548 1.00 78.31 437 ASP A N 1
ATOM 3573 C CA . ASP A 1 437 ? 14.266 4.123 21.983 1.00 78.31 437 ASP A CA 1
ATOM 3574 C C . ASP A 1 437 ? 15.052 2.963 22.619 1.00 78.31 437 ASP A C 1
ATOM 3576 O O . ASP A 1 437 ? 14.925 1.807 22.207 1.00 78.31 437 ASP A O 1
ATOM 3580 N N . ALA A 1 438 ? 15.889 3.276 23.611 1.00 77.94 438 ALA A N 1
ATOM 3581 C CA . ALA A 1 438 ? 16.781 2.307 24.245 1.00 77.94 438 ALA A CA 1
ATOM 3582 C C . ALA A 1 438 ? 16.028 1.217 25.027 1.00 77.94 438 ALA A C 1
ATOM 3584 O O . ALA A 1 438 ? 16.439 0.055 25.002 1.00 77.94 438 ALA A O 1
ATOM 3585 N N . ASN A 1 439 ? 14.905 1.561 25.663 1.00 75.69 439 ASN A N 1
ATOM 3586 C CA . ASN A 1 439 ? 14.084 0.607 26.405 1.00 75.69 439 ASN A CA 1
ATOM 3587 C C . ASN A 1 439 ? 13.405 -0.361 25.430 1.00 75.69 439 ASN A C 1
ATOM 3589 O O . ASN A 1 439 ? 13.402 -1.572 25.643 1.00 75.69 439 ASN A O 1
ATOM 3593 N N . ILE A 1 440 ? 12.883 0.153 24.315 1.00 73.06 440 ILE A N 1
ATOM 3594 C CA . ILE A 1 440 ? 12.246 -0.664 23.277 1.00 73.06 440 ILE A CA 1
ATOM 3595 C C . ILE A 1 440 ? 13.281 -1.540 22.560 1.00 73.06 440 ILE A C 1
ATOM 3597 O O . ILE A 1 440 ? 12.984 -2.696 22.268 1.00 73.06 440 ILE A O 1
ATOM 3601 N N . GLN A 1 441 ? 14.512 -1.067 22.340 1.00 74.81 441 GLN A N 1
ATOM 3602 C CA . GLN A 1 441 ? 15.597 -1.909 21.817 1.00 74.81 441 GLN A CA 1
ATOM 3603 C C . GLN A 1 441 ? 16.016 -3.016 22.799 1.00 74.81 441 GLN A C 1
ATOM 3605 O O . GLN A 1 441 ? 16.206 -4.159 22.377 1.00 74.81 441 GLN A O 1
ATOM 3610 N N . ALA A 1 442 ? 16.079 -2.730 24.104 1.00 76.06 442 ALA A N 1
ATOM 3611 C CA . ALA A 1 442 ? 16.299 -3.754 25.128 1.00 76.06 442 ALA A CA 1
ATOM 3612 C C . ALA A 1 442 ? 15.159 -4.793 25.150 1.00 76.06 442 ALA A C 1
ATOM 3614 O O . ALA A 1 442 ? 15.417 -5.998 25.161 1.00 76.06 442 ALA A O 1
ATOM 3615 N N . ALA A 1 443 ? 13.902 -4.348 25.051 1.00 73.38 443 ALA A N 1
ATOM 3616 C CA . ALA A 1 443 ? 12.741 -5.231 24.954 1.00 73.38 443 ALA A CA 1
ATOM 3617 C C . ALA A 1 443 ? 12.761 -6.095 23.680 1.00 73.38 443 ALA A C 1
ATOM 3619 O O . ALA A 1 443 ? 12.457 -7.284 23.752 1.00 73.38 443 ALA A O 1
ATOM 3620 N N . ILE A 1 444 ? 13.173 -5.537 22.530 1.00 70.69 444 ILE A N 1
ATOM 3621 C CA . ILE A 1 444 ? 13.377 -6.277 21.270 1.00 70.69 444 ILE A CA 1
ATOM 3622 C C . ILE A 1 444 ? 14.449 -7.360 21.439 1.00 70.69 444 ILE A C 1
ATOM 3624 O O . ILE A 1 444 ? 14.241 -8.485 20.988 1.00 70.69 444 ILE A O 1
ATOM 3628 N N . ALA A 1 445 ? 15.573 -7.046 22.091 1.00 71.62 445 ALA A N 1
ATOM 3629 C CA . ALA A 1 445 ? 16.639 -8.012 22.363 1.00 71.62 445 ALA A CA 1
ATOM 3630 C C . ALA A 1 445 ? 16.188 -9.135 23.319 1.00 71.62 445 ALA A C 1
ATOM 3632 O O . ALA A 1 445 ? 16.611 -10.278 23.167 1.00 71.62 445 ALA A O 1
ATOM 3633 N N . GLY A 1 446 ? 15.282 -8.835 24.256 1.00 71.56 446 GLY A N 1
ATOM 3634 C CA . GLY A 1 446 ? 14.665 -9.813 25.157 1.00 71.56 446 GLY A CA 1
ATOM 3635 C C . GLY A 1 446 ? 13.549 -10.674 24.542 1.00 71.56 446 GLY A C 1
ATOM 3636 O O . GLY A 1 446 ? 13.077 -11.605 25.197 1.00 71.56 446 GLY A O 1
ATOM 3637 N N . LEU A 1 447 ? 13.107 -10.419 23.300 1.00 70.62 447 LEU A N 1
ATOM 3638 C CA . LEU A 1 447 ? 11.950 -11.122 22.716 1.00 70.62 447 LEU A CA 1
ATOM 3639 C C . LEU A 1 447 ? 12.142 -12.636 22.570 1.00 70.62 447 LEU A C 1
ATOM 3641 O O . LEU A 1 447 ? 11.147 -13.358 22.656 1.00 70.62 447 LEU A O 1
ATOM 3645 N N . ASP A 1 448 ? 13.374 -13.113 22.402 1.00 67.69 448 ASP A N 1
ATOM 3646 C CA . ASP A 1 448 ? 13.691 -14.544 22.291 1.00 67.69 448 ASP A CA 1
ATOM 3647 C C . ASP A 1 448 ? 13.725 -15.274 23.655 1.00 67.69 448 ASP A C 1
ATOM 3649 O O . ASP A 1 448 ? 13.786 -16.503 23.700 1.00 67.69 448 ASP A O 1
ATOM 3653 N N . GLY A 1 449 ? 13.654 -14.537 24.772 1.00 69.62 449 GLY A N 1
ATOM 3654 C CA . GLY A 1 449 ? 13.624 -15.074 26.137 1.00 69.62 449 GLY A CA 1
ATOM 3655 C C . GLY A 1 449 ? 12.224 -15.457 26.657 1.00 69.62 449 GLY A C 1
ATOM 3656 O O . GLY A 1 449 ? 11.234 -15.373 25.918 1.00 69.62 449 GLY A O 1
ATOM 3657 N N . PRO A 1 450 ? 12.105 -15.856 27.941 1.00 69.50 450 PRO A N 1
ATOM 3658 C CA . PRO A 1 450 ? 10.813 -16.060 28.613 1.00 69.50 450 PRO A CA 1
ATOM 3659 C C . PRO A 1 450 ? 9.974 -14.768 28.662 1.00 69.50 450 PRO A C 1
ATOM 3661 O O . PRO A 1 450 ? 10.411 -13.706 28.211 1.00 69.50 450 PRO A O 1
ATOM 3664 N N . ILE A 1 451 ? 8.741 -14.839 29.168 1.00 69.94 451 ILE A N 1
ATOM 3665 C CA . ILE A 1 451 ? 7.960 -13.628 29.453 1.00 69.94 451 ILE A CA 1
ATOM 3666 C C . ILE A 1 451 ? 8.621 -12.862 30.608 1.00 69.94 451 ILE A C 1
ATOM 3668 O O . ILE A 1 451 ? 8.713 -13.374 31.719 1.00 69.94 451 ILE A O 1
ATOM 3672 N N . SER A 1 452 ? 9.059 -11.632 30.341 1.00 71.06 452 SER A N 1
ATOM 3673 C CA . SER A 1 452 ? 9.461 -10.657 31.359 1.00 71.06 452 SER A CA 1
ATOM 3674 C C . SER A 1 452 ? 8.241 -10.066 32.074 1.00 71.06 452 SER A C 1
ATOM 3676 O O . SER A 1 452 ? 7.149 -10.024 31.502 1.00 71.06 452 SER A O 1
ATOM 3678 N N . ASP A 1 453 ? 8.432 -9.569 33.300 1.00 67.31 453 ASP A N 1
ATOM 3679 C CA . ASP A 1 453 ? 7.360 -8.934 34.086 1.00 67.31 453 ASP A CA 1
ATOM 3680 C C . ASP A 1 453 ? 6.728 -7.742 33.350 1.00 67.31 453 ASP A C 1
ATOM 3682 O O . ASP A 1 453 ? 5.507 -7.594 33.347 1.00 67.31 453 ASP A O 1
ATOM 3686 N N . THR A 1 454 ? 7.549 -6.966 32.636 1.00 72.75 454 THR A N 1
ATOM 3687 C CA . THR A 1 454 ? 7.105 -5.964 31.658 1.00 72.75 454 THR A CA 1
ATOM 3688 C C . THR A 1 454 ? 7.319 -6.508 30.247 1.00 72.75 454 THR A C 1
ATOM 3690 O O . THR A 1 454 ? 8.462 -6.734 29.838 1.00 72.75 454 THR A O 1
ATOM 3693 N N . SER A 1 455 ? 6.248 -6.731 29.481 1.00 81.62 455 SER A N 1
ATOM 3694 C CA . SER A 1 455 ? 6.347 -7.155 28.077 1.00 81.62 455 SER A CA 1
ATOM 3695 C C . SER A 1 455 ? 6.480 -5.969 27.114 1.00 81.62 455 SER A C 1
ATOM 3697 O O . SER A 1 455 ? 6.200 -4.817 27.444 1.00 81.62 455 SER A O 1
ATOM 3699 N N . LEU A 1 456 ? 6.832 -6.258 25.859 1.00 78.44 456 LEU A N 1
ATOM 3700 C CA . LEU A 1 456 ? 6.801 -5.264 24.785 1.00 78.44 456 LEU A CA 1
ATOM 3701 C C . LEU A 1 456 ? 5.383 -4.698 24.554 1.00 78.44 456 LEU A C 1
ATOM 3703 O O . LEU A 1 456 ? 5.250 -3.526 24.207 1.00 78.44 456 LEU A O 1
ATOM 3707 N N . ALA A 1 457 ? 4.327 -5.502 24.734 1.00 76.44 457 ALA A N 1
ATOM 3708 C CA . ALA A 1 457 ? 2.948 -5.028 24.604 1.00 76.44 457 ALA A CA 1
ATOM 3709 C C . ALA A 1 457 ? 2.575 -4.047 25.728 1.00 76.44 457 ALA A C 1
ATOM 3711 O O . ALA A 1 457 ? 1.872 -3.068 25.475 1.00 76.44 457 ALA A O 1
ATOM 3712 N N . ASP A 1 458 ? 3.085 -4.286 26.934 1.00 84.75 458 ASP A N 1
ATOM 3713 C CA . ASP A 1 458 ? 2.901 -3.428 28.106 1.00 84.75 458 ASP A CA 1
ATOM 3714 C C . ASP A 1 458 ? 3.610 -2.083 27.897 1.00 84.75 458 ASP A C 1
ATOM 3716 O O . ASP A 1 458 ? 2.976 -1.032 27.949 1.00 84.75 458 ASP A O 1
ATOM 3720 N N . MET A 1 459 ? 4.889 -2.103 27.506 1.00 81.88 459 MET A N 1
ATOM 3721 C CA . MET A 1 459 ? 5.657 -0.886 27.197 1.00 81.88 459 MET A CA 1
ATOM 3722 C C . MET A 1 459 ? 5.031 -0.059 26.067 1.00 81.88 459 MET A C 1
ATOM 3724 O O . MET A 1 459 ? 4.983 1.167 26.141 1.00 81.88 459 MET A O 1
ATOM 3728 N N . MET A 1 460 ? 4.519 -0.715 25.020 1.00 80.38 460 MET A N 1
ATOM 3729 C CA . MET A 1 460 ? 3.832 -0.026 23.922 1.00 80.38 460 MET A CA 1
ATOM 3730 C C . MET A 1 460 ? 2.482 0.569 24.351 1.00 80.38 460 MET A C 1
ATOM 3732 O O . MET A 1 460 ? 2.092 1.605 23.816 1.00 80.38 460 MET A O 1
ATOM 3736 N N . SER A 1 461 ? 1.797 -0.044 25.322 1.00 83.69 461 SER A N 1
ATOM 3737 C CA . SER A 1 461 ? 0.579 0.497 25.940 1.00 83.69 461 SER A CA 1
ATOM 3738 C C . SER A 1 461 ? 0.893 1.727 26.795 1.00 83.69 461 SER A C 1
ATOM 3740 O O . SER A 1 461 ? 0.295 2.785 26.603 1.00 83.69 461 SER A O 1
ATOM 3742 N N . GLN A 1 462 ? 1.899 1.626 27.670 1.00 87.31 462 GLN A N 1
ATOM 3743 C CA . GLN A 1 462 ? 2.363 2.729 28.514 1.00 87.31 462 GLN A CA 1
ATOM 3744 C C . GLN A 1 462 ? 2.814 3.935 27.677 1.00 87.31 462 GLN A C 1
ATOM 3746 O O . GLN A 1 462 ? 2.404 5.061 27.952 1.00 87.31 462 GLN A O 1
ATOM 3751 N N . GLN A 1 463 ? 3.588 3.707 26.610 1.00 84.88 463 GLN A N 1
ATOM 3752 C CA . GLN A 1 463 ? 4.029 4.784 25.722 1.00 84.88 463 GLN A CA 1
ATOM 3753 C C . GLN A 1 463 ? 2.870 5.414 24.935 1.00 84.88 463 GLN A C 1
ATOM 3755 O O . GLN A 1 463 ? 2.903 6.611 24.678 1.00 84.88 463 GLN A O 1
ATOM 3760 N N . ALA A 1 464 ? 1.833 4.651 24.568 1.00 83.75 464 ALA A N 1
ATOM 3761 C CA . ALA A 1 464 ? 0.651 5.209 23.908 1.00 83.75 464 ALA A CA 1
ATOM 3762 C C . ALA A 1 464 ? -0.157 6.132 24.838 1.00 83.75 464 ALA A C 1
ATOM 3764 O O . ALA A 1 464 ? -0.650 7.161 24.380 1.00 83.75 464 ALA A O 1
ATOM 3765 N N . ILE A 1 465 ? -0.246 5.799 26.131 1.00 86.19 465 ILE A N 1
ATOM 3766 C CA . ILE A 1 465 ? -0.868 6.654 27.156 1.00 86.19 465 ILE A CA 1
ATOM 3767 C C . ILE A 1 465 ? -0.095 7.969 27.302 1.00 86.19 465 ILE A C 1
ATOM 3769 O O . ILE A 1 465 ? -0.708 9.031 27.291 1.00 86.19 465 ILE A O 1
ATOM 3773 N N . VAL A 1 466 ? 1.239 7.905 27.395 1.00 86.31 466 VAL A N 1
ATOM 3774 C CA . VAL A 1 466 ? 2.091 9.104 27.484 1.00 86.31 466 VAL A CA 1
ATOM 3775 C C . VAL A 1 466 ? 1.996 9.942 26.205 1.00 86.31 466 VAL A C 1
ATOM 3777 O O . VAL A 1 466 ? 1.772 11.142 26.293 1.00 86.31 466 VAL A O 1
ATOM 3780 N N . ASP A 1 467 ? 2.089 9.324 25.022 1.00 84.12 467 ASP A N 1
ATOM 3781 C CA . ASP A 1 467 ? 1.948 10.015 23.732 1.00 84.12 467 ASP A CA 1
ATOM 3782 C C . ASP A 1 467 ? 0.598 10.765 23.629 1.00 84.12 467 ASP A C 1
ATOM 3784 O O . ASP A 1 467 ? 0.575 11.924 23.222 1.00 84.12 467 ASP A O 1
ATOM 3788 N N . GLU A 1 468 ? -0.522 10.132 24.008 1.00 84.75 468 GLU A N 1
ATOM 3789 C CA . GLU A 1 468 ? -1.859 10.749 23.951 1.00 84.75 468 GLU A CA 1
ATOM 3790 C C . GLU A 1 468 ? -2.035 11.862 25.003 1.00 84.75 468 GLU A C 1
ATOM 3792 O O . GLU A 1 468 ? -2.664 12.881 24.719 1.00 84.75 468 GLU A O 1
ATOM 3797 N N . ALA A 1 469 ? -1.452 11.700 26.196 1.00 86.06 469 ALA A N 1
ATOM 3798 C CA . ALA A 1 469 ? -1.430 12.735 27.228 1.00 86.06 469 ALA A CA 1
ATOM 3799 C C . ALA A 1 469 ? -0.662 13.981 26.752 1.00 86.06 469 ALA A C 1
ATOM 3801 O O . ALA A 1 469 ? -1.165 15.097 26.871 1.00 86.06 469 ALA A O 1
ATOM 3802 N N . CYS A 1 470 ? 0.512 13.794 26.139 1.00 84.56 470 CYS A N 1
ATOM 3803 C CA . CYS A 1 470 ? 1.300 14.876 25.548 1.00 84.56 470 CYS A CA 1
ATOM 3804 C C . CYS A 1 470 ? 0.551 15.580 24.403 1.00 84.56 470 CYS A C 1
ATOM 3806 O O . CYS A 1 470 ? 0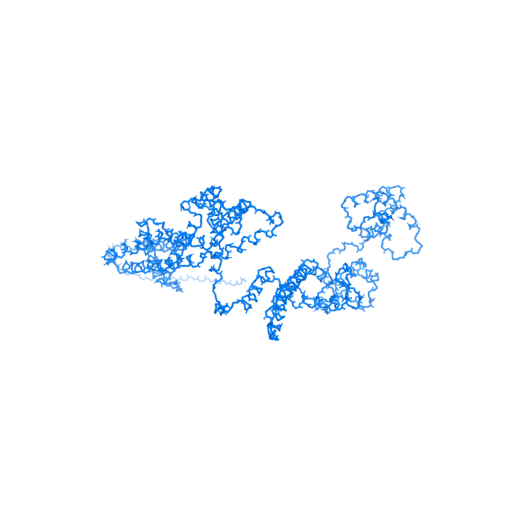.488 16.809 24.383 1.00 84.56 470 CYS A O 1
ATOM 3808 N N . ASP A 1 471 ? -0.055 14.823 23.478 1.00 84.56 471 ASP A N 1
ATOM 3809 C CA . ASP A 1 471 ? -0.871 15.384 22.389 1.00 84.56 471 ASP A CA 1
ATOM 3810 C C . ASP A 1 471 ? -2.057 16.214 22.944 1.00 84.56 471 ASP A C 1
ATOM 3812 O O . ASP A 1 471 ? -2.412 17.250 22.375 1.00 84.56 471 ASP A O 1
ATOM 3816 N N . ALA A 1 472 ? -2.650 15.801 24.073 1.00 86.19 472 ALA A N 1
ATOM 3817 C CA . ALA A 1 472 ? -3.734 16.524 24.740 1.00 86.19 472 ALA A CA 1
ATOM 3818 C C . ALA A 1 472 ? -3.274 17.816 25.441 1.00 86.19 472 ALA A C 1
ATOM 3820 O O . ALA A 1 472 ? -3.947 18.835 25.281 1.00 86.19 472 ALA A O 1
ATOM 3821 N N . VAL A 1 473 ? -2.124 17.812 26.136 1.00 86.50 473 VAL A N 1
ATOM 3822 C CA . VAL A 1 473 ? -1.507 19.037 26.693 1.00 86.50 473 VAL A CA 1
ATOM 3823 C C . VAL A 1 473 ? -1.310 20.069 25.589 1.00 86.50 473 VAL A C 1
ATOM 3825 O O . VAL A 1 473 ? -1.783 21.198 25.703 1.00 86.50 473 VAL A O 1
ATOM 3828 N N . LEU A 1 474 ? -0.642 19.670 24.500 1.00 82.88 474 LEU A N 1
ATOM 3829 C CA . LEU A 1 474 ? -0.302 20.572 23.400 1.00 82.88 474 LEU A CA 1
ATOM 3830 C C . LEU A 1 474 ? -1.554 21.179 22.769 1.00 82.88 474 LEU A C 1
ATOM 3832 O O . LEU A 1 474 ? -1.624 22.392 22.591 1.00 82.88 474 LEU A O 1
ATOM 3836 N N . LYS A 1 475 ? -2.574 20.354 22.510 1.00 84.25 475 LYS A N 1
ATOM 3837 C CA . LYS A 1 475 ? -3.849 20.824 21.966 1.00 84.25 475 LYS A CA 1
ATOM 3838 C C . LYS A 1 475 ? -4.595 21.757 22.929 1.00 84.25 475 LYS A C 1
ATOM 3840 O O . LYS A 1 475 ? -5.252 22.688 22.470 1.00 84.25 475 LYS A O 1
ATOM 3845 N N . SER A 1 476 ? -4.521 21.514 24.238 1.00 86.75 476 SER A N 1
ATOM 3846 C CA . SER A 1 476 ? -5.150 22.376 25.244 1.00 86.75 476 SER A CA 1
ATOM 3847 C C . SER A 1 476 ? -4.472 23.746 25.297 1.00 86.75 476 SER A C 1
ATOM 3849 O O . SER A 1 476 ? -5.153 24.760 25.183 1.00 86.75 476 SER A O 1
ATOM 3851 N N . LEU A 1 477 ? -3.136 23.789 25.357 1.00 80.62 477 LEU A N 1
ATOM 3852 C CA . LEU A 1 477 ? -2.373 25.043 25.322 1.00 80.62 477 LEU A CA 1
ATOM 3853 C C . LEU A 1 477 ? -2.622 25.828 24.018 1.00 80.62 477 LEU A C 1
ATOM 3855 O O . LEU A 1 477 ? -2.889 27.024 24.074 1.00 80.62 477 LEU A O 1
ATOM 3859 N N . GLU A 1 478 ? -2.659 25.158 22.858 1.00 75.81 478 GLU A N 1
ATOM 3860 C CA . GLU A 1 478 ? -3.036 25.776 21.568 1.00 75.81 478 GLU A CA 1
ATOM 3861 C C . GLU A 1 478 ? -4.507 26.251 21.505 1.00 75.81 478 GLU A C 1
ATOM 3863 O O . GLU A 1 478 ? -4.862 27.010 20.604 1.00 75.81 478 GLU A O 1
ATOM 3868 N N . THR A 1 479 ? -5.373 25.814 22.429 1.00 79.00 479 THR A N 1
ATOM 3869 C CA . THR A 1 479 ? -6.772 26.276 22.531 1.00 79.00 479 THR A CA 1
ATOM 3870 C C . THR A 1 479 ? -6.905 27.489 23.454 1.00 79.00 479 THR A C 1
ATOM 3872 O O . THR A 1 479 ? -7.693 28.382 23.157 1.00 79.00 479 THR A O 1
ATOM 3875 N N . TYR A 1 480 ? -6.133 27.538 24.547 1.00 67.00 480 TYR A N 1
ATOM 3876 C CA . TYR A 1 480 ? -6.073 28.698 25.448 1.00 67.00 480 TYR A CA 1
ATOM 3877 C C . TYR A 1 480 ? -5.420 29.915 24.788 1.00 67.00 480 TYR A C 1
ATOM 3879 O O . TYR A 1 480 ? -5.845 31.042 25.023 1.00 67.00 480 TYR A O 1
ATOM 3887 N N . PHE A 1 481 ? -4.437 29.678 23.920 1.00 65.19 481 PHE A N 1
ATOM 3888 C CA . PHE A 1 481 ? -3.714 30.713 23.193 1.00 65.19 481 PHE A CA 1
ATOM 3889 C C . PHE A 1 481 ? -3.806 30.432 21.681 1.00 65.19 481 PHE A C 1
ATOM 3891 O O . PHE A 1 481 ? -2.903 29.814 21.102 1.00 65.19 481 PHE A O 1
ATOM 3898 N N . PRO A 1 482 ? -4.931 30.797 21.033 1.00 58.19 482 PRO A N 1
ATOM 3899 C CA . PRO A 1 482 ? -5.171 30.482 19.630 1.00 58.19 482 PRO A CA 1
ATOM 3900 C C . PRO A 1 482 ? -4.126 31.117 18.705 1.00 58.19 482 PRO A C 1
ATOM 3902 O O . PRO A 1 482 ? -3.607 32.202 18.957 1.00 58.19 482 PRO A O 1
ATOM 3905 N N . LEU A 1 483 ? -3.839 30.434 17.593 1.00 51.84 483 LEU A N 1
ATOM 3906 C CA . LEU A 1 483 ? -2.895 30.902 16.576 1.00 51.84 483 LEU A CA 1
ATOM 3907 C C . LEU A 1 483 ? -3.340 32.251 15.999 1.00 51.84 483 LEU A C 1
ATOM 3909 O O . LEU A 1 483 ? -4.298 32.323 15.232 1.00 51.84 483 LEU A O 1
ATOM 3913 N N . TRP A 1 484 ? -2.604 33.294 16.364 1.00 52.06 484 TRP A N 1
ATOM 3914 C CA . TRP A 1 484 ? -2.839 34.672 15.961 1.00 52.06 484 TRP A CA 1
ATOM 3915 C C . TRP A 1 484 ? -2.597 34.897 14.456 1.00 52.06 484 TRP A C 1
ATOM 3917 O O . TRP A 1 484 ? -1.728 34.260 13.852 1.00 52.06 484 TRP A O 1
ATOM 3927 N N . THR A 1 485 ? -3.395 35.780 13.844 1.00 47.31 485 THR A N 1
ATOM 3928 C CA . THR A 1 485 ? -3.444 35.992 12.379 1.00 47.31 485 THR A CA 1
ATOM 3929 C C . THR A 1 485 ? -3.485 37.464 11.943 1.00 47.31 485 THR A C 1
ATOM 3931 O O . THR A 1 485 ? -3.803 37.739 10.786 1.00 47.31 485 THR A O 1
ATOM 3934 N N . SER A 1 486 ? -3.173 38.394 12.847 1.00 44.84 486 SER A N 1
ATOM 3935 C CA . SER A 1 486 ? -3.005 39.831 12.559 1.00 44.84 486 SER A CA 1
ATOM 3936 C C . SER A 1 486 ? -1.531 40.096 12.123 1.00 44.84 486 SER A C 1
ATOM 3938 O O . SER A 1 486 ? -0.901 39.170 11.610 1.00 44.84 486 SER A O 1
ATOM 3940 N N . GLY A 1 487 ? -0.895 41.274 12.183 1.00 48.00 487 GLY A N 1
ATOM 3941 C CA . GLY A 1 487 ? -1.223 42.588 12.753 1.00 48.00 487 GLY A CA 1
ATOM 3942 C C . GLY A 1 487 ? -0.096 43.059 13.675 1.00 48.00 487 GLY A C 1
ATOM 3943 O O . GLY A 1 487 ? 1.048 43.139 13.243 1.00 48.00 487 GLY A O 1
ATOM 3944 N N . ASP A 1 488 ? -0.450 43.323 14.926 1.00 53.09 488 ASP A N 1
ATOM 3945 C CA . ASP A 1 488 ? 0.339 43.972 15.981 1.00 53.09 488 ASP A CA 1
ATOM 3946 C C . ASP A 1 488 ? 1.296 43.016 16.746 1.00 53.09 488 ASP A C 1
ATOM 3948 O O . ASP A 1 488 ? 0.866 42.125 17.481 1.00 53.09 488 ASP A O 1
ATOM 3952 N N . ASP A 1 489 ? 2.612 43.187 16.583 1.00 58.75 489 ASP A N 1
ATOM 3953 C CA . ASP A 1 489 ? 3.630 42.224 17.053 1.00 58.75 489 ASP A CA 1
ATOM 3954 C C . ASP A 1 489 ? 3.744 42.072 18.596 1.00 58.75 489 ASP A C 1
ATOM 3956 O O . ASP A 1 489 ? 4.221 41.035 19.075 1.00 58.75 489 ASP A O 1
ATOM 3960 N N . ASP A 1 490 ? 3.274 43.045 19.386 1.00 57.69 490 ASP A N 1
ATOM 3961 C CA . ASP A 1 490 ? 3.413 43.054 20.854 1.00 57.69 490 ASP A CA 1
ATOM 3962 C C . ASP A 1 490 ? 2.491 42.033 21.552 1.00 57.69 490 ASP A C 1
ATOM 3964 O O . ASP A 1 490 ? 2.955 41.188 22.326 1.00 57.69 490 ASP A O 1
ATOM 3968 N N . GLU A 1 491 ? 1.190 42.023 21.225 1.00 57.81 491 GLU A N 1
ATOM 3969 C CA . GLU A 1 491 ? 0.227 41.052 21.783 1.00 57.81 491 GLU A CA 1
ATOM 3970 C C . GLU A 1 491 ? 0.591 39.608 21.397 1.00 57.81 491 GLU A C 1
ATOM 3972 O O . GLU A 1 491 ? 0.479 38.675 22.200 1.00 57.81 491 GLU A O 1
ATOM 3977 N N . ALA A 1 492 ? 1.082 39.414 20.167 1.00 58.88 492 ALA A N 1
ATOM 3978 C CA . ALA A 1 492 ? 1.549 38.117 19.683 1.00 58.88 492 ALA A CA 1
ATOM 3979 C C . ALA A 1 492 ? 2.748 37.590 20.492 1.00 58.88 492 ALA A C 1
ATOM 3981 O O . ALA A 1 492 ? 2.929 36.374 20.631 1.00 58.88 492 ALA A O 1
ATOM 3982 N N . THR A 1 493 ? 3.558 38.498 21.036 1.00 63.44 493 THR A N 1
ATOM 3983 C CA . THR A 1 493 ? 4.758 38.186 21.808 1.00 63.44 493 THR A CA 1
ATOM 3984 C C . THR A 1 493 ? 4.411 37.801 23.253 1.00 63.44 493 THR A C 1
ATOM 3986 O O . THR A 1 493 ? 4.875 36.751 23.707 1.00 63.44 493 THR A O 1
ATOM 3989 N N . SER A 1 494 ? 3.509 38.532 23.925 1.00 65.06 494 SER A N 1
ATOM 3990 C CA . SER A 1 494 ? 2.964 38.152 25.250 1.00 65.06 494 SER A CA 1
ATOM 3991 C C . SER A 1 494 ? 2.224 36.801 25.211 1.00 65.06 494 SER A C 1
ATOM 3993 O O . SER A 1 494 ? 2.481 35.913 26.034 1.00 65.06 494 SER A O 1
ATOM 3995 N N . ALA A 1 495 ? 1.389 36.559 24.192 1.00 64.62 495 ALA A N 1
ATOM 3996 C CA . ALA A 1 495 ? 0.687 35.281 24.044 1.00 64.62 495 ALA A CA 1
ATOM 3997 C C . ALA A 1 495 ? 1.654 34.091 23.866 1.00 64.62 495 ALA A C 1
ATOM 3999 O O . ALA A 1 495 ? 1.446 33.016 24.434 1.00 64.62 495 ALA A O 1
ATOM 4000 N N . LEU A 1 496 ? 2.744 34.267 23.108 1.00 66.31 496 LEU A N 1
ATOM 4001 C CA . LEU A 1 496 ? 3.775 33.238 22.935 1.00 66.31 496 LEU A CA 1
ATOM 4002 C C . LEU A 1 496 ? 4.630 33.026 24.196 1.00 66.31 496 LEU A C 1
ATOM 4004 O O . LEU A 1 496 ? 5.015 31.883 24.465 1.00 66.31 496 LEU A O 1
ATOM 4008 N N . ALA A 1 497 ? 4.896 34.079 24.974 1.00 68.81 497 ALA A N 1
ATOM 4009 C CA . ALA A 1 497 ? 5.549 33.978 26.279 1.00 68.81 497 ALA A CA 1
ATOM 4010 C C . ALA A 1 497 ? 4.678 33.191 27.275 1.00 68.81 497 ALA A C 1
ATOM 4012 O O . ALA A 1 497 ? 5.151 32.223 27.873 1.00 68.81 497 ALA A O 1
ATOM 4013 N N . SER A 1 498 ? 3.381 33.506 27.345 1.00 72.44 498 SER A N 1
ATOM 4014 C CA . SER A 1 498 ? 2.396 32.806 28.182 1.00 72.44 498 SER A CA 1
ATOM 4015 C C . SER A 1 498 ? 2.261 31.314 27.832 1.00 72.44 498 SER A C 1
ATOM 4017 O O . SER A 1 498 ? 2.186 30.473 28.730 1.00 72.44 498 SER A O 1
ATOM 4019 N N . ILE A 1 499 ? 2.320 30.942 26.541 1.00 71.75 499 ILE A N 1
ATOM 4020 C CA . ILE A 1 499 ? 2.399 29.527 26.120 1.00 71.75 499 ILE A CA 1
ATOM 4021 C C . ILE A 1 499 ? 3.688 28.860 26.623 1.00 71.75 499 ILE A C 1
ATOM 4023 O O . ILE A 1 499 ? 3.638 27.705 27.051 1.00 71.75 499 ILE A O 1
ATOM 4027 N N . SER A 1 500 ? 4.841 29.540 26.541 1.00 76.62 500 SER A N 1
ATOM 4028 C CA . SER A 1 500 ? 6.123 28.979 27.002 1.00 76.62 500 SER A CA 1
ATOM 4029 C C . SER A 1 500 ? 6.099 28.741 28.508 1.00 76.62 500 SER A C 1
ATOM 4031 O O . SER A 1 500 ? 6.357 27.623 28.947 1.00 76.62 500 SER A O 1
ATOM 4033 N N . MET A 1 501 ? 5.674 29.747 29.277 1.00 79.19 501 MET A N 1
ATOM 4034 C CA . MET A 1 501 ? 5.519 29.678 30.730 1.00 79.19 501 MET A CA 1
ATOM 4035 C C . MET A 1 501 ? 4.557 28.554 31.142 1.00 79.19 501 MET A C 1
ATOM 4037 O O . MET A 1 501 ? 4.911 27.704 31.960 1.00 79.19 501 MET A O 1
ATOM 4041 N N . GLY A 1 502 ? 3.385 28.457 30.502 1.00 81.88 502 GLY A N 1
ATOM 4042 C CA . GLY A 1 502 ? 2.440 27.363 30.743 1.00 81.88 502 GLY A CA 1
ATOM 4043 C C . GLY A 1 502 ? 3.011 25.977 30.402 1.00 81.88 502 GLY A C 1
ATOM 4044 O O . GLY A 1 502 ? 2.776 25.012 31.129 1.00 81.88 502 GLY A O 1
ATOM 4045 N N . LEU A 1 503 ? 3.808 25.850 29.336 1.00 83.56 503 LEU A N 1
ATOM 4046 C CA . LEU A 1 503 ? 4.471 24.590 28.979 1.00 83.56 503 LEU A CA 1
ATOM 4047 C C . LEU A 1 503 ? 5.601 24.223 29.958 1.00 83.56 503 LEU A C 1
ATOM 4049 O O . LEU A 1 503 ? 5.780 23.045 30.268 1.00 83.56 503 LEU A O 1
ATOM 4053 N N . GLU A 1 504 ? 6.350 25.204 30.459 1.00 84.69 504 GLU A N 1
ATOM 4054 C CA . GLU A 1 504 ? 7.391 25.022 31.478 1.00 84.69 504 GLU A CA 1
ATOM 4055 C C . GLU A 1 504 ? 6.792 24.561 32.812 1.00 84.69 504 GLU A C 1
ATOM 4057 O O . GLU A 1 504 ? 7.253 23.565 33.371 1.00 84.69 504 GLU A O 1
ATOM 4062 N N . MET A 1 505 ? 5.695 25.186 33.249 1.00 87.25 505 MET A N 1
ATOM 4063 C CA . MET A 1 505 ? 4.890 24.768 34.403 1.00 87.25 505 MET A CA 1
ATOM 4064 C C . MET A 1 505 ? 4.415 23.310 34.301 1.00 87.25 505 MET A C 1
ATOM 4066 O O . MET A 1 505 ? 4.581 22.524 35.239 1.00 87.25 505 MET A O 1
ATOM 4070 N N . VAL A 1 506 ? 3.867 22.911 33.145 1.00 86.38 506 VAL A N 1
ATOM 4071 C CA . VAL A 1 506 ? 3.457 21.517 32.901 1.00 86.38 506 VAL A CA 1
ATOM 4072 C C . VAL A 1 506 ? 4.665 20.574 32.922 1.00 86.38 506 VAL A C 1
ATOM 4074 O O . VAL A 1 506 ? 4.603 19.503 33.528 1.00 86.38 506 VAL A O 1
ATOM 4077 N N . ASN A 1 507 ? 5.781 20.958 32.299 1.00 88.88 507 ASN A N 1
ATOM 4078 C CA . ASN A 1 507 ? 6.995 20.141 32.252 1.00 88.88 507 ASN A CA 1
ATOM 4079 C C . ASN A 1 507 ? 7.638 19.942 33.630 1.00 88.88 507 ASN A C 1
ATOM 4081 O O . ASN A 1 507 ? 8.120 18.843 33.917 1.00 88.88 507 ASN A O 1
ATOM 4085 N N . ASP A 1 508 ? 7.615 20.952 34.497 1.00 88.94 508 ASP A N 1
ATOM 4086 C CA . ASP A 1 508 ? 8.052 20.845 35.888 1.00 88.94 508 ASP A CA 1
ATOM 4087 C C . ASP A 1 508 ? 7.160 19.873 36.688 1.00 88.94 508 ASP A C 1
ATOM 4089 O O . ASP A 1 508 ? 7.674 18.941 37.316 1.00 88.94 508 ASP A O 1
ATOM 4093 N N . ALA A 1 509 ? 5.830 19.990 36.580 1.00 88.12 509 ALA A N 1
ATOM 4094 C CA . ALA A 1 509 ? 4.884 19.079 37.234 1.00 88.12 509 ALA A CA 1
ATOM 4095 C C . ALA A 1 509 ? 5.046 17.612 36.775 1.00 88.12 509 ALA A C 1
ATOM 4097 O O . ALA A 1 509 ? 5.028 16.685 37.597 1.00 88.12 509 ALA A O 1
ATOM 4098 N N . LEU A 1 510 ? 5.258 17.392 35.472 1.00 87.50 510 LEU A N 1
ATOM 4099 C CA . LEU A 1 510 ? 5.549 16.074 34.896 1.00 87.50 510 LEU A CA 1
ATOM 4100 C C . LEU A 1 510 ? 6.899 15.525 35.382 1.00 87.50 510 LEU A C 1
ATOM 4102 O O . LEU A 1 510 ? 6.974 14.367 35.799 1.00 87.50 510 LEU A O 1
ATOM 4106 N N . THR A 1 511 ? 7.944 16.358 35.400 1.00 89.19 511 THR A N 1
ATOM 4107 C CA . THR A 1 511 ? 9.298 15.963 35.827 1.00 89.19 511 THR A CA 1
ATOM 4108 C C . THR A 1 511 ? 9.329 15.597 37.311 1.00 89.19 511 THR A C 1
ATOM 4110 O O . THR A 1 511 ? 9.847 14.536 37.668 1.00 89.19 511 THR A O 1
ATOM 4113 N N . LYS A 1 512 ? 8.692 16.398 38.178 1.00 89.88 512 LYS A N 1
ATOM 4114 C CA . LYS A 1 512 ? 8.507 16.096 39.612 1.00 89.88 512 LYS A CA 1
ATOM 4115 C C . LYS A 1 512 ? 7.733 14.792 39.843 1.00 89.88 512 LYS A C 1
ATOM 4117 O O . LYS A 1 512 ? 7.978 14.102 40.830 1.00 89.88 512 LYS A O 1
ATOM 4122 N N . SER A 1 513 ? 6.864 14.414 38.906 1.00 87.38 513 SER A N 1
ATOM 4123 C CA . SER A 1 513 ? 6.101 13.155 38.921 1.00 87.38 513 SER A CA 1
ATOM 4124 C C . SER A 1 513 ? 6.815 11.987 38.217 1.00 87.38 513 SER A C 1
ATOM 4126 O O . SER A 1 513 ? 6.261 10.891 38.079 1.00 87.38 513 SER A O 1
ATOM 4128 N N . GLY A 1 514 ? 8.062 12.183 37.775 1.00 83.88 514 GLY A N 1
ATOM 4129 C CA . GLY A 1 514 ? 8.884 11.154 37.141 1.00 83.88 514 GLY A CA 1
ATOM 4130 C C . GLY A 1 514 ? 8.439 10.776 35.725 1.00 83.88 514 GLY A C 1
ATOM 4131 O O . GLY A 1 514 ? 8.601 9.615 35.328 1.00 83.88 514 GLY A O 1
ATOM 4132 N N . LEU A 1 515 ? 7.849 11.714 34.982 1.00 85.00 515 LEU A N 1
ATOM 4133 C CA . LEU A 1 515 ? 7.597 11.633 33.540 1.00 85.00 515 LEU A CA 1
ATOM 4134 C C . LEU A 1 515 ? 8.604 12.515 32.779 1.00 85.00 515 LEU A C 1
ATOM 4136 O O . LEU A 1 515 ? 9.104 13.487 33.344 1.00 85.00 515 LEU A O 1
ATOM 4140 N N . PRO A 1 516 ? 8.935 12.188 31.517 1.00 82.56 516 PRO A N 1
ATOM 4141 C CA . PRO A 1 516 ? 9.774 13.054 30.695 1.00 82.56 516 PRO A CA 1
ATOM 4142 C C . PRO A 1 516 ? 9.035 14.359 30.335 1.00 82.56 516 PRO A C 1
ATOM 4144 O O . PRO A 1 516 ? 7.810 14.331 30.180 1.00 82.56 516 PRO A O 1
ATOM 4147 N N . PRO A 1 517 ? 9.755 15.480 30.146 1.00 84.31 517 PRO A N 1
ATOM 4148 C CA . PRO A 1 517 ? 9.168 16.717 29.643 1.00 84.31 517 PRO A CA 1
ATOM 4149 C C . PRO A 1 517 ? 8.710 16.576 28.182 1.00 84.31 517 PRO A C 1
ATOM 4151 O O . PRO A 1 517 ? 9.213 15.753 27.411 1.00 84.31 517 PRO A O 1
ATOM 4154 N N . ILE A 1 518 ? 7.755 17.415 27.789 1.00 82.69 518 ILE A N 1
ATOM 4155 C CA . ILE A 1 518 ? 7.135 17.441 26.466 1.00 82.69 518 ILE A CA 1
ATOM 4156 C C . ILE A 1 518 ? 7.989 18.280 25.504 1.00 82.69 518 ILE A C 1
ATOM 4158 O O . ILE A 1 518 ? 7.937 19.510 25.496 1.00 82.69 518 ILE A O 1
ATOM 4162 N N . GLU A 1 519 ? 8.743 17.609 24.631 1.00 72.31 519 GLU A N 1
ATOM 4163 C CA . GLU A 1 519 ? 9.509 18.254 23.554 1.00 72.31 519 GLU A CA 1
ATOM 4164 C C . GLU A 1 519 ? 8.628 18.629 22.345 1.00 72.31 519 GLU A C 1
ATOM 4166 O O . GLU A 1 519 ? 8.552 17.907 21.345 1.00 72.31 519 GLU A O 1
ATOM 4171 N N . SER A 1 520 ? 7.994 19.803 22.379 1.00 69.12 520 SER A N 1
ATOM 4172 C CA . SER A 1 520 ? 7.264 20.334 21.220 1.00 69.12 520 SER A CA 1
ATOM 4173 C C . SER A 1 520 ? 8.130 21.257 20.366 1.00 69.12 520 SER A C 1
ATOM 4175 O O . SER A 1 520 ? 8.144 22.470 20.547 1.00 69.12 520 SER A O 1
ATOM 4177 N N . ARG A 1 521 ? 8.820 20.701 19.360 1.00 63.50 521 ARG A N 1
ATOM 4178 C CA . ARG A 1 521 ? 9.682 21.480 18.440 1.00 63.50 521 ARG A CA 1
ATOM 4179 C C . ARG A 1 521 ? 8.975 22.655 17.753 1.00 63.50 521 ARG A C 1
ATOM 4181 O O . ARG A 1 521 ? 9.645 23.609 17.367 1.00 63.50 521 ARG A O 1
ATOM 4188 N N . SER A 1 522 ? 7.658 22.582 17.553 1.00 61.16 522 SER A N 1
ATOM 4189 C CA . SER A 1 522 ? 6.855 23.688 17.019 1.00 61.16 522 SER A CA 1
ATOM 4190 C C . SER A 1 522 ? 6.670 24.801 18.046 1.00 61.16 522 SER A C 1
ATOM 4192 O O . SER A 1 522 ? 6.887 25.958 17.693 1.00 61.16 522 SER A O 1
ATOM 4194 N N . LEU A 1 523 ? 6.324 24.473 19.297 1.00 59.72 523 LEU A N 1
ATOM 4195 C CA . LEU A 1 523 ? 6.188 25.466 20.367 1.00 59.72 523 LEU A CA 1
ATOM 4196 C C . LEU A 1 523 ? 7.548 26.038 20.772 1.00 59.72 523 LEU A C 1
ATOM 4198 O O . LEU A 1 523 ? 7.696 27.251 20.745 1.00 59.72 523 LEU A O 1
ATOM 4202 N N . THR A 1 524 ? 8.575 25.210 20.997 1.00 59.09 524 THR A N 1
ATOM 4203 C CA . THR A 1 524 ? 9.939 25.675 21.307 1.00 59.09 524 THR A CA 1
ATOM 4204 C C . THR A 1 524 ? 10.458 26.637 20.235 1.00 59.09 524 THR A C 1
ATOM 4206 O O . THR A 1 524 ? 10.965 27.703 20.557 1.00 59.09 524 THR A O 1
ATOM 4209 N N . ARG A 1 525 ? 10.270 26.330 18.941 1.00 60.62 525 ARG A N 1
ATOM 4210 C CA . ARG A 1 525 ? 10.686 27.231 17.850 1.00 60.62 525 ARG A CA 1
ATOM 4211 C C . ARG A 1 525 ? 9.888 28.542 17.809 1.00 60.62 525 ARG A C 1
ATOM 4213 O O . ARG A 1 525 ? 10.429 29.540 17.341 1.00 60.62 525 ARG A O 1
ATOM 4220 N N . ARG A 1 526 ? 8.621 28.542 18.237 1.00 59.62 526 ARG A N 1
ATOM 4221 C CA . ARG A 1 526 ? 7.775 29.745 18.311 1.00 59.62 526 ARG A CA 1
ATOM 4222 C C . ARG A 1 526 ? 8.142 30.603 19.528 1.00 59.62 526 ARG A C 1
ATOM 4224 O O . ARG A 1 526 ? 8.396 31.787 19.346 1.00 59.62 526 ARG A O 1
ATOM 4231 N N . ALA A 1 527 ? 8.294 29.998 20.705 1.00 55.19 527 ALA A N 1
ATOM 4232 C CA . ALA A 1 527 ? 8.767 30.654 21.926 1.00 55.19 527 ALA A CA 1
ATOM 4233 C C . ALA A 1 527 ? 10.159 31.285 21.731 1.00 55.19 527 ALA A C 1
ATOM 4235 O O . ALA A 1 527 ? 10.333 32.479 21.950 1.00 55.19 527 ALA A O 1
ATOM 4236 N N . SER A 1 528 ? 11.126 30.547 21.167 1.00 58.06 528 SER A N 1
ATOM 4237 C CA . SER A 1 528 ? 12.450 31.097 20.817 1.00 58.06 528 SER A CA 1
ATOM 4238 C C . SER A 1 528 ? 12.436 32.132 19.680 1.00 58.06 528 SER A C 1
ATOM 4240 O O . SER A 1 528 ? 13.484 32.713 19.396 1.00 58.06 528 SER A O 1
ATOM 4242 N N . LYS A 1 529 ? 11.306 32.338 18.985 1.00 57.03 529 LYS A N 1
ATOM 4243 C CA . LYS A 1 529 ? 11.132 33.469 18.060 1.00 57.03 529 LYS A CA 1
ATOM 4244 C C . LYS A 1 529 ? 10.613 34.694 18.819 1.00 57.03 529 LYS A C 1
ATOM 4246 O O . LYS A 1 529 ? 11.190 35.757 18.651 1.00 57.03 529 LYS A O 1
ATOM 4251 N N . ALA A 1 530 ? 9.597 34.529 19.670 1.00 53.59 530 ALA A N 1
ATOM 4252 C CA . ALA A 1 530 ? 9.055 35.601 20.512 1.00 53.59 530 ALA A CA 1
ATOM 4253 C C . ALA A 1 530 ? 10.124 36.211 21.434 1.00 53.59 530 ALA A C 1
ATOM 4255 O O . ALA A 1 530 ? 10.329 37.417 21.411 1.00 53.59 530 ALA A O 1
ATOM 4256 N N . ALA A 1 531 ? 10.903 35.370 22.126 1.00 54.59 531 ALA A N 1
ATOM 4257 C CA . ALA A 1 531 ? 11.976 35.815 23.022 1.00 54.59 531 ALA A CA 1
ATOM 4258 C C . ALA A 1 531 ? 13.082 36.646 22.332 1.00 54.59 531 ALA A C 1
ATOM 4260 O O . ALA A 1 531 ? 13.818 37.366 22.997 1.00 54.59 531 ALA A O 1
ATOM 4261 N N . LYS A 1 532 ? 13.216 36.551 21.001 1.00 59.72 532 LYS A N 1
ATOM 4262 C CA . LYS A 1 532 ? 14.142 37.394 20.226 1.00 59.72 532 LYS A CA 1
ATOM 4263 C C . LYS A 1 532 ? 13.537 38.736 19.841 1.00 59.72 532 LYS A C 1
ATOM 4265 O O . LYS A 1 532 ? 14.268 39.712 19.791 1.00 59.72 532 LYS A O 1
ATOM 4270 N N . VAL A 1 533 ? 12.226 38.777 19.600 1.00 56.31 533 VAL A N 1
ATOM 4271 C CA . VAL A 1 533 ? 11.501 40.029 19.350 1.00 56.31 533 VAL A CA 1
ATOM 4272 C C . VAL A 1 533 ? 11.534 40.891 20.614 1.00 56.31 533 VAL A C 1
ATOM 4274 O O . VAL A 1 533 ? 11.917 42.050 20.530 1.00 56.31 533 VAL A O 1
ATOM 4277 N N . THR A 1 534 ? 11.290 40.312 21.799 1.00 54.22 534 THR A N 1
ATOM 4278 C CA . THR A 1 534 ? 11.473 41.034 23.075 1.00 54.22 534 THR A CA 1
ATOM 4279 C C . THR A 1 534 ? 12.904 41.535 23.273 1.00 54.22 534 THR A C 1
ATOM 4281 O O . THR A 1 534 ? 13.094 42.651 23.741 1.00 54.22 534 THR A O 1
ATOM 4284 N N . GLU A 1 535 ? 13.920 40.735 22.922 1.00 55.88 535 GLU A N 1
ATOM 4285 C CA . GLU A 1 535 ? 15.331 41.128 23.075 1.00 55.88 535 GLU A CA 1
ATOM 4286 C C . GLU A 1 535 ? 15.734 42.248 22.097 1.00 55.88 535 GLU A C 1
ATOM 4288 O O . GLU A 1 535 ? 16.551 43.092 22.453 1.00 55.88 535 GLU A O 1
ATOM 4293 N N . GLU A 1 536 ? 15.161 42.299 20.888 1.00 53.91 536 GLU A N 1
ATOM 4294 C CA . GLU A 1 536 ? 15.366 43.410 19.946 1.00 53.91 536 GLU A CA 1
ATOM 4295 C C . GLU A 1 536 ? 14.634 44.690 20.392 1.00 53.91 536 GLU A C 1
ATOM 4297 O O . GLU A 1 536 ? 15.241 45.758 20.340 1.00 53.91 536 GLU A O 1
ATOM 4302 N N . VAL A 1 537 ? 13.399 44.591 20.906 1.00 53.34 537 VAL A N 1
ATOM 4303 C CA . VAL A 1 537 ? 12.610 45.743 21.398 1.00 53.34 537 VAL A CA 1
ATOM 4304 C C . VAL A 1 537 ? 13.244 46.390 22.637 1.00 53.34 537 VAL A C 1
ATOM 4306 O O . VAL A 1 537 ? 13.457 47.603 22.657 1.00 53.34 537 VAL A O 1
ATOM 4309 N N . PHE A 1 538 ? 13.660 45.599 23.635 1.00 47.91 538 PHE A N 1
ATOM 4310 C CA . PHE A 1 538 ? 14.384 46.136 24.800 1.00 47.91 538 PHE A CA 1
ATOM 4311 C C . PHE A 1 538 ? 15.702 46.820 24.406 1.00 47.91 538 PHE A C 1
ATOM 4313 O O . PHE A 1 538 ? 16.094 47.816 25.010 1.00 47.91 538 PHE A O 1
ATOM 4320 N N . ARG A 1 539 ? 16.374 46.323 23.358 1.00 46.22 539 ARG A N 1
ATOM 4321 C CA . ARG A 1 539 ? 17.617 46.914 22.849 1.00 46.22 539 ARG A CA 1
ATOM 4322 C C . ARG A 1 539 ? 17.397 48.236 22.113 1.00 46.22 539 ARG A C 1
ATOM 4324 O O . ARG A 1 539 ? 18.354 48.988 21.967 1.00 46.22 539 ARG A O 1
ATOM 4331 N N . THR A 1 540 ? 16.187 48.520 21.627 1.00 49.16 540 THR A N 1
ATOM 4332 C CA . THR A 1 540 ? 15.850 49.828 21.043 1.00 49.16 540 THR A CA 1
ATOM 4333 C C . THR A 1 540 ? 15.463 50.867 22.093 1.00 49.16 540 THR A C 1
ATOM 4335 O O . THR A 1 540 ? 15.838 52.025 21.929 1.00 49.16 540 THR A O 1
ATOM 4338 N N . ASP A 1 541 ? 14.819 50.467 23.195 1.00 41.69 541 ASP A N 1
ATOM 4339 C CA . ASP A 1 541 ? 14.491 51.387 24.298 1.00 41.69 541 ASP A CA 1
ATOM 4340 C C . ASP A 1 541 ? 15.730 51.798 25.115 1.00 41.69 541 ASP A C 1
ATOM 4342 O O . ASP A 1 541 ? 15.859 52.961 25.493 1.00 41.69 541 ASP A O 1
ATOM 4346 N N . GLU A 1 542 ? 16.702 50.897 25.312 1.00 42.09 542 GLU A N 1
ATOM 4347 C CA . GLU A 1 542 ? 17.962 51.203 26.023 1.00 42.09 542 GLU A CA 1
ATOM 4348 C C . GLU A 1 542 ? 18.845 52.241 25.281 1.00 42.09 542 GLU A C 1
ATOM 4350 O O . GLU A 1 542 ? 19.762 52.813 25.864 1.00 42.09 542 GLU A O 1
ATOM 4355 N N . TYR A 1 543 ? 18.545 52.542 24.009 1.00 44.88 543 TYR A N 1
ATOM 4356 C CA . TYR A 1 543 ? 19.183 53.616 23.230 1.00 44.88 543 TYR A CA 1
ATOM 4357 C C . TYR A 1 543 ? 18.421 54.956 23.250 1.00 44.88 543 TYR A C 1
ATOM 4359 O O . TYR A 1 543 ? 18.885 55.917 22.634 1.00 44.88 543 TYR A O 1
ATOM 4367 N N . LEU A 1 544 ? 17.276 55.045 23.938 1.00 45.22 544 LEU A N 1
ATOM 4368 C CA . LEU A 1 544 ? 16.417 56.240 23.979 1.00 45.22 544 LEU A CA 1
ATOM 4369 C C . LEU A 1 544 ? 16.347 56.930 25.354 1.00 45.22 544 LEU A C 1
ATOM 4371 O O . LEU A 1 544 ? 15.652 57.936 25.483 1.00 45.22 544 LEU A O 1
ATOM 4375 N N . THR A 1 545 ? 17.080 56.447 26.365 1.00 45.69 545 THR A N 1
ATOM 4376 C CA . THR A 1 545 ? 17.050 57.004 27.735 1.00 45.69 545 THR A CA 1
ATOM 4377 C C . THR A 1 545 ? 18.333 57.713 28.183 1.00 45.69 545 THR A C 1
ATOM 4379 O O . THR A 1 545 ? 18.437 58.057 29.355 1.00 45.69 545 THR A O 1
ATOM 4382 N N . ASP A 1 546 ? 19.295 57.956 27.286 1.00 41.66 546 ASP A N 1
ATOM 4383 C CA . ASP A 1 546 ? 20.560 58.647 27.602 1.00 41.66 546 ASP A CA 1
ATOM 4384 C C . ASP A 1 546 ? 20.776 59.896 26.719 1.00 41.66 546 ASP A C 1
ATOM 4386 O O . ASP A 1 546 ? 21.617 59.926 25.819 1.00 41.66 546 ASP A O 1
ATOM 4390 N N . THR A 1 547 ? 19.985 60.953 26.946 1.00 41.06 547 THR A N 1
ATOM 4391 C CA . THR A 1 547 ? 20.376 62.359 26.672 1.00 41.06 547 THR A CA 1
ATOM 4392 C C . THR A 1 547 ? 19.423 63.345 27.368 1.00 41.06 547 THR A C 1
ATOM 4394 O O . THR A 1 547 ? 18.568 63.967 26.741 1.00 41.06 547 THR A O 1
ATOM 4397 N N . ASP A 1 548 ? 19.578 63.507 28.686 1.00 38.28 548 ASP A N 1
ATOM 4398 C CA . ASP A 1 548 ? 18.944 64.608 29.423 1.00 38.28 548 ASP A CA 1
ATOM 4399 C C . ASP A 1 548 ? 19.700 65.936 29.199 1.00 38.28 548 ASP A C 1
ATOM 4401 O O . ASP A 1 548 ? 20.875 66.061 29.536 1.00 38.28 548 ASP A O 1
ATOM 4405 N N . ILE A 1 549 ? 18.963 66.917 28.671 1.00 42.75 549 ILE A N 1
ATOM 4406 C CA . ILE A 1 549 ? 18.891 68.330 29.099 1.00 42.75 549 ILE A CA 1
ATOM 4407 C C . ILE A 1 549 ? 20.202 69.134 29.281 1.00 42.75 549 ILE A C 1
ATOM 4409 O O . ILE A 1 549 ? 20.909 68.992 30.279 1.00 42.75 549 ILE A O 1
ATOM 4413 N N . SER A 1 550 ? 20.363 70.176 28.454 1.00 33.50 550 SER A N 1
ATOM 4414 C CA . SER A 1 550 ? 20.721 71.527 28.935 1.00 33.50 550 SER A CA 1
ATOM 4415 C C . SER A 1 550 ? 20.298 72.616 27.941 1.00 33.50 550 SER A C 1
ATOM 4417 O O . SER A 1 550 ? 20.586 72.500 26.749 1.00 33.50 550 SER A O 1
ATOM 4419 N N . ASP A 1 551 ? 19.641 73.657 28.449 1.00 41.78 551 ASP A N 1
ATOM 4420 C CA . ASP A 1 551 ? 19.313 74.904 27.747 1.00 41.78 551 ASP A CA 1
ATOM 4421 C C . ASP A 1 551 ? 20.573 75.720 27.361 1.00 41.78 551 ASP A C 1
ATOM 4423 O O . ASP A 1 551 ? 21.645 75.480 27.918 1.00 41.78 551 ASP A O 1
ATOM 4427 N N . ASP A 1 552 ? 20.441 76.640 26.391 1.00 38.34 552 ASP A N 1
ATOM 4428 C CA . ASP A 1 552 ? 20.844 78.069 26.482 1.00 38.34 552 ASP A CA 1
ATOM 4429 C C . ASP A 1 552 ? 20.983 78.745 25.085 1.00 38.34 552 ASP A C 1
ATOM 4431 O O . ASP A 1 552 ? 21.814 78.359 24.264 1.00 38.34 552 ASP A O 1
ATOM 4435 N N . ASP A 1 553 ? 20.155 79.780 24.889 1.00 41.19 553 ASP A N 1
ATOM 4436 C CA . ASP A 1 553 ? 20.395 81.097 24.259 1.00 41.19 553 ASP A CA 1
ATOM 4437 C C . ASP A 1 553 ? 20.769 81.359 22.763 1.00 41.19 553 ASP A C 1
ATOM 4439 O O . ASP A 1 553 ? 21.569 80.688 22.113 1.00 41.19 553 ASP A O 1
ATOM 4443 N N . ASP A 1 554 ? 20.194 82.493 22.319 1.00 38.62 554 ASP A N 1
ATOM 4444 C CA . ASP A 1 554 ? 20.594 83.501 21.311 1.00 38.62 554 ASP A CA 1
ATOM 4445 C C . ASP A 1 554 ? 20.359 83.343 19.778 1.00 38.62 554 ASP A C 1
ATOM 4447 O O . ASP A 1 554 ? 21.121 82.726 19.035 1.00 38.62 554 ASP A O 1
ATOM 4451 N N . ASP A 1 555 ? 19.341 84.108 19.347 1.00 39.75 555 ASP A N 1
ATOM 4452 C CA . ASP A 1 555 ? 19.301 85.129 18.276 1.00 39.75 555 ASP A CA 1
ATOM 4453 C C . ASP A 1 555 ? 19.328 84.822 16.755 1.00 39.75 555 ASP A C 1
ATOM 4455 O O . ASP A 1 555 ? 20.023 83.961 16.214 1.00 39.75 555 ASP A O 1
ATOM 4459 N N . ASP A 1 556 ? 18.519 85.648 16.074 1.00 44.59 556 ASP A N 1
ATOM 4460 C CA . ASP A 1 556 ? 18.305 85.811 14.630 1.00 44.59 556 ASP A CA 1
ATOM 4461 C C . ASP A 1 556 ? 19.596 86.050 13.808 1.00 44.59 556 ASP A C 1
ATOM 4463 O O . ASP A 1 556 ? 20.509 86.724 14.278 1.00 44.59 556 ASP A O 1
ATOM 4467 N N . ASP A 1 557 ? 19.612 85.654 12.520 1.00 39.06 557 ASP A N 1
ATOM 4468 C CA . ASP A 1 557 ? 19.587 86.665 11.437 1.00 39.06 557 ASP A CA 1
ATOM 4469 C C . ASP A 1 557 ? 19.285 86.116 10.015 1.00 39.06 557 ASP A C 1
ATOM 4471 O O . ASP A 1 557 ? 19.319 84.915 9.732 1.00 39.06 557 ASP A O 1
ATOM 4475 N N . ASP A 1 558 ? 18.961 87.051 9.120 1.00 42.03 558 ASP A N 1
ATOM 4476 C CA . ASP A 1 558 ? 18.254 86.884 7.841 1.00 42.03 558 ASP A CA 1
ATOM 4477 C C . ASP A 1 558 ? 19.111 86.504 6.591 1.00 42.03 558 ASP A C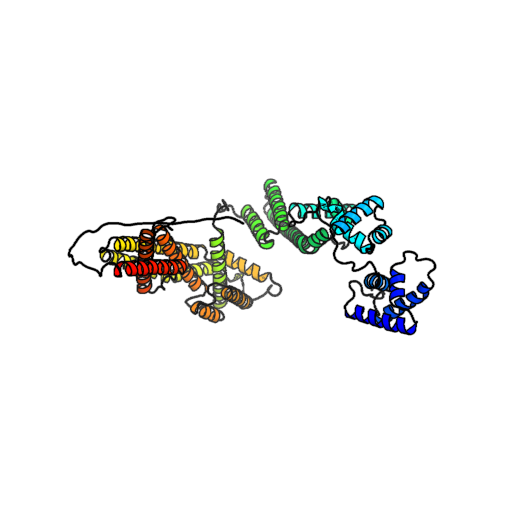 1
ATOM 4479 O O . ASP A 1 558 ? 20.116 87.137 6.281 1.00 42.03 558 ASP A O 1
ATOM 4483 N N . VAL A 1 559 ? 18.561 85.591 5.766 1.00 44.41 559 VAL A N 1
ATOM 4484 C CA . VAL A 1 559 ? 18.348 85.707 4.288 1.00 44.41 559 VAL A CA 1
ATOM 4485 C C . VAL A 1 559 ? 19.540 85.820 3.289 1.00 44.41 559 VAL A C 1
ATOM 4487 O O . VAL A 1 559 ? 20.661 86.201 3.588 1.00 44.41 559 VAL A O 1
ATOM 4490 N N . VAL A 1 560 ? 19.193 85.537 2.014 1.00 40.34 560 VAL A N 1
ATOM 4491 C CA . VAL A 1 560 ? 19.873 85.774 0.708 1.00 40.34 560 VAL A CA 1
ATOM 4492 C C . VAL A 1 560 ? 20.459 84.474 0.110 1.00 40.34 560 VAL A C 1
ATOM 4494 O O . VAL A 1 560 ? 21.476 83.977 0.569 1.00 40.34 560 VAL A O 1
ATOM 4497 N N . LYS A 1 561 ? 19.754 83.759 -0.793 1.00 41.59 561 LYS A N 1
ATOM 4498 C CA . LYS A 1 561 ? 19.543 84.027 -2.249 1.00 41.59 561 LYS A CA 1
ATOM 4499 C C . LYS A 1 561 ? 20.860 84.019 -3.064 1.00 41.59 561 LYS A C 1
ATOM 4501 O O . LYS A 1 561 ? 21.873 84.483 -2.572 1.00 41.59 561 LYS A O 1
ATOM 4506 N N . ASN A 1 562 ? 20.938 83.566 -4.319 1.00 36.66 562 ASN A N 1
ATOM 4507 C CA . ASN A 1 562 ? 19.929 83.155 -5.308 1.00 36.66 562 ASN A CA 1
ATOM 4508 C C . ASN A 1 562 ? 20.625 82.367 -6.450 1.00 36.66 562 ASN A C 1
ATOM 4510 O O . ASN A 1 562 ? 21.807 82.609 -6.659 1.00 36.66 562 ASN A O 1
ATOM 4514 N N . GLU A 1 563 ? 19.850 81.583 -7.224 1.00 40.59 563 GLU A N 1
ATOM 4515 C CA . GLU A 1 563 ? 20.004 81.354 -8.692 1.00 40.59 563 GLU A CA 1
ATOM 4516 C C . GLU A 1 563 ? 21.335 80.709 -9.215 1.00 40.59 563 GLU A C 1
ATOM 4518 O O . GLU A 1 563 ? 22.352 80.686 -8.537 1.00 40.59 563 GLU A O 1
ATOM 4523 N N . GLU A 1 564 ? 21.419 80.055 -10.384 1.00 40.84 564 GLU A N 1
ATOM 4524 C CA . GLU A 1 564 ? 20.546 80.021 -11.572 1.00 40.84 564 GLU A CA 1
ATOM 4525 C C . GLU A 1 564 ? 20.826 78.764 -12.450 1.00 40.84 564 GLU A C 1
ATOM 4527 O O . GLU A 1 564 ? 21.980 78.352 -12.524 1.00 40.84 564 GLU A O 1
ATOM 4532 N N . SER A 1 565 ? 19.811 78.256 -13.182 1.00 40.03 565 SER A N 1
ATOM 4533 C CA . SER A 1 565 ? 19.848 77.712 -14.580 1.00 40.03 565 SER A CA 1
ATOM 4534 C C . SER A 1 565 ? 20.822 76.573 -15.016 1.00 40.03 565 SER A C 1
ATOM 4536 O O . SER A 1 565 ? 21.913 76.420 -14.483 1.00 40.03 565 SER A O 1
ATOM 4538 N N . ASP A 1 566 ? 20.571 75.771 -16.065 1.00 40.88 566 ASP A N 1
ATOM 4539 C CA . ASP A 1 566 ? 19.331 75.357 -16.762 1.00 40.88 566 ASP A CA 1
ATOM 4540 C C . ASP A 1 566 ? 19.596 74.119 -17.660 1.00 40.88 566 ASP A C 1
ATOM 4542 O O . ASP A 1 566 ? 20.754 73.795 -17.906 1.00 40.88 566 ASP A O 1
ATOM 4546 N N . GLU A 1 567 ? 18.510 73.494 -18.154 1.00 43.53 567 GLU A N 1
ATOM 4547 C CA . GLU A 1 567 ? 18.317 72.835 -19.480 1.00 43.53 567 GLU A CA 1
ATOM 4548 C C . GLU A 1 567 ? 19.389 71.875 -20.101 1.00 43.53 567 GLU A C 1
ATOM 4550 O O . GLU A 1 567 ? 20.588 72.103 -20.053 1.00 43.53 567 GLU A O 1
ATOM 4555 N N . SER A 1 568 ? 19.061 70.818 -20.870 1.00 41.50 568 SER A N 1
ATOM 4556 C CA . SER A 1 568 ? 17.797 70.129 -21.220 1.00 41.50 568 SER A CA 1
ATOM 4557 C C . SER A 1 568 ? 18.072 68.877 -22.112 1.00 41.50 568 SER A C 1
ATOM 4559 O O . SER A 1 568 ? 19.200 68.697 -22.564 1.00 41.50 568 SER A O 1
ATOM 4561 N N . ILE A 1 569 ? 17.010 68.107 -22.434 1.00 45.25 569 ILE A N 1
ATOM 4562 C CA . ILE A 1 569 ? 16.795 67.289 -23.668 1.00 45.25 569 ILE A CA 1
ATOM 4563 C C . ILE A 1 569 ? 17.451 65.881 -23.815 1.00 45.25 569 ILE A C 1
ATOM 4565 O O . ILE A 1 569 ? 18.657 65.733 -23.657 1.00 45.25 569 ILE A O 1
ATOM 4569 N N . ASP A 1 570 ? 16.584 64.919 -24.207 1.00 49.38 570 ASP A N 1
ATOM 4570 C CA . ASP A 1 570 ? 16.715 63.568 -24.833 1.00 49.38 570 ASP A CA 1
ATOM 4571 C C . ASP A 1 570 ? 17.733 62.536 -24.261 1.00 49.38 570 ASP A C 1
ATOM 4573 O O . ASP A 1 570 ? 18.774 62.885 -23.713 1.00 49.38 570 ASP A O 1
ATOM 4577 N N . ASP A 1 571 ? 17.508 61.211 -24.294 1.00 51.81 571 ASP A N 1
ATOM 4578 C CA . ASP A 1 571 ? 16.591 60.321 -25.057 1.00 51.81 571 ASP A CA 1
ATOM 4579 C C . ASP A 1 571 ? 16.026 59.196 -24.139 1.00 51.81 571 ASP A C 1
ATOM 4581 O O . ASP A 1 571 ? 16.786 58.723 -23.255 1.00 51.81 571 ASP A O 1
#